Protein 7A1F (pdb70)

Sequence (662 aa):
NGVLIPHTPIAVDFWSLRRAGTARLFFLSHMHSDHTVGLSSTWARPLYCSPITAHLLHRHLQVSKQWIQALEVGESHVLPLDEIGQETMTVTLLDANHCPGSVMFLFEGYFGTILYTGDFRYTPSMLKEPALTLGKQIHTLYLDNTNCNPALVLPSRQEAAHQIVQLIRKHPQHNIKIGLYSLGKESLLEQLALEFQTWVVLSPRRLELVQLLGLADVFTVEEKAGRIHAVDHMEICHSNMLRWNQTHPTIAILPTSRKIHSSHPDIHVIPYSDHSSYSELRAFVAALKPCQVVPIVSRRPCGGFQDSLSPRISVPLIPDSVQQYMSSNGVLIPHTPIAVDFWSLRRAGTARLFFLSHMHSDHTVGLSSTWARPLYCSPITAHLLHRHLQVSKQWIQALEVGESHVLPLDEIGQETMTVTLLDANHCPGSVMFLFEGYFGTILYTGDFRYTPSMLKEPALTLGKQIHTLYLDNTNCNPALVLPSRQEAAHQIVQLIRKHPQHNIKIGLYSLGKESLLEQLALEFQTWVVLSPRRLELVQLLGLADVFTVEEKAGRIHAVDHMEICHSNMLRWNQTHPTIAILPTSRKIHSSHPDIHVIPYSDHSSYSELRAFVAALKPCQVVPIVSRRPCGGFQDSLSPRISVPLIPDSVQQYMSSSSRKPS

Solvent-accessible surface area: 30560 Å² total

Radius of gyration: 30.4 Å; Cα contacts (8 Å, |Δi|>4): 1395; chains: 2; bounding box: 50×89×79 Å

Secondary structure (DSSP, 8-state):
--EE-TTSSEEES---GGG-TT--EEE-----GGG-TT-STT--S-EEE-HHHHHHHHHHH---GGGEEE--TTSEEEEESSSSS--EEEEEEEE-SSSTT-EEEEEEETTEEEEE--S----HHHHT-GGGSS-PPPSEEEE--TT--TT-----HHHHHHHHHHHHHT-TTSEEEEEE-SS--HHHHHHHHHHTT-PEE--HHHHHHHTTTT--S-EE-STTSSSEEEEEGGG-SHHHHHHHTTTS-EEEEEE-SS----SSTTEEEE---SS--HHHHHHHHHHH--SEEEES-TTS-----GGGPPPP-PPPPPPHHHHHHH--/--EE-TTSSEEES---GGG-TT--EEE-----GGG-TT-STT--S-EEE-HHHHHHHHHHH---GGGEEE--TTSEEEEESSTTSSSEEEEEEEE-SSSTT-EEEEEEETTEEEEE--S----HHHHT-GGGSS-PPPSEEEE--TT--TT-----HHHHHHHHHHHHHT-TT-EEEEEE-SSS-HHHHHHHHHHTT-PEE--HHHHHHHTTTT--S-EE-STTSSSEEEEEGGG-SHHHHHHHTTTS-EEEEEE-SS-----STTEEEE---SS--HHHHHHHHHHH--SEEEES-TTS---S-GGGPPPP-PPPPPPHHHHHHH--GGGS--

Nearest PDB structures (foldseek):
  7a1f-assembly1_A  TM=1.003E+00  e=4.502E-68  Homo sapiens
  5aho-assembly1_A  TM=9.886E-01  e=2.187E-58  Homo sapiens
  7b9b-assembly1_A  TM=9.540E-01  e=8.054E-55  Homo sapiens
  7b2x-assembly1_A  TM=9.532E-01  e=1.957E-54  Homo sapiens
  8cg9-assembly1_A  TM=8.744E-01  e=3.218E-28  Homo sapiens

Foldseek 3Di:
DWDDDPPALETELDAPVVVNLQHQAYEYQAPDPSSNVNPACPDDHAYEFAPLRLVVCCVPRVHDNVRYDHDHALDWDWADLFDPPDFIKIWHWHDQQQFPRGTWIWIDGLQATEIENDFHADDPVSCVRPVNPPPGAHAEYAAACVQQDPVQDFDALVVLLVVVVVVVVVPLQAAEEEADAPTGPVVSLLVNCVVSVWAEAEDPSVVVSVVVVPGDPRYDNDPPRTRYYYHHNVCQAPVVCVVVVVPGHYAYEYADSDDDDHPDPRYYYTPNYSGYHNVSVQVVLQVNQYQYYHYPPVVDDDDDCPVRHDHHDDRGHRDPSSCVRSDD/DWDDDPPALETELDADVVPSLQHQEYEYQADDPSSQVNPACPDDHAYEFAPLRLVCCCVPRVPDNVRYHHDHALDWDWDALFDVSPFIKIWHWHDQQQFPRGTWIWIDGLQFTEIENGFHADDVVRCVRVVNPPPGAHAEYAAACVQQDVVQDFDALVVLLVVVLVVVVVPLFAAEEEADAPTGDVVSVLVNCVSNVWAEADDPSVVVSVVVPPGDPRYDPDPPRTRYYYHHNVCPDPVVCVVVVVVGHYAYEYADSDDDDDPDPRYYYTPNYSGYHNVSVQVVLLVNQHQYYDYPDVVDDDDDCPVSHDHHDDGRHRDPRSVVRSDDCVPPDD

Organism: Homo sapiens (NCBI:txid9606)

B-factor: mean 31.97, std 10.39, range [13.27, 93.6]

InterPro domains:
  IPR011084 DNA repair metallo-beta-lactamase [PF07522] (219-299)
  IPR036866 Ribonuclease Z/Hydroxyacylglutathione hydrolase-like [G3DSA:3.60.15.10] (6-298)
  IPR036866 Ribonuclease Z/Hydroxyacylglutathione hydrolase-like [SSF56281] (24-298)
  IPR059994 5' exonuclease Apollo, TRF2-binding domain [cd11662] (496-529)

Structure (mmCIF, N/CA/C/O backbone):
data_7A1F
#
_entry.id   7A1F
#
_cell.length_a   50.121
_cell.length_b   54.183
_cell.length_c   72.109
_cell.angle_alpha   75.480
_cell.angle_beta   74.330
_cell.angle_gamma   63.090
#
_symmetry.space_group_name_H-M   'P 1'
#
loop_
_entity.id
_entity.type
_entity.pdbx_description
1 polymer "5' exonuclease Apollo"
2 non-polymer 'FE (III) ION'
3 non-polymer 'NICKEL (II) ION'
4 non-polymer "2'-DEOXYADENOSINE-5'-MONOPHOSPHATE"
5 water water
#
loop_
_atom_site.group_PDB
_atom_site.id
_atom_site.type_symbol
_atom_site.label_atom_id
_atom_site.label_alt_id
_atom_site.label_comp_id
_atom_site.label_asym_id
_atom_site.label_entity_id
_atom_site.label_seq_id
_atom_site.pdbx_PDB_ins_code
_atom_site.Cartn_x
_atom_site.Cartn_y
_atom_site.Cartn_z
_atom_site.occupancy
_atom_site.B_iso_or_equiv
_atom_site.auth_seq_id
_atom_site.auth_comp_id
_atom_site.auth_asym_id
_atom_site.auth_atom_id
_atom_site.pdbx_PDB_model_num
ATOM 24 N N . ASN A 1 2 ? 3.155 -10.195 -5.948 1.00 40.95 2 ASN A N 1
ATOM 25 C CA . ASN A 1 2 ? 4.229 -9.829 -5.041 1.00 41.11 2 ASN A CA 1
ATOM 26 C C . ASN A 1 2 ? 3.993 -10.344 -3.624 1.00 35.35 2 ASN A C 1
ATOM 27 O O . ASN A 1 2 ? 4.000 -9.562 -2.671 1.00 32.05 2 ASN A O 1
ATOM 32 N N . GLY A 1 3 ? 3.761 -11.655 -3.506 1.00 39.43 3 GLY A N 1
ATOM 33 C CA . GLY A 1 3 ? 3.613 -12.319 -2.220 1.00 34.95 3 GLY A CA 1
ATOM 34 C C . GLY A 1 3 ? 4.749 -13.284 -1.951 1.00 35.02 3 GLY A C 1
ATOM 35 O O . GLY A 1 3 ? 5.479 -13.643 -2.881 1.00 36.01 3 GLY A O 1
ATOM 36 N N . VAL A 1 4 ? 4.913 -13.722 -0.700 1.00 25.05 4 VAL A N 1
ATOM 37 C CA . VAL A 1 4 ? 6.083 -14.496 -0.297 1.00 29.85 4 VAL A CA 1
ATOM 38 C C . VAL A 1 4 ? 5.652 -15.681 0.558 1.00 38.29 4 VAL A C 1
ATOM 39 O O . VAL A 1 4 ? 4.734 -15.570 1.377 1.00 35.43 4 VAL A O 1
ATOM 43 N N . LEU A 1 5 ? 6.314 -16.823 0.374 1.00 31.25 5 LEU A N 1
ATOM 44 C CA . LEU A 1 5 ? 6.219 -17.931 1.321 1.00 30.94 5 LEU A CA 1
ATOM 45 C C . LEU A 1 5 ? 7.481 -17.900 2.167 1.00 32.78 5 LEU A C 1
ATOM 46 O O . LEU A 1 5 ? 8.583 -18.120 1.659 1.00 35.64 5 LEU A O 1
ATOM 51 N N . ILE A 1 6 ? 7.331 -17.594 3.449 1.00 32.54 6 ILE A N 1
ATOM 52 C CA . ILE A 1 6 ? 8.513 -17.419 4.289 1.00 36.01 6 ILE A CA 1
ATOM 53 C C . ILE A 1 6 ? 9.076 -18.801 4.589 1.00 34.32 6 ILE A C 1
ATOM 54 O O . ILE A 1 6 ? 8.361 -19.658 5.132 1.00 29.07 6 ILE A O 1
ATOM 59 N N . PRO A 1 7 ? 10.330 -19.061 4.227 1.00 29.05 7 PRO A N 1
ATOM 60 C CA . PRO A 1 7 ? 10.857 -20.426 4.330 1.00 36.88 7 PRO A CA 1
ATOM 61 C C . PRO A 1 7 ? 11.136 -20.823 5.771 1.00 38.35 7 PRO A C 1
ATOM 62 O O . PRO A 1 7 ? 11.453 -19.992 6.629 1.00 34.58 7 PRO A O 1
ATOM 66 N N . HIS A 1 8 ? 11.016 -22.124 6.025 1.00 35.03 8 HIS A N 1
ATOM 67 C CA . HIS A 1 8 ? 11.220 -22.704 7.348 1.00 37.68 8 HIS A CA 1
ATOM 68 C C . HIS A 1 8 ? 10.129 -22.300 8.325 1.00 37.35 8 HIS A C 1
ATOM 69 O O . HIS A 1 8 ? 10.320 -22.400 9.536 1.00 30.51 8 HIS A O 1
ATOM 76 N N . THR A 1 9 ? 8.978 -21.840 7.814 1.00 33.51 9 THR A N 1
ATOM 77 C CA . THR A 1 9 ? 7.859 -21.436 8.658 1.00 33.36 9 THR A CA 1
ATOM 78 C C . THR A 1 9 ? 6.550 -21.797 7.972 1.00 37.90 9 THR A C 1
ATOM 79 O O . THR A 1 9 ? 6.536 -22.095 6.769 1.00 33.79 9 THR A O 1
ATOM 83 N N . PRO A 1 10 ? 5.432 -21.778 8.685 1.00 30.82 10 PRO A N 1
ATOM 84 C CA . PRO A 1 10 ? 4.150 -21.980 8.009 1.00 31.83 10 PRO A CA 1
ATOM 85 C C . PRO A 1 10 ? 3.517 -20.663 7.571 1.00 25.12 10 PRO A C 1
ATOM 86 O O . PRO A 1 10 ? 2.299 -20.604 7.415 1.00 29.20 10 PRO A O 1
ATOM 90 N N . ILE A 1 11 ? 4.318 -19.619 7.367 1.00 28.07 11 ILE A N 1
ATOM 91 C CA . ILE A 1 11 ? 3.807 -18.269 7.134 1.00 27.59 11 ILE A CA 1
ATOM 92 C C . ILE A 1 11 ? 3.778 -17.957 5.641 1.00 25.67 11 ILE A C 1
ATOM 93 O O . ILE A 1 11 ? 4.777 -18.132 4.926 1.00 29.78 11 ILE A O 1
ATOM 98 N N . ALA A 1 12 ? 2.660 -17.420 5.193 1.00 24.66 12 ALA A N 1
ATOM 99 C CA . ALA A 1 12 ? 2.531 -16.841 3.870 1.00 22.49 12 ALA A CA 1
ATOM 100 C C . ALA A 1 12 ? 2.008 -15.415 4.012 1.00 27.19 12 ALA A C 1
ATOM 101 O O . ALA A 1 12 ? 1.176 -15.132 4.881 1.00 27.57 12 ALA A O 1
ATOM 103 N N . VAL A 1 13 ? 2.489 -14.520 3.154 1.00 26.12 13 VAL A N 1
ATOM 104 C CA . VAL A 1 13 ? 1.994 -13.147 3.090 1.00 25.48 13 VAL A CA 1
ATOM 105 C C . VAL A 1 13 ? 1.650 -12.837 1.639 1.00 24.19 13 VAL A C 1
ATOM 106 O O . VAL A 1 13 ? 2.502 -12.978 0.750 1.00 27.28 13 VAL A O 1
ATOM 110 N N . ASP A 1 14 ? 0.420 -12.376 1.410 1.00 23.54 14 ASP A N 1
ATOM 111 C CA . ASP A 1 14 ? -0.017 -11.916 0.088 1.00 24.81 14 ASP A CA 1
ATOM 112 C C . ASP A 1 14 ? 0.164 -13.020 -0.948 1.00 27.63 14 ASP A C 1
ATOM 113 O O . ASP A 1 14 ? 0.515 -12.763 -2.101 1.00 24.90 14 ASP A O 1
ATOM 118 N N . PHE A 1 15 ? -0.067 -14.264 -0.523 1.00 23.98 15 PHE A N 1
ATOM 119 C CA . PHE A 1 15 ? 0.198 -15.445 -1.343 1.00 29.98 15 PHE A CA 1
ATOM 120 C C . PHE A 1 15 ? -0.974 -16.399 -1.166 1.00 29.49 15 PHE A C 1
ATOM 121 O O . PHE A 1 15 ? -1.191 -16.909 -0.063 1.00 30.12 15 PHE A O 1
ATOM 129 N N . TRP A 1 16 ? -1.729 -16.653 -2.244 1.00 21.36 16 TRP A N 1
ATOM 130 C CA . TRP A 1 16 ? -3.033 -17.276 -2.095 1.00 26.06 16 TRP A CA 1
ATOM 131 C C . TRP A 1 16 ? -3.247 -18.502 -2.971 1.00 32.16 16 TRP A C 1
ATOM 132 O O . TRP A 1 16 ? -4.340 -19.075 -2.934 1.00 37.09 16 TRP A O 1
ATOM 143 N N . SER A 1 17 ? -2.258 -18.921 -3.750 1.00 30.92 17 SER A N 1
ATOM 144 C CA . SER A 1 17 ? -2.423 -20.147 -4.529 1.00 34.21 17 SER A CA 1
ATOM 145 C C . SER A 1 17 ? -2.113 -21.322 -3.617 1.00 28.28 17 SER A C 1
ATOM 146 O O . SER A 1 17 ? -0.956 -21.625 -3.346 1.00 33.56 17 SER A O 1
ATOM 149 N N . LEU A 1 18 ? -3.159 -21.981 -3.126 1.00 37.75 18 LEU A N 1
ATOM 150 C CA . LEU A 1 18 ? -2.960 -23.062 -2.172 1.00 40.23 18 LEU A CA 1
ATOM 151 C C . LEU A 1 18 ? -2.080 -24.162 -2.750 1.00 47.06 18 LEU A C 1
ATOM 152 O O . LEU A 1 18 ? -1.200 -24.688 -2.057 1.00 45.04 18 LEU A O 1
ATOM 157 N N . ARG A 1 19 ? -2.293 -24.518 -4.020 1.00 36.35 19 ARG A N 1
ATOM 158 C CA . ARG A 1 19 ? -1.528 -25.615 -4.600 1.00 42.82 19 ARG A CA 1
ATOM 159 C C . ARG A 1 19 ? -0.025 -25.384 -4.507 1.00 50.28 19 ARG A C 1
ATOM 160 O O . ARG A 1 19 ? 0.736 -26.358 -4.502 1.00 44.00 19 ARG A O 1
ATOM 168 N N . ARG A 1 20 ? 0.417 -24.126 -4.411 1.00 40.73 20 ARG A N 1
ATOM 169 C CA . ARG A 1 20 ? 1.819 -23.818 -4.140 1.00 43.82 20 ARG A CA 1
ATOM 170 C C . ARG A 1 20 ? 2.136 -23.736 -2.651 1.00 47.25 20 ARG A C 1
ATOM 171 O O . ARG A 1 20 ? 3.315 -23.731 -2.277 1.00 50.50 20 ARG A O 1
ATOM 179 N N . ALA A 1 21 ? 1.119 -23.651 -1.799 1.00 47.14 21 ALA A N 1
ATOM 180 C CA . ALA A 1 21 ? 1.336 -23.370 -0.386 1.00 52.54 21 ALA A CA 1
ATOM 181 C C . ALA A 1 21 ? 1.079 -24.613 0.456 1.00 56.88 21 ALA A C 1
ATOM 182 O O . ALA A 1 21 ? 0.275 -24.582 1.396 1.00 55.17 21 ALA A O 1
ATOM 184 N N . GLY A 1 22 ? 1.773 -25.708 0.128 1.00 57.87 22 GLY A N 1
ATOM 185 C CA . GLY A 1 22 ? 1.491 -26.985 0.760 1.00 57.40 22 GLY A CA 1
ATOM 186 C C . GLY A 1 22 ? 1.799 -27.022 2.244 1.00 57.15 22 GLY A C 1
ATOM 187 O O . GLY A 1 22 ? 1.101 -27.702 3.005 1.00 57.96 22 GLY A O 1
ATOM 188 N N . THR A 1 23 ? 2.842 -26.312 2.678 1.00 46.27 23 THR A N 1
ATOM 189 C CA . THR A 1 23 ? 3.204 -26.274 4.090 1.00 48.58 23 THR A CA 1
ATOM 190 C C . THR A 1 23 ? 2.859 -24.951 4.777 1.00 41.69 23 THR A C 1
ATOM 191 O O . THR A 1 23 ? 3.169 -24.789 5.960 1.00 38.08 23 THR A O 1
ATOM 195 N N . ALA A 1 24 ? 2.201 -24.013 4.095 1.00 46.93 24 ALA A N 1
ATOM 196 C CA . ALA A 1 24 ? 1.799 -22.762 4.738 1.00 42.89 24 ALA A CA 1
ATOM 197 C C . ALA A 1 24 ? 0.449 -22.937 5.430 1.00 40.29 24 ALA A C 1
ATOM 198 O O . ALA A 1 24 ? -0.452 -23.591 4.907 1.00 41.56 24 ALA A O 1
ATOM 200 N N . ARG A 1 25 ? 0.322 -22.372 6.627 1.00 33.04 25 ARG A N 1
ATOM 201 C CA . ARG A 1 25 ? -0.925 -22.470 7.376 1.00 33.50 25 ARG A CA 1
ATOM 202 C C . ARG A 1 25 ? -1.425 -21.136 7.903 1.00 30.70 25 ARG A C 1
ATOM 203 O O . ARG A 1 25 ? -2.617 -21.027 8.204 1.00 29.70 25 ARG A O 1
ATOM 211 N N . LEU A 1 26 ? -0.558 -20.142 8.052 1.00 25.30 26 LEU A N 1
ATOM 212 C CA . LEU A 1 26 ? -0.918 -18.821 8.549 1.00 31.49 26 LEU A CA 1
ATOM 213 C C . LEU A 1 26 ? -0.814 -17.838 7.388 1.00 28.81 26 LEU A C 1
ATOM 214 O O . LEU A 1 26 ? 0.280 -17.615 6.857 1.00 26.43 26 LEU A O 1
ATOM 219 N N . PHE A 1 27 ? -1.945 -17.257 7.000 1.00 27.42 27 PHE A N 1
ATOM 220 C CA . PHE A 1 27 ? -2.032 -16.394 5.828 1.00 24.85 27 PHE A CA 1
ATOM 221 C C . PHE A 1 27 ? -2.330 -14.962 6.254 1.00 26.01 27 PHE A C 1
ATOM 222 O O . PHE A 1 27 ? -3.243 -14.723 7.053 1.00 27.43 27 PHE A O 1
ATOM 230 N N . PHE A 1 28 ? -1.573 -14.027 5.689 1.00 27.00 28 PHE A N 1
ATOM 231 C CA . PHE A 1 28 ? -1.632 -12.608 6.007 1.00 23.00 28 PHE A CA 1
ATOM 232 C C . PHE A 1 28 ? -1.785 -11.798 4.730 1.00 28.56 28 PHE A C 1
ATOM 233 O O . PHE A 1 28 ? -1.212 -12.142 3.692 1.00 30.81 28 PHE A O 1
ATOM 241 N N . LEU A 1 29 ? -2.541 -10.705 4.814 1.00 27.96 29 LEU A N 1
ATOM 242 C CA . LEU A 1 29 ? -2.777 -9.825 3.679 1.00 23.48 29 LEU A CA 1
ATOM 243 C C . LEU A 1 29 ? -2.340 -8.427 4.091 1.00 23.77 29 LEU A C 1
ATOM 244 O O . LEU A 1 29 ? -2.897 -7.863 5.035 1.00 25.25 29 LEU A O 1
ATOM 249 N N . SER A 1 30 ? -1.322 -7.892 3.410 1.00 22.97 30 SER A N 1
ATOM 250 C CA . SER A 1 30 ? -0.777 -6.589 3.773 1.00 24.57 30 SER A CA 1
ATOM 251 C C . SER A 1 30 ? -1.694 -5.444 3.346 1.00 29.35 30 SER A C 1
ATOM 252 O O . SER A 1 30 ? -1.839 -4.462 4.082 1.00 26.34 30 SER A O 1
ATOM 255 N N . HIS A 1 31 ? -2.315 -5.536 2.170 1.00 23.44 31 HIS A N 1
ATOM 256 C CA . HIS A 1 31 ? -3.208 -4.471 1.702 1.00 22.39 31 HIS A CA 1
ATOM 257 C C . HIS A 1 31 ? -3.895 -4.944 0.418 1.00 23.67 31 HIS A C 1
ATOM 258 O O . HIS A 1 31 ? -3.499 -5.946 -0.183 1.00 26.62 31 HIS A O 1
ATOM 265 N N . MET A 1 32 ? -4.929 -4.201 0.005 1.00 27.98 32 MET A N 1
ATOM 266 C CA . MET A 1 32 ? -5.913 -4.654 -0.981 1.00 22.37 32 MET A CA 1
ATOM 267 C C . MET A 1 32 ? -5.592 -4.267 -2.422 1.00 25.89 32 MET A C 1
ATOM 268 O O . MET A 1 32 ? -6.507 -4.245 -3.253 1.00 35.24 32 MET A O 1
ATOM 273 N N . HIS A 1 33 ? -4.341 -3.984 -2.761 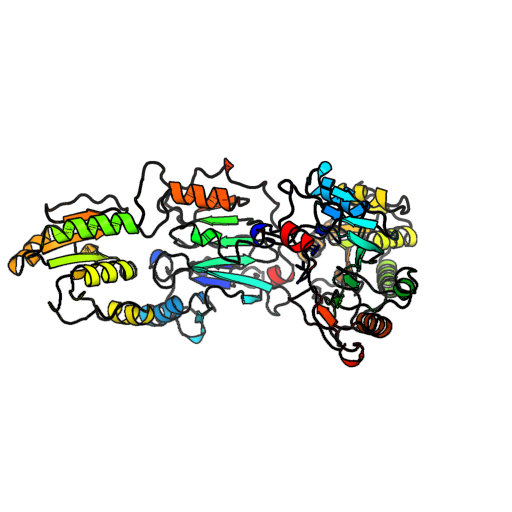1.00 27.59 33 HIS A N 1
ATOM 274 C CA . HIS A 1 33 ? -4.008 -3.833 -4.173 1.00 28.82 33 HIS A CA 1
ATOM 275 C C . HIS A 1 33 ? -3.973 -5.207 -4.866 1.00 31.91 33 HIS A C 1
ATOM 276 O O . HIS A 1 33 ? -3.636 -6.227 -4.260 1.00 25.57 33 HIS A O 1
ATOM 283 N N . SER A 1 34 ? -4.339 -5.228 -6.159 1.00 27.09 34 SER A N 1
ATOM 284 C CA . SER A 1 34 ? -4.585 -6.491 -6.853 1.00 29.90 34 SER A CA 1
ATOM 285 C C . SER A 1 34 ? -3.334 -7.364 -6.965 1.00 29.54 34 SER A C 1
ATOM 286 O O . SER A 1 34 ? -3.445 -8.596 -7.000 1.00 29.85 34 SER A O 1
ATOM 289 N N . ASP A 1 35 ? -2.143 -6.762 -7.053 1.00 27.98 35 ASP A N 1
ATOM 290 C CA . ASP A 1 35 ? -0.939 -7.576 -7.131 1.00 28.99 35 ASP A CA 1
ATOM 291 C C . ASP A 1 35 ? -0.616 -8.289 -5.820 1.00 29.20 35 ASP A C 1
ATOM 292 O O . ASP A 1 35 ? 0.337 -9.076 -5.790 1.00 31.91 35 ASP A O 1
ATOM 297 N N . HIS A 1 36 ? -1.400 -8.058 -4.764 1.00 25.88 36 HIS A N 1
ATOM 298 C CA . HIS A 1 36 ? -1.238 -8.706 -3.464 1.00 29.05 36 HIS A CA 1
ATOM 299 C C . HIS A 1 36 ? -2.395 -9.642 -3.142 1.00 31.15 36 HIS A C 1
ATOM 300 O O . HIS A 1 36 ? -2.377 -10.298 -2.096 1.00 25.85 36 HIS A O 1
ATOM 307 N N . THR A 1 37 ? -3.367 -9.773 -4.049 1.00 27.29 37 THR A N 1
ATOM 308 C CA . THR A 1 37 ? -4.493 -10.672 -3.838 1.00 24.52 37 THR A CA 1
ATOM 309 C C . THR A 1 37 ? -4.687 -11.649 -5.000 1.00 30.53 37 THR A C 1
ATOM 310 O O . THR A 1 37 ? -5.774 -12.192 -5.159 1.00 25.68 37 THR A O 1
ATOM 314 N N . VAL A 1 38 ? -3.643 -11.899 -5.792 1.00 27.93 38 VAL A N 1
ATOM 315 C CA . VAL A 1 38 ? -3.721 -12.843 -6.906 1.00 26.28 38 VAL A CA 1
ATOM 316 C C . VAL A 1 38 ? -4.150 -14.205 -6.381 1.00 31.52 38 VAL A C 1
ATOM 317 O O . VAL A 1 38 ? -3.441 -14.830 -5.581 1.00 30.19 38 VAL A O 1
ATOM 321 N N . GLY A 1 39 ? -5.324 -14.668 -6.820 1.00 30.68 39 GLY A N 1
ATOM 322 C CA . GLY A 1 39 ? -5.843 -15.963 -6.429 1.00 31.68 39 GLY A CA 1
ATOM 323 C C . GLY A 1 39 ? -6.781 -15.954 -5.244 1.00 38.66 39 GLY A C 1
ATOM 324 O O . GLY A 1 39 ? -7.243 -17.027 -4.822 1.00 31.42 39 GLY A O 1
ATOM 325 N N . LEU A 1 40 ? -7.071 -14.786 -4.686 1.00 31.30 40 LEU A N 1
ATOM 326 C CA . LEU A 1 40 ? -7.918 -14.660 -3.511 1.00 30.40 40 LEU A CA 1
ATOM 327 C C . LEU A 1 40 ? -9.301 -14.200 -3.951 1.00 32.12 40 LEU A C 1
ATOM 328 O O . LEU A 1 40 ? -9.442 -13.119 -4.527 1.00 33.33 40 LEU A O 1
ATOM 333 N N . SER A 1 41 ? -10.315 -15.010 -3.672 1.00 28.82 41 SER A N 1
ATOM 334 C CA . SER A 1 41 ? -11.673 -14.714 -4.076 1.00 28.49 41 SER A CA 1
ATOM 335 C C . SER A 1 41 ? -12.607 -15.355 -3.068 1.00 29.81 41 SER A C 1
ATOM 336 O O . SER A 1 41 ? -12.176 -15.809 -2.004 1.00 33.07 41 SER A O 1
ATOM 339 N N . SER A 1 42 ? -13.891 -15.425 -3.426 1.00 30.32 42 SER A N 1
ATOM 340 C CA . SER A 1 42 ? -14.885 -16.024 -2.542 1.00 36.73 42 SER A CA 1
ATOM 341 C C . SER A 1 42 ? -14.637 -17.508 -2.286 1.00 38.26 42 SER A C 1
ATOM 342 O O . SER A 1 42 ? -15.260 -18.070 -1.379 1.00 36.79 42 SER A O 1
ATOM 345 N N . THR A 1 43 ? -13.755 -18.155 -3.049 1.00 34.14 43 THR A N 1
ATOM 346 C CA . THR A 1 43 ? -13.400 -19.545 -2.790 1.00 38.58 43 THR A CA 1
ATOM 347 C C . THR A 1 43 ? -12.448 -19.708 -1.613 1.00 41.23 43 THR A C 1
ATOM 348 O O . THR A 1 43 ? -12.142 -20.843 -1.250 1.00 45.00 43 THR A O 1
ATOM 352 N N . TRP A 1 44 ? -11.964 -18.623 -1.009 1.00 40.87 44 TRP A N 1
ATOM 353 C CA . TRP A 1 44 ? -11.024 -18.767 0.097 1.00 33.96 44 TRP A CA 1
ATOM 354 C C . TRP A 1 44 ? -11.737 -19.334 1.317 1.00 39.54 44 TRP A C 1
ATOM 355 O O . TRP A 1 44 ? -12.847 -18.915 1.657 1.00 40.36 44 TRP A O 1
ATOM 366 N N . ALA A 1 45 ? -11.105 -20.316 1.967 1.00 39.72 45 ALA A N 1
ATOM 367 C CA . ALA A 1 45 ? -11.731 -20.977 3.108 1.00 39.00 45 ALA A CA 1
ATOM 368 C C . ALA A 1 45 ? -10.687 -21.343 4.166 1.00 47.36 45 ALA A C 1
ATOM 369 O O . ALA A 1 45 ? -10.714 -22.442 4.729 1.00 45.12 45 ALA A O 1
ATOM 371 N N . ARG A 1 46 ? -9.771 -20.428 4.455 1.00 41.17 46 ARG A N 1
ATOM 372 C CA . ARG A 1 46 ? -8.818 -20.549 5.547 1.00 42.42 46 ARG A CA 1
ATOM 373 C C . ARG A 1 46 ? -8.835 -19.265 6.362 1.00 43.20 46 ARG A C 1
ATOM 374 O O . ARG A 1 46 ? -9.278 -18.218 5.877 1.00 39.22 46 ARG A O 1
ATOM 382 N N . PRO A 1 47 ? -8.372 -19.311 7.612 1.00 41.91 47 PRO A N 1
ATOM 383 C CA . PRO A 1 47 ? -8.198 -18.062 8.360 1.00 30.35 47 PRO A CA 1
ATOM 384 C C . PRO A 1 47 ? -7.266 -17.122 7.619 1.00 33.53 47 PRO A C 1
ATOM 385 O O . PRO A 1 47 ? -6.301 -17.542 6.981 1.00 35.09 47 PRO A O 1
ATOM 389 N N . LEU A 1 48 ? -7.567 -15.833 7.712 1.00 31.68 48 LEU A N 1
ATOM 390 C CA . LEU A 1 48 ? -6.836 -14.809 6.987 1.00 26.74 48 LEU A CA 1
ATOM 391 C C . LEU A 1 48 ? -6.691 -13.612 7.917 1.00 27.18 48 LEU A C 1
ATOM 392 O O . LEU A 1 48 ? -7.690 -13.139 8.468 1.00 33.42 48 LEU A O 1
ATOM 397 N N . TYR A 1 49 ? -5.465 -13.132 8.108 1.00 28.28 49 TYR A N 1
ATOM 398 C CA . TYR A 1 49 ? -5.213 -12.036 9.040 1.00 27.40 49 TYR A CA 1
ATOM 399 C C . TYR A 1 49 ? -4.845 -10.771 8.283 1.00 25.97 49 TYR A C 1
ATOM 400 O O . TYR A 1 49 ? -3.985 -10.806 7.394 1.00 24.64 49 TYR A O 1
ATOM 409 N N . CYS A 1 50 ? -5.466 -9.651 8.666 1.00 27.82 50 CYS A N 1
ATOM 410 C CA . CYS A 1 50 ? -5.209 -8.357 8.044 1.00 26.20 50 CYS A CA 1
ATOM 411 C C . CYS A 1 50 ? -5.674 -7.252 8.990 1.00 21.38 50 CYS A C 1
ATOM 412 O O . CYS A 1 50 ? -6.271 -7.508 10.036 1.00 24.47 50 CYS A O 1
ATOM 415 N N . SER A 1 51 ? -5.450 -6.016 8.569 1.00 21.57 51 SER A N 1
ATOM 416 C CA . SER A 1 51 ? -5.919 -4.843 9.289 1.00 26.35 51 SER A CA 1
ATOM 417 C C . SER A 1 51 ? -7.438 -4.704 9.196 1.00 27.33 51 SER A C 1
ATOM 418 O O . SER A 1 51 ? -8.074 -5.226 8.275 1.00 26.54 51 SER A O 1
ATOM 421 N N . PRO A 1 52 ? -8.038 -3.967 10.130 1.00 26.31 52 PRO A N 1
ATOM 422 C CA . PRO A 1 52 ? -9.497 -3.751 10.060 1.00 22.45 52 PRO A CA 1
ATOM 423 C C . PRO A 1 52 ? -9.986 -3.149 8.744 1.00 24.83 52 PRO A C 1
ATOM 424 O O . PRO A 1 52 ? -11.028 -3.579 8.235 1.00 27.46 52 PRO A O 1
ATOM 428 N N . ILE A 1 53 ? -9.280 -2.168 8.176 1.00 25.81 53 ILE A N 1
ATOM 429 C CA . ILE A 1 53 ? -9.756 -1.552 6.939 1.00 28.93 53 ILE A CA 1
ATOM 430 C C . ILE A 1 53 ? -9.582 -2.515 5.767 1.00 30.11 53 ILE A C 1
ATOM 431 O O . ILE A 1 53 ? -10.436 -2.595 4.871 1.00 27.00 53 ILE A O 1
ATOM 436 N N . THR A 1 54 ? -8.464 -3.242 5.739 1.00 22.12 54 THR A N 1
ATOM 437 C CA . THR A 1 54 ? -8.292 -4.286 4.735 1.00 22.90 54 THR A CA 1
ATOM 438 C C . THR A 1 54 ? -9.384 -5.344 4.857 1.00 27.90 54 THR A C 1
ATOM 439 O O . THR A 1 54 ? -9.909 -5.831 3.844 1.00 26.17 54 THR A O 1
ATOM 443 N N . ALA A 1 55 ? -9.732 -5.717 6.088 1.00 21.25 55 ALA A N 1
ATOM 444 C CA . ALA A 1 55 ? -10.786 -6.704 6.293 1.00 24.90 55 ALA A CA 1
ATOM 445 C C . ALA A 1 55 ? -12.102 -6.227 5.697 1.00 32.64 55 ALA A C 1
ATOM 446 O O . ALA A 1 55 ? -12.800 -6.996 5.023 1.00 28.78 55 ALA A O 1
ATOM 448 N N . HIS A 1 56 ? -12.463 -4.965 5.953 1.00 29.36 56 HIS A N 1
ATOM 449 C CA . HIS A 1 56 ? -13.704 -4.417 5.411 1.00 27.71 56 HIS A CA 1
ATOM 450 C C . HIS A 1 56 ? -13.677 -4.410 3.889 1.00 29.61 56 HIS A C 1
ATOM 451 O O . HIS A 1 56 ? -14.662 -4.775 3.238 1.00 36.93 56 HIS A O 1
ATOM 458 N N . LEU A 1 57 ? -12.537 -4.047 3.302 1.00 24.45 57 LEU A N 1
ATOM 459 C CA . LEU A 1 57 ? -12.442 -3.958 1.850 1.00 25.90 57 LEU A CA 1
ATOM 460 C C . LEU A 1 57 ? -12.410 -5.337 1.197 1.00 32.67 57 LEU A C 1
ATOM 461 O O . LEU A 1 57 ? -12.977 -5.532 0.112 1.00 29.33 57 LEU A O 1
ATOM 466 N N . LEU A 1 58 ? -11.726 -6.291 1.833 1.00 23.49 58 LEU A N 1
ATOM 467 C CA . LEU A 1 58 ? -11.602 -7.639 1.293 1.00 27.99 58 LEU A CA 1
ATOM 468 C C . LEU A 1 58 ? -12.965 -8.308 1.159 1.00 29.45 58 LEU A C 1
ATOM 469 O O . LEU A 1 58 ? -13.286 -8.908 0.124 1.00 28.36 58 LEU A O 1
ATOM 474 N N . HIS A 1 59 ? -13.772 -8.240 2.215 1.00 30.01 59 HIS A N 1
ATOM 475 C CA . HIS A 1 59 ? -15.121 -8.790 2.143 1.00 33.08 59 HIS A CA 1
ATOM 476 C C . HIS A 1 59 ? -15.956 -8.056 1.101 1.00 36.46 59 HIS A C 1
ATOM 477 O O . HIS A 1 59 ? -16.704 -8.676 0.336 1.00 36.36 59 HIS A O 1
ATOM 484 N N . ARG A 1 60 ? -15.834 -6.733 1.049 1.00 31.32 60 ARG A N 1
ATOM 485 C CA . ARG A 1 60 ? -16.736 -5.948 0.221 1.00 32.93 60 ARG A CA 1
ATOM 486 C C . ARG A 1 60 ? -16.476 -6.174 -1.262 1.00 37.35 60 ARG A C 1
ATOM 487 O O . ARG A 1 60 ? -17.421 -6.272 -2.060 1.00 33.97 60 ARG A O 1
ATOM 495 N N . HIS A 1 61 ? -15.209 -6.251 -1.659 1.00 30.50 61 HIS A N 1
ATOM 496 C CA . HIS A 1 61 ? -14.873 -6.226 -3.068 1.00 34.59 61 HIS A CA 1
ATOM 497 C C . HIS A 1 61 ? -14.413 -7.562 -3.618 1.00 34.45 61 HIS A C 1
ATOM 498 O O . HIS A 1 61 ? -14.414 -7.730 -4.841 1.00 34.04 61 HIS A O 1
ATOM 505 N N . LEU A 1 62 ? -14.037 -8.513 -2.759 1.00 25.37 62 LEU A N 1
ATOM 506 C CA . LEU A 1 62 ? -13.626 -9.838 -3.198 1.00 31.72 62 LEU A CA 1
ATOM 507 C C . LEU A 1 62 ? -14.519 -10.942 -2.648 1.00 33.02 62 LEU A C 1
ATOM 508 O O . LEU A 1 62 ? -14.334 -12.109 -3.011 1.00 35.73 62 LEU A O 1
ATOM 513 N N . GLN A 1 63 ? -15.474 -10.612 -1.785 1.00 30.27 63 GLN A N 1
ATOM 514 C CA . GLN A 1 63 ? -16.455 -11.579 -1.304 1.00 30.63 63 GLN A CA 1
ATOM 515 C C . GLN A 1 63 ? -15.782 -12.761 -0.627 1.00 35.55 63 GLN A C 1
ATOM 516 O O . GLN A 1 63 ? -16.200 -13.914 -0.781 1.00 36.48 63 GLN A O 1
ATOM 522 N N . VAL A 1 64 ? -14.709 -12.490 0.110 1.00 31.72 64 VAL A N 1
ATOM 523 C CA . VAL A 1 64 ? -14.226 -13.492 1.043 1.00 32.24 64 VAL A CA 1
ATOM 524 C C . VAL A 1 64 ? -15.193 -13.546 2.213 1.00 35.46 64 VAL A C 1
ATOM 525 O O . VAL A 1 64 ? -15.678 -12.513 2.693 1.00 33.31 64 VAL A O 1
ATOM 529 N N . SER A 1 65 ? -15.515 -14.756 2.650 1.00 39.88 65 SER A N 1
ATOM 530 C CA . SER A 1 65 ? -16.443 -14.914 3.760 1.00 42.57 65 SER A CA 1
ATOM 531 C C . SER A 1 65 ? -15.886 -14.267 5.026 1.00 37.23 65 SER A C 1
ATOM 532 O O . SER A 1 65 ? -14.710 -14.428 5.360 1.00 39.97 65 SER A O 1
ATOM 535 N N . LYS A 1 66 ? -16.745 -13.537 5.744 1.00 38.26 66 LYS A N 1
ATOM 536 C CA . LYS A 1 66 ? -16.324 -12.949 7.014 1.00 42.15 66 LYS A CA 1
ATOM 537 C C . LYS A 1 66 ? -15.721 -13.993 7.950 1.00 46.15 66 LYS A C 1
ATOM 538 O O . LYS A 1 66 ? -14.788 -13.686 8.701 1.00 48.22 66 LYS A O 1
ATOM 544 N N . GLN A 1 67 ? -16.231 -15.227 7.916 1.00 39.33 67 GLN A N 1
ATOM 545 C CA . GLN A 1 67 ? -15.796 -16.236 8.871 1.00 42.64 67 GLN A CA 1
ATOM 546 C C . GLN A 1 67 ? -14.313 -16.544 8.748 1.00 35.14 67 GLN A C 1
ATOM 547 O O . GLN A 1 67 ? -13.715 -17.031 9.709 1.00 44.89 67 GLN A O 1
ATOM 553 N N . TRP A 1 68 ? -13.710 -16.273 7.598 1.00 31.93 68 TRP A N 1
ATOM 554 C CA . TRP A 1 68 ? -12.289 -16.502 7.400 1.00 40.20 68 TRP A CA 1
ATOM 555 C C . TRP A 1 68 ? -11.434 -15.268 7.644 1.00 40.42 68 TRP A C 1
ATOM 556 O O . TRP A 1 68 ? -10.202 -15.393 7.682 1.00 36.49 68 TRP A O 1
ATOM 567 N N . ILE A 1 69 ? -12.041 -14.094 7.807 1.00 37.05 69 ILE A N 1
ATOM 568 C CA . ILE A 1 69 ? -11.301 -12.836 7.917 1.00 33.31 69 ILE A CA 1
ATOM 569 C C . ILE A 1 69 ? -11.102 -12.518 9.386 1.00 34.43 69 ILE A C 1
ATOM 570 O O . ILE A 1 69 ? -12.078 -12.317 10.118 1.00 36.50 69 ILE A O 1
ATOM 575 N N . GLN A 1 70 ? -9.839 -12.456 9.813 1.00 27.42 70 GLN A N 1
ATOM 576 C CA . GLN A 1 70 ? -9.470 -12.137 11.191 1.00 24.05 70 GLN A CA 1
ATOM 577 C C . GLN A 1 70 ? -8.764 -10.790 11.156 1.00 27.88 70 GLN A C 1
ATOM 578 O O . GLN A 1 70 ? -7.558 -10.712 10.910 1.00 26.57 70 GLN A O 1
ATOM 584 N N . ALA A 1 71 ? -9.523 -9.725 11.392 1.00 27.32 71 ALA A N 1
ATOM 585 C CA . ALA A 1 71 ? -8.912 -8.415 11.514 1.00 29.86 71 ALA A CA 1
ATOM 586 C C . ALA A 1 71 ? -8.119 -8.358 12.810 1.00 30.20 71 ALA A C 1
ATOM 587 O O . ALA A 1 71 ? -8.608 -8.785 13.861 1.00 31.53 71 ALA A O 1
ATOM 589 N N . LEU A 1 72 ? -6.890 -7.848 12.730 1.00 25.05 72 LEU A N 1
ATOM 590 C CA . LEU A 1 72 ? -6.052 -7.592 13.892 1.00 24.86 72 LEU A CA 1
ATOM 591 C C . LEU A 1 72 ? -5.829 -6.087 14.014 1.00 27.50 72 LEU A C 1
ATOM 592 O O . LEU A 1 72 ? -5.466 -5.435 13.033 1.00 24.20 72 LEU A O 1
ATOM 597 N N . GLU A 1 73 ? -6.037 -5.535 15.209 1.00 27.04 73 GLU A N 1
ATOM 598 C CA . GLU A 1 73 ? -5.840 -4.098 15.391 1.00 28.03 73 GLU A CA 1
ATOM 599 C C . GLU A 1 73 ? -4.370 -3.723 15.187 1.00 31.31 73 GLU A C 1
ATOM 600 O O . GLU A 1 73 ? -3.466 -4.399 15.699 1.00 25.56 73 GLU A O 1
ATOM 606 N N . VAL A 1 74 ? -4.139 -2.629 14.440 1.00 22.97 74 VAL A N 1
ATOM 607 C CA . VAL A 1 74 ? -2.785 -2.176 14.132 1.00 27.57 74 VAL A CA 1
ATOM 608 C C . VAL A 1 74 ? -2.105 -1.647 15.389 1.00 25.84 74 VAL A C 1
ATOM 609 O O . VAL A 1 74 ? -2.719 -0.928 16.194 1.00 23.12 74 VAL A O 1
ATOM 613 N N . GLY A 1 75 ? -0.818 -1.977 15.546 1.00 29.17 75 GLY A N 1
ATOM 614 C CA . GLY A 1 75 ? -0.002 -1.485 16.652 1.00 29.99 75 GLY A CA 1
ATOM 615 C C . GLY A 1 75 ? -0.111 -2.265 17.943 1.00 30.35 75 GLY A C 1
ATOM 616 O O . GLY A 1 75 ? 0.395 -1.816 18.976 1.00 40.41 75 GLY A O 1
ATOM 617 N N . GLU A 1 76 ? -0.752 -3.420 17.918 1.00 33.17 76 GLU A N 1
ATOM 618 C CA . GLU A 1 76 ? -0.949 -4.261 19.087 1.00 31.99 76 GLU A CA 1
ATOM 619 C C . GLU A 1 76 ? -0.318 -5.626 18.809 1.00 28.34 76 GLU A C 1
ATOM 620 O O . GLU A 1 76 ? -0.483 -6.166 17.715 1.00 30.06 76 GLU A O 1
ATOM 626 N N . SER A 1 77 ? 0.411 -6.178 19.776 1.00 28.88 77 SER A N 1
ATOM 627 C CA . SER A 1 77 ? 0.947 -7.521 19.579 1.00 32.14 77 SER A CA 1
ATOM 628 C C . SER A 1 77 ? -0.163 -8.555 19.726 1.00 30.11 77 SER A C 1
ATOM 629 O O . SER A 1 77 ? -1.054 -8.413 20.562 1.00 31.55 77 SER A O 1
ATOM 632 N N . HIS A 1 78 ? -0.127 -9.586 18.878 1.00 25.23 78 HIS A N 1
ATOM 633 C CA . HIS A 1 78 ? -1.139 -10.638 18.864 1.00 21.01 78 HIS A CA 1
ATOM 634 C C . HIS A 1 78 ? -0.427 -11.983 18.889 1.00 23.57 78 HIS A C 1
ATOM 635 O O . HIS A 1 78 ? 0.524 -12.202 18.130 1.00 30.73 78 HIS A O 1
ATOM 642 N N . VAL A 1 79 ? -0.879 -12.871 19.759 1.00 29.13 79 VAL A N 1
ATOM 643 C CA . VAL A 1 79 ? -0.290 -14.198 19.873 1.00 25.57 79 VAL A CA 1
ATOM 644 C C . VAL A 1 79 ? -1.093 -15.145 18.989 1.00 27.26 79 VAL A C 1
ATOM 645 O O . VAL A 1 79 ? -2.320 -15.243 19.114 1.00 29.04 79 VAL A O 1
ATOM 649 N N . LEU A 1 80 ? -0.404 -15.839 18.083 1.00 28.47 80 LEU A N 1
ATOM 650 C CA . LEU A 1 80 ? -1.070 -16.720 17.151 1.00 26.81 80 LEU A CA 1
ATOM 651 C C . LEU A 1 80 ? -0.500 -18.134 17.241 1.00 29.41 80 LEU A C 1
ATOM 652 O O . LEU A 1 80 ? 0.716 -18.304 17.390 1.00 27.88 80 LEU A O 1
ATOM 657 N N . PRO A 1 81 ? -1.342 -19.162 17.167 1.00 28.72 81 PRO A N 1
ATOM 658 C CA . PRO A 1 81 ? -0.833 -20.533 17.327 1.00 33.45 81 PRO A CA 1
ATOM 659 C C . PRO A 1 81 ? -0.092 -21.000 16.083 1.00 37.59 81 PRO A C 1
ATOM 660 O O . PRO A 1 81 ? -0.500 -20.721 14.953 1.00 32.66 81 PRO A O 1
ATOM 664 N N . LEU A 1 82 ? 1.014 -21.714 16.303 1.00 36.44 82 LEU A N 1
ATOM 665 C CA . LEU A 1 82 ? 1.775 -22.326 15.223 1.00 31.92 82 LEU A CA 1
ATOM 666 C C . LEU A 1 82 ? 1.589 -23.835 15.156 1.00 36.23 82 LEU A C 1
ATOM 667 O O . LEU A 1 82 ? 2.305 -24.504 14.401 1.00 36.69 82 LEU A O 1
ATOM 672 N N . ASP A 1 83 ? 0.648 -24.389 15.916 1.00 33.64 83 ASP A N 1
ATOM 673 C CA . ASP A 1 83 ? 0.262 -25.791 15.767 1.00 35.26 83 ASP A CA 1
ATOM 674 C C . ASP A 1 83 ? -1.180 -25.930 16.245 1.00 36.87 83 ASP A C 1
ATOM 675 O O . ASP A 1 83 ? -1.859 -24.933 16.508 1.00 35.98 83 ASP A O 1
ATOM 680 N N . GLU A 1 84 ? -1.655 -27.174 16.358 1.00 38.30 84 GLU A N 1
ATOM 681 C CA . GLU A 1 84 ? -3.018 -27.449 16.801 1.00 33.21 84 GLU A CA 1
ATOM 682 C C . GLU A 1 84 ? -3.067 -28.191 18.125 1.00 32.20 84 GLU A C 1
ATOM 683 O O . GLU A 1 84 ? -4.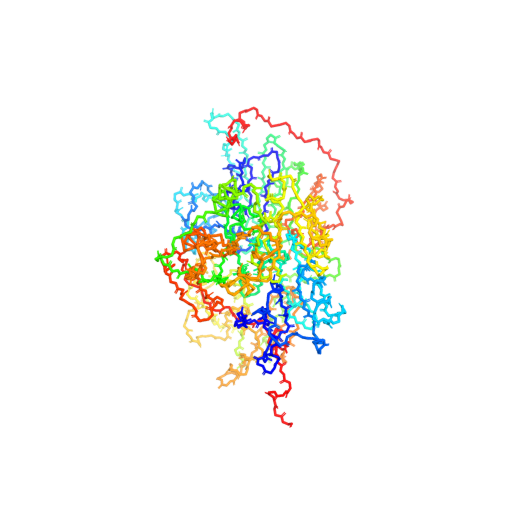100 -28.780 18.453 1.00 45.36 84 GLU A O 1
ATOM 689 N N . ILE A 1 85 ? -1.979 -28.188 18.893 1.00 32.28 85 ILE A N 1
ATOM 690 C CA . ILE A 1 85 ? -1.960 -28.878 20.176 1.00 35.10 85 ILE A CA 1
ATOM 691 C C . ILE A 1 85 ? -1.661 -27.915 21.320 1.00 34.80 85 ILE A C 1
ATOM 692 O O . ILE A 1 85 ? -1.232 -28.333 22.388 1.00 36.35 85 ILE A O 1
ATOM 697 N N . GLY A 1 86 ? -1.880 -26.624 21.094 1.00 34.91 86 GLY A N 1
ATOM 698 C CA . GLY A 1 86 ? -1.710 -25.640 22.146 1.00 31.75 86 GLY A CA 1
ATOM 699 C C . GLY A 1 86 ? -0.294 -25.446 22.634 1.00 28.34 86 GLY A C 1
ATOM 700 O O . GLY A 1 86 ? -0.102 -25.025 23.776 1.00 40.22 86 GLY A O 1
ATOM 701 N N . GLN A 1 87 ? 0.707 -25.680 21.784 1.00 29.91 87 GLN A N 1
ATOM 702 C CA . GLN A 1 87 ? 2.096 -25.595 22.227 1.00 38.18 87 GLN A CA 1
ATOM 703 C C . GLN A 1 87 ? 2.834 -24.378 21.691 1.00 28.81 87 GLN A C 1
ATOM 704 O O . GLN A 1 87 ? 3.105 -23.419 22.421 1.00 29.60 87 GLN A O 1
ATOM 710 N N . GLU A 1 88 ? 3.191 -24.421 20.419 1.00 32.49 88 GLU A N 1
ATOM 711 C CA . GLU A 1 88 ? 4.039 -23.389 19.848 1.00 28.55 88 GLU A CA 1
ATOM 712 C C . GLU A 1 88 ? 3.187 -22.207 19.383 1.00 27.87 88 GLU A C 1
ATOM 713 O O . GLU A 1 88 ? 2.128 -22.385 18.778 1.00 34.44 88 GLU A O 1
ATOM 719 N N . THR A 1 89 ? 3.650 -21.001 19.681 1.00 28.81 89 THR A N 1
ATOM 720 C CA . THR A 1 89 ? 2.972 -19.787 19.251 1.00 31.39 89 THR A CA 1
ATOM 721 C C . THR A 1 89 ? 3.988 -18.828 18.667 1.00 27.28 89 THR A C 1
ATOM 722 O O . THR A 1 89 ? 5.194 -18.959 18.872 1.00 25.88 89 THR A O 1
ATOM 726 N N . MET A 1 90 ? 3.473 -17.836 17.949 1.00 31.20 90 MET A N 1
ATOM 727 C CA . MET A 1 90 ? 4.270 -16.692 17.559 1.00 27.94 90 MET A CA 1
ATOM 728 C C . MET A 1 90 ? 3.501 -15.432 17.909 1.00 24.59 90 MET A C 1
ATOM 729 O O . MET A 1 90 ? 2.304 -15.465 18.219 1.00 25.17 90 MET A O 1
ATOM 734 N N . THR A 1 91 ? 4.219 -14.322 17.860 1.00 24.38 91 THR A N 1
ATOM 735 C CA . THR A 1 91 ? 3.655 -12.997 18.062 1.00 23.47 91 THR A CA 1
ATOM 736 C C . THR A 1 91 ? 3.736 -12.241 16.744 1.00 24.72 91 THR A C 1
ATOM 737 O O . THR A 1 91 ? 4.784 -12.232 16.088 1.00 25.68 91 THR A O 1
ATOM 741 N N . VAL A 1 92 ? 2.635 -11.614 16.355 1.00 26.42 92 VAL A N 1
ATOM 742 C CA . VAL A 1 92 ? 2.627 -10.759 15.182 1.00 24.06 92 VAL A CA 1
ATOM 743 C C . VAL A 1 92 ? 2.154 -9.385 15.612 1.00 20.38 92 VAL A C 1
ATOM 744 O O . VAL A 1 92 ? 1.140 -9.257 16.306 1.00 24.26 92 VAL A O 1
ATOM 748 N N . THR A 1 93 ? 2.888 -8.373 15.201 1.00 17.52 93 THR A N 1
ATOM 749 C CA . THR A 1 93 ? 2.477 -6.993 15.375 1.00 22.18 93 THR A CA 1
ATOM 750 C C . THR A 1 93 ? 2.300 -6.397 13.989 1.00 24.69 93 THR A C 1
ATOM 751 O O . THR A 1 93 ? 3.216 -6.475 13.163 1.00 24.34 93 THR A O 1
ATOM 755 N N . LEU A 1 94 ? 1.119 -5.828 13.732 1.00 29.40 94 LEU A N 1
ATOM 756 C CA . LEU A 1 94 ? 0.878 -5.036 12.528 1.00 24.21 94 LEU A CA 1
ATOM 757 C C . LEU A 1 94 ? 1.321 -3.601 12.800 1.00 23.34 94 LEU A C 1
ATOM 758 O O . LEU A 1 94 ? 0.975 -3.027 13.838 1.00 25.91 94 LEU A O 1
ATOM 763 N N . LEU A 1 95 ? 2.111 -3.042 11.891 1.00 21.32 95 LEU A N 1
ATOM 764 C CA . LEU A 1 95 ? 2.522 -1.644 11.946 1.00 24.74 95 LEU A CA 1
ATOM 765 C C . LEU A 1 95 ? 2.048 -0.911 10.695 1.00 24.70 95 LEU A C 1
ATOM 766 O O . LEU A 1 95 ? 2.044 -1.478 9.599 1.00 21.82 95 LEU A O 1
ATOM 771 N N . ASP A 1 96 ? 1.711 0.374 10.853 1.00 22.91 96 ASP A N 1
ATOM 772 C CA . ASP A 1 96 ? 1.264 1.171 9.709 1.00 21.40 96 ASP A CA 1
ATOM 773 C C . ASP A 1 96 ? 2.332 1.203 8.622 1.00 20.96 96 ASP A C 1
ATOM 774 O O . ASP A 1 96 ? 3.483 1.555 8.881 1.00 22.93 96 ASP A O 1
ATOM 779 N N . ALA A 1 97 ? 1.958 0.805 7.399 1.00 22.86 97 ALA A N 1
ATOM 780 C CA . ALA A 1 97 ? 2.887 0.846 6.275 1.00 24.56 97 ALA A CA 1
ATOM 781 C C . ALA A 1 97 ? 2.884 2.186 5.560 1.00 23.54 97 ALA A C 1
ATOM 782 O O . ALA A 1 97 ? 3.813 2.475 4.795 1.00 22.76 97 ALA A O 1
ATOM 784 N N . ASN A 1 98 ? 1.860 3.006 5.775 1.00 23.06 98 ASN A N 1
ATOM 785 C CA . ASN A 1 98 ? 1.847 4.358 5.222 1.00 25.15 98 ASN A CA 1
ATOM 786 C C . ASN A 1 98 ? 1.854 4.333 3.697 1.00 24.35 98 ASN A C 1
ATOM 787 O O . ASN A 1 98 ? 2.469 5.190 3.044 1.00 24.46 98 ASN A O 1
ATOM 792 N N . HIS A 1 99 ? 1.244 3.293 3.142 1.00 25.46 99 HIS A N 1
ATOM 793 C CA . HIS A 1 99 ? 1.165 3.058 1.705 1.00 21.56 99 HIS A CA 1
ATOM 794 C C . HIS A 1 99 ? -0.187 3.458 1.143 1.00 24.67 99 HIS A C 1
ATOM 795 O O . HIS A 1 99 ? -0.250 4.225 0.177 1.00 27.39 99 HIS A O 1
ATOM 802 N N . CYS A 1 100 ? -1.273 2.923 1.737 1.00 20.88 100 CYS A N 1
ATOM 803 C CA . CYS A 1 100 ? -2.645 3.173 1.319 1.00 22.06 100 CYS A CA 1
ATOM 804 C C . CYS A 1 100 ? -3.577 2.707 2.427 1.00 30.23 100 CYS A C 1
ATOM 805 O O . CYS A 1 100 ? -3.141 2.005 3.352 1.00 26.68 100 CYS A O 1
ATOM 808 N N . PRO A 1 101 ? -4.854 3.068 2.367 1.00 20.90 101 PRO A N 1
ATOM 809 C CA . PRO A 1 101 ? -5.786 2.653 3.420 1.00 19.55 101 PRO A CA 1
ATOM 810 C C . PRO A 1 101 ? -5.706 1.157 3.684 1.00 23.78 101 PRO A C 1
ATOM 811 O O . PRO A 1 101 ? -5.820 0.336 2.767 1.00 23.88 101 PRO A O 1
ATOM 815 N N . GLY A 1 102 ? -5.490 0.815 4.948 1.00 25.21 102 GLY A N 1
ATOM 816 C CA . GLY A 1 102 ? -5.424 -0.560 5.387 1.00 20.48 102 GLY A CA 1
ATOM 817 C C . GLY A 1 102 ? -4.054 -1.178 5.343 1.00 18.91 102 GLY A C 1
ATOM 818 O O . GLY A 1 102 ? -3.895 -2.310 5.817 1.00 23.05 102 GLY A O 1
ATOM 819 N N . SER A 1 103 ? -3.055 -0.484 4.802 1.00 19.25 103 SER A N 1
ATOM 820 C CA . SER A 1 103 ? -1.761 -1.103 4.564 1.00 24.32 103 SER A CA 1
ATOM 821 C C . SER A 1 103 ? -0.978 -1.240 5.865 1.00 21.12 103 SER A C 1
ATOM 822 O O . SER A 1 103 ? -0.906 -0.306 6.671 1.00 21.38 103 SER A O 1
ATOM 825 N N . VAL A 1 104 ? -0.384 -2.416 6.057 1.00 18.49 104 VAL A N 1
ATOM 826 C CA . VAL A 1 104 ? 0.408 -2.701 7.252 1.00 20.11 104 VAL A CA 1
ATOM 827 C C . VAL A 1 104 ? 1.681 -3.429 6.858 1.00 23.14 104 VAL A C 1
ATOM 828 O O . VAL A 1 104 ? 1.760 -4.078 5.807 1.00 23.99 104 VAL A O 1
ATOM 832 N N . MET A 1 105 ? 2.679 -3.300 7.735 1.00 24.36 105 MET A N 1
ATOM 833 C CA . MET A 1 105 ? 3.829 -4.186 7.837 1.00 22.64 105 MET A CA 1
ATOM 834 C C . MET A 1 105 ? 3.552 -5.222 8.916 1.00 23.97 105 MET A C 1
ATOM 835 O O . MET A 1 105 ? 2.762 -4.983 9.828 1.00 25.10 105 MET A O 1
ATOM 840 N N . PHE A 1 106 ? 4.204 -6.380 8.809 1.00 28.17 106 PHE A N 1
ATOM 841 C CA . PHE A 1 106 ? 4.080 -7.438 9.807 1.00 23.03 106 PHE A CA 1
ATOM 842 C C . PHE A 1 106 ? 5.434 -7.669 10.466 1.00 24.87 106 PHE A C 1
ATOM 843 O O . PHE A 1 106 ? 6.417 -7.954 9.773 1.00 22.80 106 PHE A O 1
ATOM 851 N N . LEU A 1 107 ? 5.482 -7.539 11.799 1.00 17.33 107 LEU A N 1
ATOM 852 C CA . LEU A 1 107 ? 6.616 -8.007 12.597 1.00 20.28 107 LEU A CA 1
ATOM 853 C C . LEU A 1 107 ? 6.259 -9.377 13.172 1.00 25.53 107 LEU A C 1
ATOM 854 O O . LEU A 1 107 ? 5.336 -9.488 13.988 1.00 26.65 107 LEU A O 1
ATOM 859 N N . PHE A 1 108 ? 6.960 -10.423 12.715 1.00 20.73 108 PHE A N 1
ATOM 860 C CA . PHE A 1 108 ? 6.748 -11.784 13.187 1.00 25.60 108 PHE A CA 1
ATOM 861 C C . PHE A 1 108 ? 7.856 -12.165 14.174 1.00 25.01 108 PHE A C 1
ATOM 862 O O . PHE A 1 108 ? 9.041 -11.901 13.934 1.00 26.36 108 PHE A O 1
ATOM 870 N N . GLU A 1 109 ? 7.467 -12.774 15.287 1.00 22.90 109 GLU A N 1
ATOM 871 C CA . GLU A 1 109 ? 8.437 -13.210 16.290 1.00 20.80 109 GLU A CA 1
ATOM 872 C C . GLU A 1 109 ? 8.116 -14.626 16.745 1.00 26.91 109 GLU A C 1
ATOM 873 O O . GLU A 1 109 ? 6.963 -14.936 17.065 1.00 29.14 109 GLU A O 1
ATOM 879 N N . GLY A 1 110 ? 9.137 -15.474 16.819 1.00 31.78 110 GLY A N 1
ATOM 880 C CA . GLY A 1 110 ? 8.912 -16.836 17.265 1.00 31.39 110 GLY A CA 1
ATOM 881 C C . GLY A 1 110 ? 10.170 -17.668 17.123 1.00 24.87 110 GLY A C 1
ATOM 882 O O . GLY A 1 110 ? 11.279 -17.134 17.020 1.00 30.04 110 GLY A O 1
ATOM 883 N N . TYR A 1 111 ? 9.970 -18.985 17.090 1.00 31.05 111 TYR A N 1
ATOM 884 C CA . TYR A 1 111 ? 11.109 -19.891 16.977 1.00 35.83 111 TYR A CA 1
ATOM 885 C C . TYR A 1 111 ? 12.015 -19.502 15.816 1.00 34.54 111 TYR A C 1
ATOM 886 O O . TYR A 1 111 ? 13.229 -19.698 15.893 1.00 29.71 111 TYR A O 1
ATOM 895 N N . PHE A 1 112 ? 11.447 -18.945 14.734 1.00 30.47 112 PHE A N 1
ATOM 896 C CA . PHE A 1 112 ? 12.192 -18.622 13.519 1.00 26.61 112 PHE A CA 1
ATOM 897 C C . PHE A 1 112 ? 12.999 -17.338 13.634 1.00 33.36 112 PHE A C 1
ATOM 898 O O . PHE A 1 112 ? 13.770 -17.023 12.720 1.00 35.46 112 PHE A O 1
ATOM 906 N N . GLY A 1 113 ? 12.828 -16.594 14.721 1.00 27.21 113 GLY A N 1
ATOM 907 C CA . GLY A 1 113 ? 13.536 -15.357 14.946 1.00 33.14 113 GLY A CA 1
ATOM 908 C C . GLY A 1 113 ? 12.582 -14.185 14.835 1.00 28.95 113 GLY A C 1
ATOM 909 O O . GLY A 1 113 ? 11.396 -14.297 15.144 1.00 30.83 113 GLY A O 1
ATOM 910 N N . THR A 1 114 ? 13.096 -13.051 14.404 1.00 28.27 114 THR A N 1
ATOM 911 C CA . THR A 1 114 ? 12.310 -11.838 14.281 1.00 27.74 114 THR A CA 1
ATOM 912 C C . THR A 1 114 ? 12.333 -11.472 12.810 1.00 23.81 114 THR A C 1
ATOM 913 O O . THR A 1 114 ? 13.408 -11.256 12.238 1.00 25.81 114 THR A O 1
ATOM 917 N N . ILE A 1 115 ? 11.156 -11.414 12.194 1.00 27.98 115 ILE A N 1
ATOM 918 C CA . ILE A 1 115 ? 11.043 -11.074 10.783 1.00 22.94 115 ILE A CA 1
ATOM 919 C C . ILE A 1 115 ? 10.166 -9.835 10.670 1.00 26.09 115 ILE A C 1
ATOM 920 O O . ILE A 1 115 ? 9.050 -9.815 11.208 1.00 24.36 115 ILE A O 1
ATOM 925 N N . LEU A 1 116 ? 10.685 -8.803 9.998 1.00 21.37 116 LEU A N 1
ATOM 926 C CA . LEU A 1 116 ? 9.895 -7.638 9.593 1.00 22.43 116 LEU A CA 1
ATOM 927 C C . LEU A 1 116 ? 9.543 -7.730 8.101 1.00 28.22 116 LEU A C 1
ATOM 928 O O . LEU A 1 116 ? 10.429 -7.779 7.243 1.00 27.22 116 LEU A O 1
ATOM 933 N N . TYR A 1 117 ? 8.250 -7.728 7.797 1.00 22.20 117 TYR A N 1
ATOM 934 C CA . TYR A 1 117 ? 7.743 -7.804 6.427 1.00 26.20 117 TYR A CA 1
ATOM 935 C C . TYR A 1 117 ? 7.005 -6.504 6.128 1.00 24.73 117 TYR A C 1
ATOM 936 O O . TYR A 1 117 ? 5.918 -6.271 6.667 1.00 24.07 117 TYR A O 1
ATOM 945 N N . THR A 1 118 ? 7.592 -5.653 5.283 1.00 22.98 118 THR A N 1
ATOM 946 C CA . THR A 1 118 ? 7.022 -4.326 5.079 1.00 23.77 118 THR A CA 1
ATOM 947 C C . THR A 1 118 ? 5.774 -4.324 4.205 1.00 21.75 118 THR A C 1
ATOM 948 O O . THR A 1 118 ? 5.008 -3.356 4.270 1.00 27.41 118 THR A O 1
ATOM 952 N N . GLY A 1 119 ? 5.551 -5.351 3.383 1.00 24.15 119 GLY A N 1
ATOM 953 C CA . GLY A 1 119 ? 4.565 -5.149 2.310 1.00 20.13 119 GLY A CA 1
ATOM 954 C C . GLY A 1 119 ? 5.006 -3.983 1.443 1.00 22.39 119 GLY A C 1
ATOM 955 O O . GLY A 1 119 ? 6.197 -3.681 1.330 1.00 31.42 119 GLY A O 1
ATOM 956 N N . ASP A 1 120 ? 4.045 -3.321 0.798 1.00 23.01 120 ASP A N 1
ATOM 957 C CA . ASP A 1 120 ? 4.306 -2.000 0.228 1.00 17.69 120 ASP A CA 1
ATOM 958 C C . ASP A 1 120 ? 4.279 -0.952 1.328 1.00 16.86 120 ASP A C 1
ATOM 959 O O . ASP A 1 120 ? 3.364 -0.935 2.149 1.00 23.51 120 ASP A O 1
ATOM 964 N N . PHE A 1 121 ? 5.246 -0.038 1.310 1.00 20.12 121 PHE A N 1
ATOM 965 C CA . PHE A 1 121 ? 5.250 0.995 2.334 1.00 18.78 121 PHE A CA 1
ATOM 966 C C . PHE A 1 121 ? 5.971 2.229 1.816 1.00 21.29 121 PHE A C 1
ATOM 967 O O . PHE A 1 121 ? 6.759 2.162 0.871 1.00 27.02 121 PHE A O 1
ATOM 975 N N . ARG A 1 122 ? 5.683 3.366 2.440 1.00 23.13 122 ARG A N 1
ATOM 976 C CA . ARG A 1 122 ? 6.479 4.571 2.233 1.00 26.40 122 ARG A CA 1
ATOM 977 C C . ARG A 1 122 ? 7.110 4.954 3.563 1.00 28.44 122 ARG A C 1
ATOM 978 O O . ARG A 1 122 ? 6.407 5.352 4.502 1.00 28.03 122 ARG A O 1
ATOM 986 N N . TYR A 1 123 ? 8.432 4.853 3.620 1.00 28.20 123 TYR A N 1
ATOM 987 C CA . TYR A 1 123 ? 9.169 5.156 4.834 1.00 25.84 123 TYR A CA 1
ATOM 988 C C . TYR A 1 123 ? 8.951 6.599 5.264 1.00 28.85 123 TYR A C 1
ATOM 989 O O . TYR A 1 123 ? 8.851 7.507 4.438 1.00 32.45 123 TYR A O 1
ATOM 998 N N . THR A 1 124 ? 8.861 6.803 6.570 1.00 31.20 124 THR A N 1
ATOM 999 C CA . THR A 1 124 ? 8.921 8.108 7.206 1.00 33.41 124 THR A CA 1
ATOM 1000 C C . THR A 1 124 ? 9.703 7.914 8.497 1.00 33.39 124 THR A C 1
ATOM 1001 O O . THR A 1 124 ? 9.697 6.810 9.056 1.00 34.74 124 THR A O 1
ATOM 1005 N N . PRO A 1 125 ? 10.426 8.938 8.965 1.00 38.08 125 PRO A N 1
ATOM 1006 C CA . PRO A 1 125 ? 11.182 8.772 10.224 1.00 32.71 125 PRO A CA 1
ATOM 1007 C C . PRO A 1 125 ? 10.327 8.356 11.411 1.00 30.00 125 PRO A C 1
ATOM 1008 O O . PRO A 1 125 ? 10.836 7.689 12.322 1.00 30.67 125 PRO A O 1
ATOM 1012 N N . SER A 1 126 ? 9.051 8.736 11.430 1.00 31.31 126 SER A N 1
ATOM 1013 C CA . SER A 1 126 ? 8.135 8.279 12.469 1.00 33.27 126 SER A CA 1
ATOM 1014 C C . SER A 1 126 ? 8.062 6.767 12.534 1.00 32.48 126 SER A C 1
ATOM 1015 O O . SER A 1 126 ? 7.837 6.197 13.607 1.00 37.08 126 SER A O 1
ATOM 1018 N N . MET A 1 127 ? 8.225 6.102 11.392 1.00 30.48 127 MET A N 1
ATOM 1019 C CA . MET A 1 127 ? 8.162 4.648 11.352 1.00 28.72 127 MET A CA 1
ATOM 1020 C C . MET A 1 127 ? 9.120 4.023 12.359 1.00 29.24 127 MET A C 1
ATOM 1021 O O . MET A 1 127 ? 8.764 3.069 13.058 1.00 31.06 127 MET A O 1
ATOM 1026 N N . LEU A 1 128 ? 10.332 4.576 12.474 1.00 33.77 128 LEU A N 1
ATOM 1027 C CA . LEU A 1 128 ? 11.336 4.060 13.402 1.00 37.61 128 LEU A CA 1
ATOM 1028 C C . LEU A 1 128 ? 11.015 4.359 14.867 1.00 33.95 128 LEU A C 1
ATOM 1029 O O . LEU A 1 128 ? 11.553 3.682 15.747 1.00 35.03 128 LEU A O 1
ATOM 1034 N N . LYS A 1 129 ? 10.170 5.354 15.156 1.00 30.62 129 LYS A N 1
ATOM 1035 C CA . LYS A 1 129 ? 9.734 5.612 16.529 1.00 26.77 129 LYS A CA 1
ATOM 1036 C C . LYS A 1 129 ? 8.663 4.635 17.010 1.00 32.24 129 LYS A C 1
ATOM 1037 O O . LYS A 1 129 ? 8.232 4.727 18.164 1.00 30.50 129 LYS A O 1
ATOM 1043 N N . GLU A 1 130 ? 8.220 3.711 16.167 1.00 30.63 130 GLU A N 1
ATOM 1044 C CA . GLU A 1 130 ? 7.252 2.714 16.593 1.00 30.08 130 GLU A CA 1
ATOM 1045 C C . GLU A 1 130 ? 7.773 1.977 17.824 1.00 30.75 130 GLU A C 1
ATOM 1046 O O . GLU A 1 130 ? 8.904 1.477 17.805 1.00 31.98 130 GLU A O 1
ATOM 1052 N N . PRO A 1 131 ? 6.998 1.890 18.902 1.00 35.25 131 PRO A N 1
ATOM 1053 C CA . PRO A 1 131 ? 7.491 1.157 20.078 1.00 36.18 131 PRO A CA 1
ATOM 1054 C C . PRO A 1 131 ? 7.990 -0.242 19.744 1.00 39.57 131 PRO A C 1
ATOM 1055 O O . PRO A 1 131 ? 9.021 -0.663 20.279 1.00 36.51 131 PRO A O 1
ATOM 1059 N N . ALA A 1 132 ? 7.310 -0.964 18.844 1.00 34.23 132 ALA A N 1
ATOM 1060 C CA . ALA A 1 132 ? 7.705 -2.342 18.556 1.00 30.04 132 ALA A CA 1
ATOM 1061 C C . ALA A 1 132 ? 9.102 -2.432 17.952 1.00 25.30 132 ALA A C 1
ATOM 1062 O O . ALA A 1 132 ? 9.722 -3.502 17.998 1.00 30.91 132 ALA A O 1
ATOM 1064 N N . LEU A 1 133 ? 9.611 -1.338 17.392 1.00 25.71 133 LEU A N 1
ATOM 1065 C CA . LEU A 1 133 ? 10.915 -1.314 16.749 1.00 29.09 133 LEU A CA 1
ATOM 1066 C C . LEU A 1 133 ? 11.954 -0.544 17.552 1.00 28.46 133 LEU A C 1
ATOM 1067 O O . LEU A 1 133 ? 13.036 -0.261 17.029 1.00 34.60 133 LEU A O 1
ATOM 1072 N N . THR A 1 134 ? 11.629 -0.147 18.775 1.00 30.91 134 THR A N 1
ATOM 1073 C CA . THR A 1 134 ? 12.533 0.645 19.600 1.00 37.42 134 THR A CA 1
ATOM 1074 C C . THR A 1 134 ? 12.949 -0.132 20.844 1.00 33.40 134 THR A C 1
ATOM 1075 O O . THR A 1 134 ? 13.291 0.458 21.867 1.00 39.74 134 THR A O 1
ATOM 1079 N N . LEU A 1 135 ? 12.913 -1.460 20.765 1.00 39.40 135 LEU A N 1
ATOM 1080 C CA . LEU A 1 135 ? 13.312 -2.316 21.871 1.00 36.26 135 LEU A CA 1
ATOM 1081 C C . LEU A 1 135 ? 14.670 -2.965 21.656 1.00 33.50 135 LEU A C 1
ATOM 1082 O O . LEU A 1 135 ? 15.114 -3.741 22.506 1.00 37.22 135 LEU A O 1
ATOM 1087 N N . GLY A 1 136 ? 15.349 -2.660 20.556 1.00 39.75 136 GLY A N 1
ATOM 1088 C CA . GLY A 1 136 ? 16.650 -3.236 20.297 1.00 37.77 136 GLY A CA 1
ATOM 1089 C C . GLY A 1 136 ? 16.643 -4.655 19.782 1.00 37.74 136 GLY A C 1
ATOM 1090 O O . GLY A 1 136 ? 17.711 -5.271 19.686 1.00 35.61 136 GLY A O 1
ATOM 1091 N N . LYS A 1 137 ? 15.482 -5.195 19.438 1.00 31.04 137 LYS A N 1
ATOM 1092 C CA . LYS A 1 137 ? 15.440 -6.546 18.901 1.00 40.39 137 LYS A CA 1
ATOM 1093 C C . LYS A 1 137 ? 16.149 -6.601 17.555 1.00 37.92 137 LYS A C 1
ATOM 1094 O O . LYS A 1 137 ? 16.084 -5.661 16.755 1.00 34.87 137 LYS A O 1
ATOM 1100 N N . GLN A 1 138 ? 16.843 -7.705 17.315 1.00 35.20 138 GLN A N 1
ATOM 1101 C CA . GLN A 1 138 ? 17.586 -7.885 16.080 1.00 33.06 138 GLN A CA 1
ATOM 1102 C C . GLN A 1 138 ? 16.662 -8.516 15.049 1.00 32.25 138 GLN A C 1
ATOM 1103 O O . GLN A 1 138 ? 16.142 -9.619 15.254 1.00 33.96 138 GLN A O 1
ATOM 1109 N N . ILE A 1 139 ? 16.433 -7.806 13.958 1.00 36.25 139 ILE A N 1
ATOM 1110 C CA . ILE A 1 139 ? 15.637 -8.353 12.873 1.00 27.61 139 ILE A CA 1
ATOM 1111 C C . ILE A 1 139 ? 16.519 -9.282 12.054 1.00 26.25 139 ILE A C 1
ATOM 1112 O O . ILE A 1 139 ? 17.612 -8.894 11.619 1.00 34.13 139 ILE A O 1
ATOM 1117 N N . HIS A 1 140 ? 16.054 -10.521 11.860 1.00 27.43 140 HIS A N 1
ATOM 1118 C CA . HIS A 1 140 ? 16.842 -11.499 11.119 1.00 32.40 140 HIS A CA 1
ATOM 1119 C C . HIS A 1 140 ? 16.649 -11.347 9.610 1.00 37.45 140 HIS A C 1
ATOM 1120 O O . HIS A 1 140 ? 17.626 -11.225 8.863 1.00 43.69 140 HIS A O 1
ATOM 1127 N N . THR A 1 141 ? 15.403 -11.318 9.142 1.00 32.68 141 THR A N 1
ATOM 1128 C CA . THR A 1 141 ? 15.098 -11.093 7.733 1.00 23.14 141 THR A CA 1
ATOM 1129 C C . THR A 1 141 ? 14.167 -9.891 7.610 1.00 27.74 141 THR A C 1
ATOM 1130 O O . THR A 1 141 ? 13.143 -9.824 8.294 1.00 27.67 141 THR A O 1
ATOM 1134 N N . LEU A 1 142 ? 14.546 -8.933 6.772 1.00 31.90 142 LEU A N 1
ATOM 1135 C CA . LEU A 1 142 ? 13.705 -7.791 6.401 1.00 25.92 142 LEU A CA 1
ATOM 1136 C C . LEU A 1 142 ? 13.241 -8.013 4.967 1.00 26.54 142 LEU A C 1
ATOM 1137 O O . LEU A 1 142 ? 14.026 -7.863 4.032 1.00 31.96 142 LEU A O 1
ATOM 1142 N N . TYR A 1 143 ? 11.973 -8.403 4.803 1.00 22.60 143 TYR A N 1
ATOM 1143 C CA . TYR A 1 143 ? 11.329 -8.453 3.493 1.00 23.65 143 TYR A CA 1
ATOM 1144 C C . TYR A 1 143 ? 10.902 -7.038 3.119 1.00 27.00 143 TYR A C 1
ATOM 1145 O O . TYR A 1 143 ? 10.125 -6.418 3.849 1.00 24.00 143 TYR A O 1
ATOM 1154 N N . LEU A 1 144 ? 11.412 -6.523 2.001 1.00 25.76 144 LEU A N 1
ATOM 1155 C CA . LEU A 1 144 ? 11.430 -5.089 1.737 1.00 25.28 144 LEU A CA 1
ATOM 1156 C C . LEU A 1 144 ? 10.698 -4.737 0.443 1.00 26.09 144 LEU A C 1
ATOM 1157 O O . LEU A 1 144 ? 10.861 -5.425 -0.571 1.00 25.49 144 LEU A O 1
ATOM 1162 N N . ASP A 1 145 ? 9.927 -3.646 0.469 1.00 28.28 145 ASP A N 1
ATOM 1163 C CA . ASP A 1 145 ? 9.289 -3.121 -0.746 1.00 27.39 145 ASP A CA 1
ATOM 1164 C C . ASP A 1 145 ? 10.348 -2.423 -1.589 1.00 24.53 145 ASP A C 1
ATOM 1165 O O . ASP A 1 145 ? 10.682 -1.264 -1.350 1.00 25.45 145 ASP A O 1
ATOM 1170 N N . ASN A 1 146 ? 10.842 -3.104 -2.622 1.00 26.65 146 ASN A N 1
ATOM 1171 C CA . ASN A 1 146 ? 11.942 -2.586 -3.425 1.00 28.85 146 ASN A CA 1
ATOM 1172 C C . ASN A 1 146 ? 11.469 -1.948 -4.730 1.00 28.89 146 ASN A C 1
ATOM 1173 O O . ASN A 1 146 ? 12.276 -1.754 -5.645 1.00 28.07 146 ASN A O 1
ATOM 1178 N N . THR A 1 147 ? 10.185 -1.600 -4.823 1.00 34.67 147 THR A N 1
ATOM 1179 C CA . THR A 1 147 ? 9.638 -1.026 -6.054 1.00 31.07 147 THR A CA 1
ATOM 1180 C C . THR A 1 147 ? 10.538 0.061 -6.643 1.00 29.32 147 THR A C 1
ATOM 1181 O O . THR A 1 147 ? 10.896 0.011 -7.826 1.00 42.00 147 THR A O 1
ATOM 1185 N N . ASN A 1 148 ? 10.887 1.070 -5.843 1.00 27.59 148 ASN A N 1
ATOM 1186 C CA . ASN A 1 148 ? 11.668 2.216 -6.302 1.00 30.58 148 ASN A CA 1
ATOM 1187 C C . ASN A 1 148 ? 13.146 2.117 -5.911 1.00 29.18 148 ASN A C 1
ATOM 1188 O O . ASN A 1 148 ? 13.806 3.141 -5.705 1.00 34.78 148 ASN A O 1
ATOM 1193 N N . CYS A 1 149 ? 13.684 0.899 -5.809 1.00 38.11 149 CYS A N 1
ATOM 1194 C CA . CYS A 1 149 ? 15.069 0.688 -5.370 1.00 37.24 149 CYS A CA 1
ATOM 1195 C C . CYS A 1 149 ? 16.011 0.881 -6.559 1.00 41.83 149 CYS A C 1
ATOM 1196 O O . CYS A 1 149 ? 16.602 -0.057 -7.098 1.00 47.71 149 CYS A O 1
ATOM 1199 N N . ASN A 1 150 ? 16.131 2.141 -6.969 1.00 48.54 150 ASN A N 1
ATOM 1200 C CA . ASN A 1 150 ? 16.962 2.559 -8.089 1.00 40.33 150 ASN A CA 1
ATOM 1201 C C . ASN A 1 150 ? 17.697 3.830 -7.692 1.00 43.39 150 ASN A C 1
ATOM 1202 O O . ASN A 1 150 ? 17.070 4.882 -7.529 1.00 44.78 150 ASN A O 1
ATOM 1207 N N . PRO A 1 151 ? 19.019 3.780 -7.537 1.00 49.27 151 PRO A N 1
ATOM 1208 C CA . PRO A 1 151 ? 19.737 4.956 -7.029 1.00 47.88 151 PRO A CA 1
ATOM 1209 C C . PRO A 1 151 ? 19.589 6.178 -7.907 1.00 43.34 151 PRO A C 1
ATOM 1210 O O . PRO A 1 151 ? 19.910 7.283 -7.454 1.00 45.65 151 PRO A O 1
ATOM 1214 N N . ALA A 1 152 ? 19.110 6.019 -9.141 1.00 41.99 152 ALA A N 1
ATOM 1215 C CA . ALA A 1 152 ? 18.956 7.133 -10.065 1.00 47.99 152 ALA A CA 1
ATOM 1216 C C . ALA A 1 152 ? 17.597 7.813 -9.964 1.00 56.58 152 ALA A C 1
ATOM 1217 O O . ALA A 1 152 ? 17.479 8.994 -10.320 1.00 53.25 152 ALA A O 1
ATOM 1219 N N . LEU A 1 153 ? 16.577 7.096 -9.501 1.00 48.00 153 LEU A N 1
ATOM 1220 C CA . LEU A 1 153 ? 15.246 7.659 -9.302 1.00 36.17 153 LEU A CA 1
ATOM 1221 C C . LEU A 1 153 ? 15.234 8.434 -7.991 1.00 42.95 153 LEU A C 1
ATOM 1222 O O . LEU A 1 153 ? 15.295 7.843 -6.907 1.00 39.02 153 LEU A O 1
ATOM 1227 N N . VAL A 1 154 ? 15.180 9.758 -8.089 1.00 41.57 154 VAL A N 1
ATOM 1228 C CA . VAL A 1 154 ? 15.045 10.634 -6.933 1.00 39.74 154 VAL A CA 1
ATOM 1229 C C . VAL A 1 154 ? 13.596 11.082 -6.854 1.00 39.64 154 VAL A C 1
ATOM 1230 O O . VAL A 1 154 ? 13.003 11.466 -7.869 1.00 45.06 154 VAL A O 1
ATOM 1234 N N . LEU A 1 155 ? 13.029 11.044 -5.652 1.00 33.69 155 LEU A N 1
ATOM 1235 C CA . LEU A 1 155 ? 11.641 11.396 -5.437 1.00 33.88 155 LEU A CA 1
ATOM 1236 C C . LEU A 1 155 ? 11.508 12.468 -4.365 1.00 36.47 155 LEU A C 1
ATOM 1237 O O . LEU A 1 155 ? 12.247 12.463 -3.371 1.00 36.82 155 LEU A O 1
ATOM 1242 N N . PRO A 1 156 ? 10.569 13.388 -4.528 1.00 31.33 156 PRO A N 1
ATOM 1243 C CA . PRO A 1 156 ? 10.228 14.284 -3.430 1.00 26.30 156 PRO A CA 1
ATOM 1244 C C . PRO A 1 156 ? 9.440 13.539 -2.370 1.00 28.10 156 PRO A C 1
ATOM 1245 O O . PRO A 1 156 ? 9.001 12.401 -2.558 1.00 28.38 156 PRO A O 1
ATOM 1249 N N . SER A 1 157 ? 9.293 14.194 -1.226 1.00 31.32 157 SER A N 1
ATOM 1250 C CA . SER A 1 157 ? 8.337 13.739 -0.237 1.00 33.41 157 SER A CA 1
ATOM 1251 C C . SER A 1 157 ? 6.930 13.899 -0.791 1.00 26.77 157 SER A C 1
ATOM 1252 O O . SER A 1 157 ? 6.672 14.745 -1.643 1.00 24.86 157 SER A O 1
ATOM 1255 N N . ARG A 1 158 ? 5.999 13.105 -0.269 1.00 32.61 158 ARG A N 1
ATOM 1256 C CA . ARG A 1 158 ? 4.613 13.313 -0.662 1.00 34.84 158 ARG A CA 1
ATOM 1257 C C . ARG A 1 158 ? 4.193 14.766 -0.449 1.00 35.26 158 ARG A C 1
ATOM 1258 O O . ARG A 1 158 ? 3.491 15.343 -1.285 1.00 28.08 158 ARG A O 1
ATOM 1266 N N . GLN A 1 159 ? 4.645 15.393 0.643 1.00 26.15 159 GLN A N 1
ATOM 1267 C CA . GLN A 1 159 ? 4.241 16.771 0.894 1.00 28.20 159 GLN A CA 1
ATOM 1268 C C . GLN A 1 159 ? 4.780 17.700 -0.183 1.00 21.77 159 GLN A C 1
ATOM 1269 O O . GLN A 1 159 ? 4.084 18.620 -0.629 1.00 24.04 159 GLN A O 1
ATOM 1275 N N . GLU A 1 160 ? 6.025 17.480 -0.614 1.00 32.31 160 GLU A N 1
ATOM 1276 C CA . GLU A 1 160 ? 6.606 18.325 -1.653 1.00 30.43 160 GLU A CA 1
ATOM 1277 C C . GLU A 1 160 ? 5.911 18.111 -2.996 1.00 31.32 160 GLU A C 1
ATOM 1278 O O . GLU A 1 160 ? 5.604 19.082 -3.699 1.00 29.19 160 GLU A O 1
ATOM 1284 N N . ALA A 1 161 ? 5.651 16.850 -3.362 1.00 25.57 161 ALA A N 1
ATOM 1285 C CA . ALA A 1 161 ? 4.950 16.565 -4.611 1.00 28.01 161 ALA A CA 1
ATOM 1286 C C . ALA A 1 161 ? 3.531 17.123 -4.589 1.00 23.60 161 ALA A C 1
ATOM 1287 O O . ALA A 1 161 ? 3.050 17.657 -5.594 1.00 27.18 161 ALA A O 1
ATOM 1289 N N . ALA A 1 162 ? 2.832 16.993 -3.456 1.00 22.86 162 ALA A N 1
ATOM 1290 C CA . ALA A 1 162 ? 1.507 17.593 -3.339 1.00 23.99 162 ALA A CA 1
ATOM 1291 C C . ALA A 1 162 ? 1.563 19.095 -3.557 1.00 28.17 162 ALA A C 1
ATOM 1292 O O . ALA A 1 162 ? 0.660 19.679 -4.175 1.00 26.74 162 ALA A O 1
ATOM 1294 N N . HIS A 1 163 ? 2.622 19.738 -3.062 1.00 27.34 163 HIS A N 1
ATOM 1295 C CA . HIS A 1 163 ? 2.772 21.172 -3.241 1.00 25.58 163 HIS A CA 1
ATOM 1296 C C . HIS A 1 163 ? 2.943 21.525 -4.713 1.00 25.28 163 HIS A C 1
ATOM 1297 O O . HIS A 1 163 ? 2.372 22.515 -5.186 1.00 28.32 163 HIS A O 1
ATOM 1304 N N . GLN A 1 164 ? 3.703 20.714 -5.459 1.00 28.49 164 GLN A N 1
ATOM 1305 C CA . GLN A 1 164 ? 3.799 20.898 -6.904 1.00 27.62 164 GLN A CA 1
ATOM 1306 C C . GLN A 1 164 ? 2.426 20.854 -7.560 1.00 24.71 164 GLN A C 1
ATOM 1307 O O . GLN A 1 164 ? 2.144 21.632 -8.475 1.00 27.57 164 GLN A O 1
ATOM 1313 N N . ILE A 1 165 ? 1.581 19.915 -7.130 1.00 22.96 165 ILE A N 1
ATOM 1314 C CA . ILE A 1 165 ? 0.248 19.772 -7.711 1.00 22.87 165 ILE A CA 1
ATOM 1315 C C . ILE A 1 165 ? -0.592 20.996 -7.402 1.00 26.38 165 ILE A C 1
ATOM 1316 O O . ILE A 1 165 ? -1.293 21.524 -8.271 1.00 22.83 165 ILE A O 1
ATOM 1321 N N . VAL A 1 166 ? -0.543 21.459 -6.154 1.00 21.90 166 VAL A N 1
ATOM 1322 C CA . VAL A 1 166 ? -1.211 22.700 -5.785 1.00 20.69 166 VAL A CA 1
ATOM 1323 C C . VAL A 1 166 ? -0.745 23.844 -6.675 1.00 24.53 166 VAL A C 1
ATOM 1324 O O . VAL A 1 166 ? -1.552 24.647 -7.157 1.00 23.08 166 VAL A O 1
ATOM 1328 N N . GLN A 1 167 ? 0.561 23.944 -6.908 1.00 22.94 167 GLN A N 1
ATOM 1329 C CA . GLN A 1 167 ? 1.060 25.046 -7.722 1.00 24.24 167 GLN A CA 1
ATOM 1330 C C . GLN A 1 167 ? 0.528 24.966 -9.148 1.00 27.40 167 GLN A C 1
ATOM 1331 O O . GLN A 1 167 ? 0.225 25.995 -9.773 1.00 26.76 167 GLN A O 1
ATOM 1337 N N . LEU A 1 168 ? 0.405 23.749 -9.676 1.00 22.18 168 LEU A N 1
ATOM 1338 C CA . LEU A 1 168 ? -0.118 23.583 -11.024 1.00 25.63 168 LEU A CA 1
ATOM 1339 C C . LEU A 1 168 ? -1.589 23.974 -11.084 1.00 18.60 168 LEU A C 1
ATOM 1340 O O . LEU A 1 168 ? -2.021 24.700 -11.991 1.00 23.40 168 LEU A O 1
ATOM 1345 N N . ILE A 1 169 ? -2.377 23.519 -10.111 1.00 20.95 169 ILE A N 1
ATOM 1346 C CA . ILE A 1 169 ? -3.805 23.790 -10.162 1.00 22.76 169 ILE A CA 1
ATOM 1347 C C . ILE A 1 169 ? -4.089 25.284 -9.981 1.00 24.01 169 ILE A C 1
ATOM 1348 O O . ILE A 1 169 ? -5.052 25.812 -10.551 1.00 25.74 169 ILE A O 1
ATOM 1353 N N . ARG A 1 170 ? -3.253 25.991 -9.220 1.00 29.52 170 ARG A N 1
ATOM 1354 C CA . ARG A 1 170 ? -3.444 27.434 -9.039 1.00 27.39 170 ARG A CA 1
ATOM 1355 C C . ARG A 1 170 ? -3.344 28.191 -10.357 1.00 28.58 170 ARG A C 1
ATOM 1356 O O . ARG A 1 170 ? -3.896 29.295 -10.493 1.00 28.54 170 ARG A O 1
ATOM 1364 N N . LYS A 1 171 ? -2.628 27.642 -11.329 1.00 24.37 171 LYS A N 1
ATOM 1365 C CA . LYS A 1 171 ? -2.524 28.310 -12.620 1.00 25.37 171 LYS A CA 1
ATOM 1366 C C . LYS A 1 171 ? -3.770 28.172 -13.481 1.00 23.38 171 LYS A C 1
ATOM 1367 O O . LYS A 1 171 ? -3.847 28.832 -14.525 1.00 26.93 171 LYS A O 1
ATOM 1373 N N . HIS A 1 172 ? -4.766 27.393 -13.063 1.00 22.30 172 HIS A N 1
ATOM 1374 C CA . HIS A 1 172 ? -5.933 27.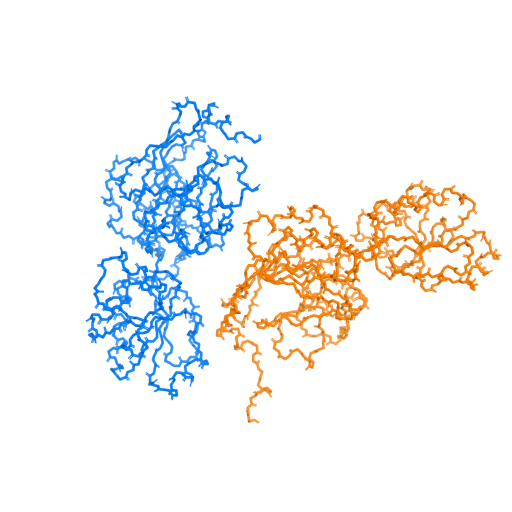101 -13.902 1.00 26.86 172 HIS A CA 1
ATOM 1375 C C . HIS A 1 172 ? -7.201 27.152 -13.077 1.00 25.29 172 HIS A C 1
ATOM 1376 O O . HIS A 1 172 ? -7.903 26.152 -12.931 1.00 22.21 172 HIS A O 1
ATOM 1383 N N . PRO A 1 173 ? -7.549 28.326 -12.549 1.00 27.29 173 PRO A N 1
ATOM 1384 C CA . PRO A 1 173 ? -8.747 28.417 -11.700 1.00 27.75 173 PRO A CA 1
ATOM 1385 C C . PRO A 1 173 ? -10.042 28.061 -12.415 1.00 33.17 173 PRO A C 1
ATOM 1386 O O . PRO A 1 173 ? -11.005 27.683 -11.739 1.00 37.58 173 PRO A O 1
ATOM 1390 N N . GLN A 1 174 ? -10.106 28.153 -13.746 1.00 33.52 174 GLN A N 1
ATOM 1391 C CA . GLN A 1 174 ? -11.335 27.868 -14.477 1.00 37.33 174 GLN A CA 1
ATOM 1392 C C . GLN A 1 174 ? -11.417 26.419 -14.965 1.00 35.81 174 GLN A C 1
ATOM 1393 O O . GLN A 1 174 ? -12.332 26.093 -15.732 1.00 33.33 174 GLN A O 1
ATOM 1399 N N . HIS A 1 175 ? -10.491 25.552 -14.551 1.00 25.31 175 HIS A N 1
ATOM 1400 C CA . HIS A 1 175 ? -10.341 24.224 -15.138 1.00 19.84 175 HIS A CA 1
ATOM 1401 C C . HIS A 1 175 ? -10.818 23.142 -14.178 1.00 25.30 175 HIS A C 1
ATOM 1402 O O . HIS A 1 175 ? -10.669 23.261 -12.962 1.00 25.41 175 HIS A O 1
ATOM 1409 N N . ASN A 1 176 ? -11.392 22.074 -14.734 1.00 17.95 176 ASN A N 1
ATOM 1410 C CA . ASN A 1 176 ? -11.545 20.843 -13.985 1.00 22.41 176 ASN A CA 1
ATOM 1411 C C . ASN A 1 176 ? -10.209 20.120 -13.972 1.00 18.53 176 ASN A C 1
ATOM 1412 O O . ASN A 1 176 ? -9.419 20.229 -14.918 1.00 21.31 176 ASN A O 1
ATOM 1417 N N . ILE A 1 177 ? -9.964 19.380 -12.891 1.00 23.50 177 ILE A N 1
ATOM 1418 C CA . ILE A 1 177 ? -8.699 18.689 -12.651 1.00 20.01 177 ILE A CA 1
ATOM 1419 C C . ILE A 1 177 ? -9.008 17.202 -12.522 1.00 19.31 177 ILE A C 1
ATOM 1420 O O . ILE A 1 177 ? -9.563 16.760 -11.505 1.00 24.10 177 ILE A O 1
ATOM 1425 N N . LYS A 1 178 ? -8.632 16.423 -13.528 1.00 18.53 178 LYS A N 1
ATOM 1426 C CA . LYS A 1 178 ? -8.715 14.971 -13.419 1.00 14.13 178 LYS A CA 1
ATOM 1427 C C . LYS A 1 178 ? -7.471 14.435 -12.706 1.00 20.48 178 LYS A C 1
ATOM 1428 O O . LYS A 1 178 ? -6.337 14.714 -13.119 1.00 22.45 178 LYS A O 1
ATOM 1434 N N . ILE A 1 179 ? -7.682 13.652 -11.657 1.00 22.44 179 ILE A N 1
ATOM 1435 C CA . ILE A 1 179 ? -6.600 13.021 -10.896 1.00 17.80 179 ILE A CA 1
ATOM 1436 C C . ILE A 1 179 ? -6.695 11.518 -11.155 1.00 18.72 179 ILE A C 1
ATOM 1437 O O . ILE A 1 179 ? -7.652 10.861 -10.725 1.00 20.67 179 ILE A O 1
ATOM 1442 N N . GLY A 1 180 ? -5.747 10.979 -11.907 1.00 23.51 180 GLY A N 1
ATOM 1443 C CA . GLY A 1 180 ? -5.814 9.571 -12.256 1.00 24.37 180 GLY A CA 1
ATOM 1444 C C . GLY A 1 180 ? -5.209 8.720 -11.170 1.00 20.31 180 GLY A C 1
ATOM 1445 O O . GLY A 1 180 ? -4.034 8.907 -10.833 1.00 25.69 180 GLY A O 1
ATOM 1446 N N . LEU A 1 181 ? -5.994 7.788 -10.619 1.00 19.35 181 LEU A N 1
ATOM 1447 C CA . LEU A 1 181 ? -5.625 7.032 -9.425 1.00 24.41 181 LEU A CA 1
ATOM 1448 C C . LEU A 1 181 ? -5.777 5.543 -9.677 1.00 32.10 181 LEU A C 1
ATOM 1449 O O . LEU A 1 181 ? -6.484 5.127 -10.594 1.00 26.85 181 LEU A O 1
ATOM 1454 N N . TYR A 1 182 ? -5.135 4.732 -8.837 1.00 22.35 182 TYR A N 1
ATOM 1455 C CA . TYR A 1 182 ? -5.547 3.340 -8.784 1.00 24.78 182 TYR A CA 1
ATOM 1456 C C . TYR A 1 182 ? -6.870 3.246 -8.034 1.00 24.51 182 TYR A C 1
ATOM 1457 O O . TYR A 1 182 ? -7.425 4.244 -7.568 1.00 25.71 182 TYR A O 1
ATOM 1466 N N . SER A 1 183 ? -7.381 2.016 -7.919 1.00 32.80 183 SER A N 1
ATOM 1467 C CA . SER A 1 183 ? -8.662 1.788 -7.259 1.00 31.06 183 SER A CA 1
ATOM 1468 C C . SER A 1 183 ? -8.625 2.164 -5.791 1.00 30.04 183 SER A C 1
ATOM 1469 O O . SER A 1 183 ? -9.667 2.486 -5.208 1.00 33.02 183 SER A O 1
ATOM 1472 N N . LEU A 1 184 ? -7.448 2.143 -5.185 1.00 24.26 184 LEU A N 1
ATOM 1473 C CA . LEU A 1 184 ? -7.312 2.361 -3.757 1.00 27.09 184 LEU A CA 1
ATOM 1474 C C . LEU A 1 184 ? -6.040 3.147 -3.502 1.00 26.55 184 LEU A C 1
ATOM 1475 O O . LEU A 1 184 ? -4.980 2.802 -4.032 1.00 25.83 184 LEU A O 1
ATOM 1480 N N . GLY A 1 185 ? -6.142 4.199 -2.701 1.00 29.16 185 GLY A N 1
ATOM 1481 C CA . GLY A 1 185 ? -4.971 4.973 -2.364 1.00 28.23 185 GLY A CA 1
ATOM 1482 C C . GLY A 1 185 ? -5.052 6.424 -2.782 1.00 29.83 185 GLY A C 1
ATOM 1483 O O . GLY A 1 185 ? -5.826 6.781 -3.677 1.00 26.72 185 GLY A O 1
ATOM 1484 N N . LYS A 1 186 ? -4.259 7.270 -2.122 1.00 22.17 186 LYS A N 1
ATOM 1485 C CA . LYS A 1 186 ? 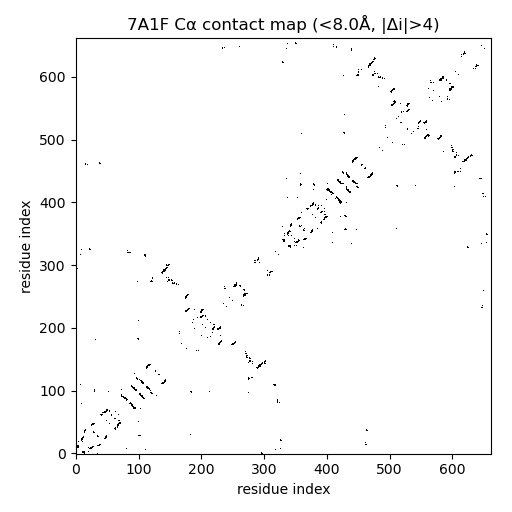-4.126 8.699 -2.422 1.00 32.14 186 LYS A CA 1
ATOM 1486 C C . LYS A 1 186 ? -5.386 9.501 -2.093 1.00 29.05 186 LYS A C 1
ATOM 1487 O O . LYS A 1 186 ? -5.522 10.658 -2.510 1.00 25.47 186 LYS A O 1
ATOM 1493 N N . GLU A 1 187 ? -6.293 8.930 -1.299 1.00 26.54 187 GLU A N 1
ATOM 1494 C CA . GLU A 1 187 ? -7.458 9.680 -0.851 1.00 25.58 187 GLU A CA 1
ATOM 1495 C C . GLU A 1 187 ? -7.066 10.900 -0.021 1.00 31.50 187 GLU A C 1
ATOM 1496 O O . GLU A 1 187 ? -7.782 11.910 -0.037 1.00 28.19 187 GLU A O 1
ATOM 1502 N N . SER A 1 188 ? -5.938 10.832 0.705 1.00 25.47 188 SER A N 1
ATOM 1503 C CA . SER A 1 188 ? -5.477 11.990 1.471 1.00 26.64 188 SER A CA 1
ATOM 1504 C C . SER A 1 188 ? -5.051 13.132 0.567 1.00 24.68 188 SER A C 1
ATOM 1505 O O . SER A 1 188 ? -5.202 14.299 0.940 1.00 28.01 188 SER A O 1
ATOM 1508 N N . LEU A 1 189 ? -4.493 12.823 -0.607 1.00 25.94 189 LEU A N 1
ATOM 1509 C CA . LEU A 1 189 ? -4.141 13.875 -1.556 1.00 26.26 189 LEU A CA 1
ATOM 1510 C C . LEU A 1 189 ? -5.392 14.563 -2.085 1.00 28.12 189 LEU A C 1
ATOM 1511 O O . LEU A 1 189 ? -5.459 15.799 -2.144 1.00 28.01 189 LEU A O 1
ATOM 1516 N N . LEU A 1 190 ? -6.400 13.772 -2.466 1.00 24.21 190 LEU A N 1
ATOM 1517 C CA . LEU A 1 190 ? -7.682 14.339 -2.866 1.00 24.86 190 LEU A CA 1
ATOM 1518 C C . LEU A 1 190 ? -8.241 15.240 -1.772 1.00 32.01 190 LEU A C 1
ATOM 1519 O O . LEU A 1 190 ? -8.740 16.327 -2.061 1.00 24.85 190 LEU A O 1
ATOM 1524 N N . GLU A 1 191 ? -8.145 14.823 -0.504 1.00 23.73 191 GLU A N 1
ATOM 1525 C CA . GLU A 1 191 ? -8.671 15.667 0.568 1.00 25.58 191 GLU A CA 1
ATOM 1526 C C . GLU A 1 191 ? -7.940 17.005 0.617 1.00 24.65 191 GLU A C 1
ATOM 1527 O O . GLU A 1 191 ? -8.570 18.069 0.660 1.00 27.56 191 GLU A O 1
ATOM 1533 N N . GLN A 1 192 ? -6.601 16.964 0.628 1.00 25.57 192 GLN A N 1
ATOM 1534 C CA . GLN A 1 192 ? -5.819 18.193 0.687 1.00 22.71 192 GLN A CA 1
ATOM 1535 C C . GLN A 1 192 ? -6.199 19.132 -0.449 1.00 30.89 192 GLN A C 1
ATOM 1536 O O . GLN A 1 192 ? -6.345 20.340 -0.243 1.00 26.32 192 GLN A O 1
ATOM 1542 N N . LEU A 1 193 ? -6.370 18.587 -1.655 1.00 28.53 193 LEU A N 1
ATOM 1543 C CA . LEU A 1 193 ? -6.686 19.412 -2.815 1.00 23.94 193 LEU A CA 1
ATOM 1544 C C . LEU A 1 193 ? -8.057 20.060 -2.678 1.00 24.92 193 LEU A C 1
ATOM 1545 O O . LEU A 1 193 ? -8.217 21.247 -2.972 1.00 26.53 193 LEU A O 1
ATOM 1550 N N . ALA A 1 194 ? -9.060 19.303 -2.238 1.00 21.97 194 ALA A N 1
ATOM 1551 C CA . ALA A 1 194 ? -10.392 19.884 -2.109 1.00 24.43 194 ALA A CA 1
ATOM 1552 C C . ALA A 1 194 ? -10.394 21.021 -1.089 1.00 31.54 194 ALA A C 1
ATOM 1553 O O . ALA A 1 194 ? -11.044 22.054 -1.297 1.00 27.65 194 ALA A O 1
ATOM 1555 N N . LEU A 1 195 ? -9.653 20.854 0.009 1.00 30.38 195 LEU A N 1
ATOM 1556 C CA . LEU A 1 195 ? -9.593 21.885 1.038 1.00 23.63 195 LEU A CA 1
ATOM 1557 C C . LEU A 1 195 ? -8.818 23.097 0.555 1.00 28.99 195 LEU A C 1
ATOM 1558 O O . LEU A 1 195 ? -9.186 24.235 0.859 1.00 31.63 195 LEU A O 1
ATOM 1563 N N . GLU A 1 196 ? -7.737 22.878 -0.195 1.00 23.36 196 GLU A N 1
ATOM 1564 C CA . GLU A 1 196 ? -6.955 24.005 -0.687 1.00 21.17 196 GLU A CA 1
ATOM 1565 C C . GLU A 1 196 ? -7.776 24.895 -1.611 1.00 29.35 196 GLU A C 1
ATOM 1566 O O . GLU A 1 196 ? -7.736 26.128 -1.503 1.00 26.15 196 GLU A O 1
ATOM 1572 N N . PHE A 1 197 ? -8.512 24.290 -2.542 1.00 26.66 197 PHE A N 1
ATOM 1573 C CA . PHE A 1 197 ? -9.249 25.028 -3.556 1.00 27.23 197 PHE A CA 1
ATOM 1574 C C . PHE A 1 197 ? -10.729 25.191 -3.217 1.00 30.62 197 PHE A C 1
ATOM 1575 O O . PHE A 1 197 ? -11.502 25.654 -4.064 1.00 29.03 197 PHE A O 1
ATOM 1583 N N . GLN A 1 198 ? -11.125 24.874 -1.983 1.00 27.40 198 GLN A N 1
ATOM 1584 C CA . GLN A 1 198 ? -12.495 25.069 -1.530 1.00 25.36 198 GLN A CA 1
ATOM 1585 C C . GLN A 1 198 ? -13.482 24.534 -2.553 1.00 34.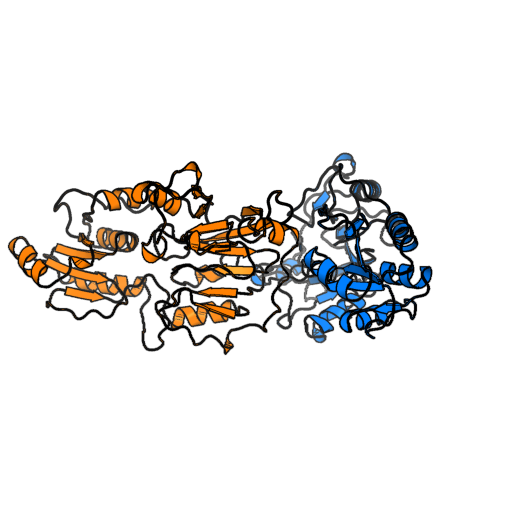78 198 GLN A C 1
ATOM 1586 O O . GLN A 1 198 ? -14.385 25.238 -3.013 1.00 28.46 198 GLN A O 1
ATOM 1592 N N . THR A 1 199 ? -13.311 23.267 -2.908 1.00 29.04 199 THR A N 1
ATOM 1593 C CA . THR A 1 199 ? -14.210 22.637 -3.856 1.00 26.62 199 THR A CA 1
ATOM 1594 C C . THR A 1 199 ? -14.423 21.199 -3.411 1.00 34.89 199 THR A C 1
ATOM 1595 O O . THR A 1 199 ? -13.861 20.754 -2.409 1.00 34.70 199 THR A O 1
ATOM 1599 N N . TRP A 1 200 ? -15.292 20.494 -4.122 1.00 26.35 200 TRP A N 1
ATOM 1600 C CA . TRP A 1 200 ? -15.598 19.101 -3.850 1.00 25.46 200 TRP A CA 1
ATOM 1601 C C . TRP A 1 200 ? -14.788 18.196 -4.758 1.00 25.43 200 TRP A C 1
ATOM 1602 O O . TRP A 1 200 ? -14.376 18.585 -5.855 1.00 26.82 200 TRP A O 1
ATOM 1613 N N . VAL A 1 201 ? -14.538 16.990 -4.274 1.00 27.55 201 VAL A N 1
ATOM 1614 C CA . VAL A 1 201 ? -13.939 15.931 -5.067 1.00 22.85 201 VAL A CA 1
ATOM 1615 C C . VAL A 1 201 ? -15.057 15.017 -5.535 1.00 26.24 201 VAL A C 1
ATOM 1616 O O . VAL A 1 201 ? -15.828 14.502 -4.715 1.00 27.28 201 VAL A O 1
ATOM 1620 N N . VAL A 1 202 ? -15.159 14.819 -6.849 1.00 22.22 202 VAL A N 1
ATOM 1621 C CA . VAL A 1 202 ? -16.128 13.883 -7.410 1.00 24.64 202 VAL A CA 1
ATOM 1622 C C . VAL A 1 202 ? -15.483 12.503 -7.496 1.00 25.36 202 VAL A C 1
ATOM 1623 O O . VAL A 1 202 ? -14.428 12.338 -8.120 1.00 24.85 202 VAL A O 1
ATOM 1627 N N . LEU A 1 203 ? -16.114 11.519 -6.848 1.00 25.75 203 LEU A N 1
ATOM 1628 C CA . LEU A 1 203 ? -15.632 10.150 -6.749 1.00 29.45 203 LEU A CA 1
ATOM 1629 C C . LEU A 1 203 ? -16.680 9.164 -7.239 1.00 24.84 203 LEU A C 1
ATOM 1630 O O . LEU A 1 203 ? -17.871 9.468 -7.293 1.00 30.54 203 LEU A O 1
ATOM 1635 N N . SER A 1 204 ? -16.225 7.940 -7.497 1.00 28.51 204 SER A N 1
ATOM 1636 C CA . SER A 1 204 ? -17.127 6.816 -7.697 1.00 37.08 204 SER A CA 1
ATOM 1637 C C . SER A 1 204 ? -17.783 6.421 -6.377 1.00 32.77 204 SER A C 1
ATOM 1638 O O . SER A 1 204 ? -17.260 6.709 -5.303 1.00 29.56 204 SER A O 1
ATOM 1641 N N . PRO A 1 205 ? -18.919 5.731 -6.428 1.00 34.75 205 PRO A N 1
ATOM 1642 C CA . PRO A 1 205 ? -19.527 5.279 -5.166 1.00 29.33 205 PRO A CA 1
ATOM 1643 C C . PRO A 1 205 ? -18.624 4.345 -4.370 1.00 37.42 205 PRO A C 1
ATOM 1644 O O . PRO A 1 205 ? -18.585 4.441 -3.136 1.00 31.47 205 PRO A O 1
ATOM 1648 N N . ARG A 1 206 ? -17.878 3.462 -5.041 1.00 30.39 206 ARG A N 1
ATOM 1649 C CA . ARG A 1 206 ? -16.936 2.598 -4.334 1.00 33.62 206 ARG A CA 1
ATOM 1650 C C . ARG A 1 206 ? -15.925 3.412 -3.535 1.00 34.51 206 ARG A C 1
ATOM 1651 O O . ARG A 1 206 ? -15.674 3.134 -2.356 1.00 30.93 206 ARG A O 1
ATOM 1659 N N . ARG A 1 207 ? -15.304 4.410 -4.166 1.00 28.19 207 ARG A N 1
ATOM 1660 C CA . ARG A 1 207 ? -14.315 5.156 -3.407 1.00 36.43 207 ARG A CA 1
ATOM 1661 C C . ARG A 1 207 ? -14.963 5.990 -2.307 1.00 32.93 207 ARG A C 1
ATOM 1662 O O . ARG A 1 207 ? -14.354 6.180 -1.245 1.00 29.33 207 ARG A O 1
ATOM 1670 N N . LEU A 1 208 ? -16.191 6.486 -2.519 1.00 28.00 208 LEU A N 1
ATOM 1671 C CA . LEU A 1 208 ? -16.841 7.239 -1.449 1.00 28.70 208 LEU A CA 1
ATOM 1672 C C . LEU A 1 208 ? -17.054 6.351 -0.234 1.00 31.97 208 LEU A C 1
ATOM 1673 O O . LEU A 1 208 ? -16.878 6.789 0.912 1.00 27.71 208 LEU A O 1
ATOM 1678 N N . GLU A 1 209 ? -17.403 5.087 -0.468 1.00 26.38 209 GLU A N 1
ATOM 1679 C CA . GLU A 1 209 ? -17.546 4.143 0.635 1.00 29.36 209 GLU A CA 1
ATOM 1680 C C . GLU A 1 209 ? -16.258 4.053 1.447 1.00 32.36 209 GLU A C 1
ATOM 1681 O O . GLU A 1 209 ? -16.273 4.194 2.676 1.00 31.19 209 GLU A O 1
ATOM 1687 N N . LEU A 1 210 ? -15.126 3.842 0.774 1.00 29.52 210 LEU A N 1
ATOM 1688 C CA . LEU A 1 210 ? -13.854 3.749 1.492 1.00 34.91 210 LEU A CA 1
ATOM 1689 C C . LEU A 1 210 ? -13.531 5.041 2.240 1.00 34.30 210 LEU A C 1
ATOM 1690 O O . LEU A 1 210 ? -13.053 5.009 3.386 1.00 32.38 210 LEU A O 1
ATOM 1695 N N . VAL A 1 211 ? -13.788 6.193 1.618 1.00 30.61 211 VAL A N 1
ATOM 1696 C CA . VAL A 1 211 ? -13.451 7.455 2.274 1.00 29.56 211 VAL A CA 1
ATOM 1697 C C . VAL A 1 211 ? -14.154 7.559 3.615 1.00 26.90 211 VAL A C 1
ATOM 1698 O O . VAL A 1 211 ? -13.636 8.180 4.552 1.00 37.08 211 VAL A O 1
ATOM 1702 N N . GLN A 1 212 ? -15.317 6.927 3.750 1.00 31.39 212 GLN A N 1
ATOM 1703 C CA . GLN A 1 212 ? -16.029 6.969 5.017 1.00 35.03 212 GLN A CA 1
ATOM 1704 C C . GLN A 1 212 ? -15.229 6.345 6.154 1.00 41.72 212 GLN A C 1
ATOM 1705 O O . GLN A 1 212 ? -15.450 6.700 7.314 1.00 35.52 212 GLN A O 1
ATOM 1711 N N . LEU A 1 213 ? -14.292 5.442 5.856 1.00 37.95 213 LEU A N 1
ATOM 1712 C CA . LEU A 1 213 ? -13.522 4.800 6.912 1.00 30.01 213 LEU A CA 1
ATOM 1713 C C . LEU A 1 213 ? -12.311 5.611 7.364 1.00 28.99 213 LEU A C 1
ATOM 1714 O O . LEU A 1 213 ? -11.711 5.275 8.392 1.00 34.29 213 LEU A O 1
ATOM 1719 N N . LEU A 1 214 ? -11.956 6.678 6.651 1.00 33.06 214 LEU A N 1
ATOM 1720 C CA . LEU A 1 214 ? -10.667 7.331 6.820 1.00 35.76 214 LEU A CA 1
ATOM 1721 C C . LEU A 1 214 ? -10.690 8.548 7.734 1.00 33.01 214 LEU A C 1
ATOM 1722 O O . LEU A 1 214 ? -9.615 9.074 8.047 1.00 39.24 214 LEU A O 1
ATOM 1727 N N . GLY A 1 215 ? -11.859 9.003 8.173 1.00 32.98 215 GLY A N 1
ATOM 1728 C CA . GLY A 1 215 ? -11.909 10.214 8.990 1.00 37.88 215 GLY A CA 1
ATOM 1729 C C . GLY A 1 215 ? -11.440 11.465 8.272 1.00 44.27 215 GLY A C 1
ATOM 1730 O O . GLY A 1 215 ? -10.817 12.342 8.888 1.00 39.19 215 GLY A O 1
ATOM 1731 N N . LEU A 1 216 ? -11.720 11.566 6.979 1.00 43.42 216 LEU A N 1
ATOM 1732 C CA . LEU A 1 216 ? -11.342 12.734 6.200 1.00 42.10 216 LEU A CA 1
ATOM 1733 C C . LEU A 1 216 ? -12.498 13.734 6.154 1.00 34.27 216 LEU A C 1
ATOM 1734 O O . LEU A 1 216 ? -13.647 13.409 6.450 1.00 34.19 216 LEU A O 1
ATOM 1739 N N . ALA A 1 217 ? -12.183 14.961 5.749 1.00 34.90 217 ALA A N 1
ATOM 1740 C CA . ALA A 1 217 ? -13.182 16.022 5.716 1.00 36.32 217 ALA A CA 1
ATOM 1741 C C . ALA A 1 217 ? -14.354 15.663 4.795 1.00 40.99 217 ALA A C 1
ATOM 1742 O O . ALA A 1 217 ? -14.254 14.818 3.893 1.00 31.66 217 ALA A O 1
ATOM 1744 N N . ASP A 1 218 ? -15.485 16.329 5.040 1.00 33.34 218 ASP A N 1
ATOM 1745 C CA . ASP A 1 218 ? -16.703 16.156 4.248 1.00 39.14 218 ASP A CA 1
ATOM 1746 C C . ASP A 1 218 ? -16.550 16.962 2.959 1.00 39.23 218 ASP A C 1
ATOM 1747 O O . ASP A 1 218 ? -17.146 18.026 2.766 1.00 32.20 218 ASP A O 1
ATOM 1752 N N . VAL A 1 219 ? -15.736 16.430 2.048 1.00 32.78 219 VAL A N 1
ATOM 1753 C CA . VAL A 1 219 ? -15.405 17.151 0.825 1.00 32.44 219 VAL A CA 1
ATOM 1754 C C . VAL A 1 219 ? -15.554 16.244 -0.388 1.00 28.88 219 VAL A C 1
ATOM 1755 O O . VAL A 1 219 ? -15.118 16.592 -1.490 1.00 27.40 219 VAL A O 1
ATOM 1759 N N . PHE A 1 220 ? -16.152 15.076 -0.198 1.00 28.23 220 PHE A N 1
ATOM 1760 C CA . PHE A 1 220 ? -16.319 14.110 -1.274 1.00 27.07 220 PHE A CA 1
ATOM 1761 C C . PHE A 1 220 ? -17.789 13.925 -1.608 1.00 32.32 220 PHE A C 1
ATOM 1762 O O . PHE A 1 220 ? -18.659 13.964 -0.730 1.00 29.65 220 PHE A O 1
ATOM 1770 N N . THR A 1 221 ? -18.046 13.689 -2.891 1.00 29.49 221 THR A N 1
ATOM 1771 C CA . THR A 1 221 ? -19.392 13.478 -3.384 1.00 34.08 221 THR A CA 1
ATOM 1772 C C . THR A 1 221 ? -19.331 12.619 -4.638 1.00 29.65 221 THR A C 1
ATOM 1773 O O . THR A 1 221 ? -18.320 12.598 -5.345 1.00 29.40 221 THR A O 1
ATOM 1777 N N . VAL A 1 222 ? -20.417 11.889 -4.903 1.00 30.68 222 VAL A N 1
ATOM 1778 C CA . VAL A 1 222 ? -20.571 11.208 -6.184 1.00 25.90 222 VAL A CA 1
ATOM 1779 C C . VAL A 1 222 ? -21.369 12.029 -7.181 1.00 33.75 222 VAL A C 1
ATOM 1780 O O . VAL A 1 222 ? -21.608 11.556 -8.298 1.00 32.07 222 VAL A O 1
ATOM 1784 N N . GLU A 1 223 ? -21.785 13.245 -6.818 1.00 29.17 223 GLU A N 1
ATOM 1785 C CA . GLU A 1 223 ? -22.644 14.054 -7.690 1.00 34.50 223 GLU A CA 1
ATOM 1786 C C . GLU A 1 223 ? -21.856 14.590 -8.882 1.00 29.25 223 GLU A C 1
ATOM 1787 O O . GLU A 1 223 ? -20.874 15.318 -8.711 1.00 33.32 223 GLU A O 1
ATOM 1793 N N . GLU A 1 224 ? -22.290 14.245 -10.093 1.00 35.12 224 GLU A N 1
ATOM 1794 C CA . GLU A 1 224 ? -21.592 14.693 -11.290 1.00 35.39 224 GLU A CA 1
ATOM 1795 C C . GLU A 1 224 ? -21.396 16.209 -11.281 1.00 32.16 224 GLU A C 1
ATOM 1796 O O . GLU A 1 224 ? -22.292 16.963 -10.900 1.00 34.61 224 GLU A O 1
ATOM 1802 N N . LYS A 1 225 ? -20.210 16.657 -11.697 1.00 30.39 225 LYS A N 1
ATOM 1803 C CA . LYS A 1 225 ? -19.896 18.073 -11.876 1.00 29.79 225 LYS A CA 1
ATOM 1804 C C . LYS A 1 225 ? -20.030 18.881 -10.594 1.00 29.54 225 LYS A C 1
ATOM 1805 O O . LYS A 1 225 ? -20.036 20.120 -10.647 1.00 30.53 225 LYS A O 1
ATOM 1811 N N . ALA A 1 226 ? -20.140 18.228 -9.439 1.00 28.41 226 ALA A N 1
ATOM 1812 C CA . ALA A 1 226 ? -20.347 18.970 -8.200 1.00 31.15 226 ALA A CA 1
ATOM 1813 C C . ALA A 1 226 ? -19.091 19.661 -7.680 1.00 31.16 226 ALA A C 1
ATOM 1814 O O . ALA A 1 226 ? -19.189 20.418 -6.714 1.00 32.63 226 ALA A O 1
ATOM 1816 N N . GLY A 1 227 ? -17.925 19.422 -8.279 1.00 29.32 227 GLY A N 1
ATOM 1817 C CA . GLY A 1 227 ? -16.689 20.079 -7.887 1.00 24.14 227 GLY A CA 1
ATOM 1818 C C . GLY A 1 227 ? -15.687 20.016 -9.016 1.00 27.03 227 GLY A C 1
ATOM 1819 O O . GLY A 1 227 ? -15.892 19.326 -10.019 1.00 28.54 227 GLY A O 1
ATOM 1820 N N . ARG A 1 228 ? -14.587 20.745 -8.832 1.00 26.56 228 ARG A N 1
ATOM 1821 C CA . ARG A 1 228 ? -13.567 20.905 -9.864 1.00 27.30 228 ARG A CA 1
ATOM 1822 C C . ARG A 1 228 ? -12.544 19.776 -9.895 1.00 28.20 228 ARG A C 1
ATOM 1823 O O . ARG A 1 228 ? -11.809 19.667 -10.878 1.00 31.03 228 ARG A O 1
ATOM 1831 N N . ILE A 1 229 ? -12.444 18.962 -8.847 1.00 25.65 229 ILE A N 1
ATOM 1832 C CA . ILE A 1 229 ? -11.455 17.893 -8.777 1.00 25.21 229 ILE A CA 1
ATOM 1833 C C . ILE A 1 229 ? -12.154 16.547 -8.932 1.00 24.49 229 ILE A C 1
ATOM 1834 O O . ILE A 1 229 ? -13.063 16.208 -8.164 1.00 25.61 229 ILE A O 1
ATOM 1839 N N . HIS A 1 230 ? -11.745 15.791 -9.940 1.00 25.19 230 HIS A N 1
ATOM 1840 C CA . HIS A 1 230 ? -12.397 14.541 -10.292 1.00 19.66 230 HIS A CA 1
ATOM 1841 C C . HIS A 1 230 ? -11.390 13.410 -10.163 1.00 23.21 230 HIS A C 1
ATOM 1842 O O . HIS A 1 230 ? -10.367 13.395 -10.860 1.00 23.67 230 HIS A O 1
ATOM 1849 N N . ALA A 1 231 ? -11.680 12.456 -9.291 1.00 29.76 231 ALA A N 1
ATOM 1850 C CA . ALA A 1 231 ? -10.849 11.262 -9.200 1.00 22.45 231 ALA A CA 1
ATOM 1851 C C . ALA A 1 231 ? -11.286 10.283 -10.276 1.00 20.89 231 ALA A C 1
ATOM 1852 O O . ALA A 1 231 ? -12.450 9.878 -10.315 1.00 28.96 231 ALA A O 1
ATOM 1854 N N . VAL A 1 232 ? -10.376 9.927 -11.171 1.00 20.32 232 VAL A N 1
ATOM 1855 C CA . VAL A 1 232 ? -10.688 8.971 -12.224 1.00 22.26 232 VAL A CA 1
ATOM 1856 C C . VAL A 1 232 ? -9.671 7.838 -12.193 1.00 21.87 232 VAL A C 1
ATOM 1857 O O . VAL A 1 232 ? -8.600 7.944 -11.593 1.00 21.52 232 VAL A O 1
ATOM 1861 N N . ASP A 1 233 ? -10.028 6.725 -12.833 1.00 25.23 233 ASP A N 1
ATOM 1862 C CA . ASP A 1 233 ? -9.052 5.659 -12.980 1.00 22.58 233 ASP A CA 1
ATOM 1863 C C . ASP A 1 233 ? -7.859 6.173 -13.775 1.00 21.31 233 ASP A C 1
ATOM 1864 O O . ASP A 1 233 ? -8.019 6.902 -14.753 1.00 22.31 233 ASP A O 1
ATOM 1869 N N . HIS A 1 234 ? -6.651 5.802 -13.340 1.00 20.81 234 HIS A N 1
ATOM 1870 C CA . HIS A 1 234 ? -5.452 6.366 -13.962 1.00 23.96 234 HIS A CA 1
ATOM 1871 C C . HIS A 1 234 ? -5.380 6.053 -15.457 1.00 24.71 234 HIS A C 1
ATOM 1872 O O . HIS A 1 234 ? -4.847 6.856 -16.235 1.00 24.73 234 HIS A O 1
ATOM 1879 N N . MET A 1 235 ? -5.931 4.917 -15.885 1.00 18.91 235 MET A N 1
ATOM 1880 C CA . MET A 1 235 ? -5.879 4.575 -17.301 1.00 21.38 235 MET A CA 1
ATOM 1881 C C . MET A 1 235 ? -6.699 5.539 -18.149 1.00 23.52 235 MET A C 1
ATOM 1882 O O . MET A 1 235 ? -6.483 5.621 -19.363 1.00 25.32 235 MET A O 1
ATOM 1887 N N . GLU A 1 236 ? -7.632 6.270 -17.540 1.00 23.88 236 GLU A N 1
ATOM 1888 C CA . GLU A 1 236 ? -8.447 7.201 -18.322 1.00 24.52 236 GLU A CA 1
ATOM 1889 C C . GLU A 1 236 ? -7.667 8.433 -18.763 1.00 32.02 236 GLU A C 1
ATOM 1890 O O . GLU A 1 236 ? -8.099 9.120 -19.696 1.00 28.46 236 GLU A O 1
ATOM 1896 N N . ILE A 1 237 ? -6.542 8.744 -18.126 1.00 23.65 237 ILE A N 1
ATOM 1897 C CA . ILE A 1 237 ? -5.790 9.940 -18.496 1.00 23.15 237 ILE A CA 1
ATOM 1898 C C . ILE A 1 237 ? -5.004 9.633 -19.766 1.00 24.79 237 ILE A C 1
ATOM 1899 O O . ILE A 1 237 ? -4.059 8.843 -19.755 1.00 22.77 237 ILE A O 1
ATOM 1904 N N . CYS A 1 238 ? -5.473 10.178 -20.894 1.00 19.32 238 CYS A N 1
ATOM 1905 C CA . CYS A 1 238 ? -4.873 9.912 -22.189 1.00 23.01 238 CYS A CA 1
ATOM 1906 C C . CYS A 1 238 ? -5.275 11.019 -23.152 1.00 22.58 238 CYS A C 1
ATOM 1907 O O . CYS A 1 238 ? -6.243 11.754 -22.924 1.00 20.57 238 CYS A O 1
ATOM 1910 N N . HIS A 1 239 ? -4.517 11.120 -24.244 1.00 22.94 239 HIS A N 1
ATOM 1911 C CA . HIS A 1 239 ? -4.785 12.162 -25.232 1.00 28.23 239 HIS A CA 1
ATOM 1912 C C . HIS A 1 239 ? -6.242 12.166 -25.687 1.00 23.61 239 HIS A C 1
ATOM 1913 O O . HIS A 1 239 ? -6.860 13.233 -25.806 1.00 21.10 239 HIS A O 1
ATOM 1920 N N . SER A 1 240 ? -6.817 10.986 -25.957 1.00 24.51 240 SER A N 1
ATOM 1921 C CA . SER A 1 240 ? -8.169 10.949 -26.510 1.00 26.63 240 SER A CA 1
ATOM 1922 C C . SER A 1 240 ? -9.181 11.525 -25.540 1.00 24.24 240 SER A C 1
ATOM 1923 O O . SER A 1 240 ? -10.108 12.236 -25.945 1.00 18.97 240 SER A O 1
ATOM 1926 N N . ASN A 1 241 ? -9.031 11.238 -24.253 1.00 21.56 241 ASN A N 1
ATOM 1927 C CA . ASN A 1 241 ? -10.013 11.787 -23.339 1.00 18.04 241 ASN A CA 1
ATOM 1928 C C . ASN A 1 241 ? -9.797 13.272 -23.079 1.00 17.48 241 ASN A C 1
ATOM 1929 O O . ASN A 1 241 ? -10.745 13.940 -22.679 1.00 19.45 241 ASN A O 1
ATOM 1934 N N . MET A 1 242 ? -8.584 13.797 -23.282 1.00 18.10 242 MET A N 1
ATOM 1935 C CA . MET A 1 242 ? -8.412 15.246 -23.196 1.00 19.16 242 MET A CA 1
ATOM 1936 C C . MET A 1 242 ? -9.257 15.924 -24.267 1.00 20.79 242 MET A C 1
ATOM 1937 O O . MET A 1 242 ? -9.892 16.955 -24.012 1.00 20.88 242 MET A O 1
ATOM 1942 N N . LEU A 1 243 ? -9.305 15.330 -25.466 1.00 20.78 243 LEU A N 1
ATOM 1943 C CA . LEU A 1 243 ? -10.123 15.902 -26.540 1.00 17.47 243 LEU A CA 1
ATOM 1944 C C . LEU A 1 243 ? -11.612 15.772 -26.252 1.00 20.89 243 LEU A C 1
ATOM 1945 O O . LEU A 1 243 ? -12.405 16.627 -26.681 1.00 25.26 243 LEU A O 1
ATOM 1950 N N . ARG A 1 244 ? -12.015 14.705 -25.566 1.00 19.04 244 ARG A N 1
ATOM 1951 C CA . ARG A 1 244 ? -13.414 14.544 -25.195 1.00 19.85 244 ARG A CA 1
ATOM 1952 C C . ARG A 1 244 ? -13.790 15.507 -24.081 1.00 21.14 244 ARG A C 1
ATOM 1953 O O . ARG A 1 244 ? -14.817 16.191 -24.150 1.00 21.46 244 ARG A O 1
ATOM 1961 N N . TRP A 1 245 ? -12.980 15.538 -23.018 1.00 16.21 245 TRP A N 1
ATOM 1962 C CA . TRP A 1 245 ? -13.273 16.381 -21.867 1.00 15.34 245 TRP A CA 1
ATOM 1963 C C . TRP A 1 245 ? -13.352 17.850 -22.259 1.00 18.09 245 TRP A C 1
ATOM 1964 O O . TRP A 1 245 ? -14.243 18.574 -21.810 1.00 23.46 245 TRP A O 1
ATOM 1975 N N . ASN A 1 246 ? -12.414 18.320 -23.074 1.00 21.67 246 ASN A N 1
ATOM 1976 C CA . ASN A 1 246 ? -12.412 19.739 -23.413 1.00 17.70 246 ASN A CA 1
ATOM 1977 C C . ASN A 1 246 ? -13.593 20.145 -24.277 1.00 22.29 246 ASN A C 1
ATOM 1978 O O . ASN A 1 246 ? -13.798 21.348 -24.474 1.00 21.54 246 ASN A O 1
ATOM 1983 N N . GLN A 1 247 ? -14.368 19.193 -24.799 1.00 21.54 247 GLN A N 1
ATOM 1984 C CA . GLN A 1 247 ? -15.590 19.591 -25.488 1.00 20.44 247 GLN A CA 1
ATOM 1985 C C . GLN A 1 247 ? -16.691 19.989 -24.517 1.00 26.66 247 GLN A C 1
ATOM 1986 O O . GLN A 1 247 ? -17.736 20.492 -24.945 1.00 24.83 247 GLN A O 1
ATOM 1992 N N . THR A 1 248 ? -16.470 19.794 -23.227 1.00 21.17 248 THR A N 1
ATOM 1993 C CA . THR A 1 248 ? -17.450 20.112 -22.200 1.00 20.71 248 THR A CA 1
ATOM 1994 C C . THR A 1 248 ? -16.969 21.185 -21.237 1.00 23.01 248 THR A C 1
ATOM 1995 O O . THR A 1 248 ? -17.767 22.028 -20.814 1.00 21.14 248 THR A O 1
ATOM 1999 N N . HIS A 1 249 ? -15.677 21.183 -20.884 1.00 24.29 249 HIS A N 1
ATOM 2000 C CA . HIS A 1 249 ? -15.169 22.073 -19.837 1.00 22.59 249 HIS A CA 1
ATOM 2001 C C . HIS A 1 249 ? -13.651 22.076 -19.900 1.00 20.22 249 HIS A C 1
ATOM 2002 O O . HIS A 1 249 ? -13.064 21.022 -20.114 1.00 17.31 249 HIS A O 1
ATOM 2009 N N . PRO A 1 250 ? -12.965 23.205 -19.749 1.00 21.29 250 PRO A N 1
ATOM 2010 C CA . PRO A 1 250 ? -11.501 23.152 -19.833 1.00 20.89 250 PRO A CA 1
ATOM 2011 C C . PRO A 1 250 ? -10.939 22.250 -18.731 1.00 21.57 250 PRO A C 1
ATOM 2012 O O . PRO A 1 250 ? -11.386 22.296 -17.580 1.00 19.83 250 PRO A O 1
ATOM 2016 N N . THR A 1 251 ? -9.941 21.434 -19.099 1.00 17.02 251 THR A N 1
ATOM 2017 C CA . THR A 1 251 ? -9.529 20.288 -18.292 1.00 19.26 251 THR A CA 1
ATOM 2018 C C . THR A 1 251 ? -8.009 20.135 -18.273 1.00 15.70 251 THR A C 1
ATOM 2019 O O . THR A 1 251 ? -7.358 20.143 -19.318 1.00 21.42 251 THR A O 1
ATOM 2023 N N . ILE A 1 252 ? -7.455 19.970 -17.072 1.00 21.30 252 ILE A N 1
ATOM 2024 C CA . ILE A 1 252 ? -6.071 19.567 -16.832 1.00 22.68 252 ILE A CA 1
ATOM 2025 C C . ILE A 1 252 ? -6.117 18.150 -16.282 1.00 19.30 252 ILE A C 1
ATOM 2026 O O . ILE A 1 252 ? -7.084 17.778 -15.613 1.00 22.91 252 ILE A O 1
ATOM 2031 N N . ALA A 1 253 ? -5.088 17.345 -16.568 1.00 14.39 253 ALA A N 1
ATOM 2032 C CA . ALA A 1 253 ? -5.045 15.984 -16.038 1.00 18.14 253 ALA A CA 1
ATOM 2033 C C . ALA A 1 253 ? -3.716 15.723 -15.328 1.00 18.95 253 ALA A C 1
ATOM 2034 O O . ALA A 1 253 ? -2.649 16.120 -15.813 1.00 20.90 253 ALA A O 1
ATOM 2036 N N . ILE A 1 254 ? -3.766 15.069 -14.168 1.00 19.58 254 ILE A N 1
ATOM 2037 C CA . ILE A 1 254 ? -2.558 14.849 -13.375 1.00 16.82 254 ILE A CA 1
ATOM 2038 C C . ILE A 1 254 ? -2.425 13.372 -13.004 1.00 21.21 254 ILE A C 1
ATOM 2039 O O . ILE A 1 254 ? -3.358 12.757 -12.471 1.00 22.41 254 ILE A O 1
ATOM 2044 N N . LEU A 1 255 ? -1.264 12.811 -13.291 1.00 21.55 255 LEU A N 1
ATOM 2045 C CA . LEU A 1 255 ? -0.909 11.468 -12.857 1.00 17.87 255 LEU A CA 1
ATOM 2046 C C . LEU A 1 255 ? 0.084 11.566 -11.701 1.00 21.18 255 LEU A C 1
ATOM 2047 O O . LEU A 1 255 ? 1.276 11.821 -11.933 1.00 21.72 255 LEU A O 1
ATOM 2052 N N . PRO A 1 256 ? -0.364 11.430 -10.428 1.00 19.81 256 PRO A N 1
ATOM 2053 C CA . PRO A 1 256 ? 0.583 11.457 -9.304 1.00 24.88 256 PRO A CA 1
ATOM 2054 C C . PRO A 1 256 ? 1.250 10.107 -9.130 1.00 22.88 256 PRO A C 1
ATOM 2055 O O . PRO A 1 256 ? 0.653 9.211 -8.535 1.00 27.81 256 PRO A O 1
ATOM 2059 N N . THR A 1 257 ? 2.469 9.942 -9.634 1.00 24.43 257 THR A N 1
ATOM 2060 C CA . THR A 1 257 ? 3.101 8.629 -9.636 1.00 25.08 257 THR A CA 1
ATOM 2061 C C . THR A 1 257 ? 4.588 8.798 -9.890 1.00 26.20 257 THR A C 1
ATOM 2062 O O . THR A 1 257 ? 5.015 9.764 -10.530 1.00 27.07 257 THR A O 1
ATOM 2066 N N . SER A 1 258 ? 5.375 7.857 -9.367 1.00 25.55 258 SER A N 1
ATOM 2067 C CA . SER A 1 258 ? 6.800 7.843 -9.656 1.00 26.19 258 SER A CA 1
ATOM 2068 C C . SER A 1 258 ? 7.124 7.158 -10.977 1.00 25.45 258 SER A C 1
ATOM 2069 O O . SER A 1 258 ? 8.260 7.257 -11.446 1.00 29.15 258 SER A O 1
ATOM 2072 N N . ARG A 1 259 ? 6.171 6.461 -11.584 1.00 23.21 259 ARG A N 1
ATOM 2073 C CA . ARG A 1 259 ? 6.441 5.815 -12.863 1.00 26.46 259 ARG A CA 1
ATOM 2074 C C . ARG A 1 259 ? 6.797 6.846 -13.930 1.00 36.07 259 ARG A C 1
ATOM 2075 O O . ARG A 1 259 ? 6.239 7.945 -13.970 1.00 28.05 259 ARG A O 1
ATOM 2083 N N . LYS A 1 260 ? 7.734 6.486 -14.800 1.00 33.12 260 LYS A N 1
ATOM 2084 C CA . LYS A 1 260 ? 8.135 7.358 -15.901 1.00 32.14 260 LYS A CA 1
ATOM 2085 C C . LYS A 1 260 ? 7.103 7.206 -17.010 1.00 32.33 260 LYS A C 1
ATOM 2086 O O . LYS A 1 260 ? 7.108 6.210 -17.746 1.00 36.22 260 LYS A O 1
ATOM 2092 N N . ILE A 1 261 ? 6.185 8.158 -17.111 1.00 29.67 261 ILE A N 1
ATOM 2093 C CA . ILE A 1 261 ? 5.133 8.117 -18.124 1.00 26.81 261 ILE A CA 1
ATOM 2094 C C . ILE A 1 261 ? 5.302 9.329 -19.027 1.00 30.58 261 ILE A C 1
ATOM 2095 O O . ILE A 1 261 ? 5.440 10.461 -18.543 1.00 26.20 261 ILE A O 1
ATOM 2100 N N . HIS A 1 262 ? 5.311 9.095 -20.333 1.00 24.97 262 HIS A N 1
ATOM 2101 C CA . HIS A 1 262 ? 5.425 10.193 -21.276 1.00 30.86 262 HIS A CA 1
ATOM 2102 C C . HIS A 1 262 ? 4.064 10.846 -21.409 1.00 23.08 262 HIS A C 1
ATOM 2103 O O . HIS A 1 262 ? 3.031 10.171 -21.431 1.00 23.90 262 HIS A O 1
ATOM 2110 N N . SER A 1 263 ? 4.056 12.160 -21.386 1.00 23.55 263 SER A N 1
ATOM 2111 C CA . SER A 1 263 ? 2.815 12.896 -21.488 1.00 23.73 263 SER A CA 1
ATOM 2112 C C . SER A 1 263 ? 2.495 13.039 -22.961 1.00 20.47 263 SER A C 1
ATOM 2113 O O . SER A 1 263 ? 3.371 13.406 -23.749 1.00 22.15 263 SER A O 1
ATOM 2116 N N . SER A 1 264 ? 1.263 12.727 -23.338 1.00 20.18 264 SER A N 1
ATOM 2117 C CA . SER A 1 264 ? 0.878 12.802 -24.747 1.00 19.70 264 SER A CA 1
ATOM 2118 C C . SER A 1 264 ? 0.043 14.025 -25.079 1.00 27.96 264 SER A C 1
ATOM 2119 O O . SER A 1 264 ? -0.434 14.136 -26.214 1.00 24.67 264 SER A O 1
ATOM 2122 N N . HIS A 1 265 ? -0.144 14.949 -24.124 1.00 24.77 265 HIS A N 1
ATOM 2123 C CA . HIS A 1 265 ? -0.961 16.146 -24.298 1.00 21.26 265 HIS A CA 1
ATOM 2124 C C . HIS A 1 265 ? -0.344 17.224 -23.426 1.00 22.07 265 HIS A C 1
ATOM 2125 O O . HIS A 1 265 ? 0.059 16.929 -22.286 1.00 25.15 265 HIS A O 1
ATOM 2132 N N . PRO A 1 266 ? -0.263 18.464 -23.911 1.00 23.25 266 PRO A N 1
ATOM 2133 C CA . PRO A 1 266 ? 0.340 19.537 -23.095 1.00 22.17 266 PRO A CA 1
ATO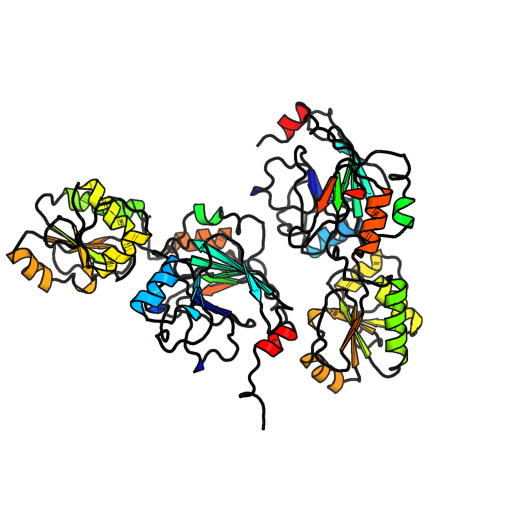M 2134 C C . PRO A 1 266 ? -0.230 19.632 -21.690 1.00 24.64 266 PRO A C 1
ATOM 2135 O O . PRO A 1 266 ? 0.482 20.048 -20.761 1.00 26.63 266 PRO A O 1
ATOM 2139 N N . ASP A 1 267 ? -1.498 19.274 -21.503 1.00 21.47 267 ASP A N 1
ATOM 2140 C CA . ASP A 1 267 ? -2.185 19.488 -20.239 1.00 21.24 267 ASP A CA 1
ATOM 2141 C C . ASP A 1 267 ? -2.333 18.208 -19.430 1.00 22.25 267 ASP A C 1
ATOM 2142 O O . ASP A 1 267 ? -3.100 18.178 -18.461 1.00 21.16 267 ASP A O 1
ATOM 2147 N N . ILE A 1 268 ? -1.610 17.159 -19.802 1.00 20.52 268 ILE A N 1
ATOM 2148 C CA . ILE A 1 268 ? -1.431 15.983 -18.971 1.00 19.91 268 ILE A CA 1
ATOM 2149 C C . ILE A 1 268 ? -0.092 16.143 -18.283 1.00 18.87 268 ILE A C 1
ATOM 2150 O O . ILE A 1 268 ? 0.937 16.297 -18.956 1.00 20.65 268 ILE A O 1
ATOM 2155 N N . HIS A 1 269 ? -0.106 16.102 -16.954 1.00 20.41 269 HIS A N 1
ATOM 2156 C CA . HIS A 1 269 ? 1.092 16.275 -16.146 1.00 20.02 269 HIS A CA 1
ATOM 2157 C C . HIS A 1 269 ? 1.334 15.052 -15.274 1.00 21.11 269 HIS A C 1
ATOM 2158 O O . HIS A 1 269 ? 0.416 14.552 -14.614 1.00 23.86 269 HIS A O 1
ATOM 2165 N N . VAL A 1 270 ? 2.578 14.594 -15.267 1.00 21.51 270 VAL A N 1
ATOM 2166 C CA . VAL A 1 270 ? 3.025 13.473 -14.448 1.00 22.03 270 VAL A CA 1
ATOM 2167 C C . VAL A 1 270 ? 3.909 14.046 -13.355 1.00 22.63 270 VAL A C 1
ATOM 2168 O O . VAL A 1 270 ? 4.947 14.653 -13.646 1.00 25.23 270 VAL A O 1
ATOM 2172 N N . ILE A 1 271 ? 3.496 13.878 -12.106 1.00 22.36 271 ILE A N 1
ATOM 2173 C CA . ILE A 1 271 ? 4.186 14.519 -10.985 1.00 25.40 271 ILE A CA 1
ATOM 2174 C C . ILE A 1 271 ? 4.587 13.434 -9.990 1.00 25.24 271 ILE A C 1
ATOM 2175 O O . ILE A 1 271 ? 3.737 12.628 -9.590 1.00 25.61 271 ILE A O 1
ATOM 2180 N N . PRO A 1 272 ? 5.863 13.378 -9.560 1.00 26.06 272 PRO A N 1
ATOM 2181 C CA . PRO A 1 272 ? 6.366 12.194 -8.836 1.00 29.28 272 PRO A CA 1
ATOM 2182 C C . PRO A 1 272 ? 5.925 12.077 -7.378 1.00 34.14 272 PRO A C 1
ATOM 2183 O O . PRO A 1 272 ? 6.747 11.895 -6.475 1.00 31.38 272 PRO A O 1
ATOM 2187 N N . TYR A 1 273 ? 4.626 12.201 -7.144 1.00 29.99 273 TYR A N 1
ATOM 2188 C CA . TYR A 1 273 ? 4.010 11.754 -5.902 1.00 24.72 273 TYR A CA 1
ATOM 2189 C C . TYR A 1 273 ? 3.975 10.225 -5.894 1.00 25.51 273 TYR A C 1
ATOM 2190 O O . TYR A 1 273 ? 3.534 9.616 -6.871 1.00 27.15 273 TYR A O 1
ATOM 2199 N N . SER A 1 274 ? 4.471 9.592 -4.826 1.00 22.32 274 SER A N 1
ATOM 2200 C CA . SER A 1 274 ? 4.596 8.141 -4.810 1.00 28.08 274 SER A CA 1
ATOM 2201 C C . SER A 1 274 ? 4.182 7.578 -3.460 1.00 29.53 274 SER A C 1
ATOM 2202 O O . SER A 1 274 ? 4.372 8.210 -2.419 1.00 25.91 274 SER A O 1
ATOM 2205 N N . ASP A 1 275 ? 3.612 6.372 -3.489 1.00 28.18 275 ASP A N 1
ATOM 2206 C CA . ASP A 1 275 ? 3.279 5.634 -2.279 1.00 27.35 275 ASP A CA 1
ATOM 2207 C C . ASP A 1 275 ? 4.307 4.557 -1.953 1.00 26.80 275 ASP A C 1
ATOM 2208 O O . ASP A 1 275 ? 4.004 3.652 -1.168 1.00 26.79 275 ASP A O 1
ATOM 2213 N N . HIS A 1 276 ? 5.501 4.624 -2.555 1.00 28.05 276 HIS A N 1
ATOM 2214 C CA . HIS A 1 276 ? 6.597 3.699 -2.282 1.00 26.70 276 HIS A CA 1
ATOM 2215 C C . HIS A 1 276 ? 7.837 4.465 -1.839 1.00 30.28 276 HIS A C 1
ATOM 2216 O O . HIS A 1 276 ? 8.193 5.484 -2.433 1.00 29.14 276 HIS A O 1
ATOM 2223 N N . SER A 1 277 ? 8.505 3.956 -0.804 1.00 32.58 277 SER A N 1
ATOM 2224 C CA . SER A 1 277 ? 9.784 4.520 -0.376 1.00 30.57 277 SER A CA 1
ATOM 2225 C C . SER A 1 277 ? 10.736 4.685 -1.558 1.00 28.51 277 SER A C 1
ATOM 2226 O O . SER A 1 277 ? 10.891 3.778 -2.385 1.00 32.84 277 SER A O 1
ATOM 2229 N N . SER A 1 278 ? 11.397 5.838 -1.625 1.00 27.12 278 SER A N 1
ATOM 2230 C CA . SER A 1 278 ? 12.443 6.014 -2.623 1.00 33.00 278 SER A CA 1
ATOM 2231 C C . SER A 1 278 ? 13.684 5.215 -2.231 1.00 39.88 278 SER A C 1
ATOM 2232 O O . SER A 1 278 ? 13.772 4.641 -1.143 1.00 34.12 278 SER A O 1
ATOM 2235 N N . TYR A 1 279 ? 14.673 5.206 -3.129 1.00 41.16 279 TYR A N 1
ATOM 2236 C CA . TYR A 1 279 ? 15.938 4.537 -2.833 1.00 38.88 279 TYR A CA 1
ATOM 2237 C C . TYR A 1 279 ? 16.624 5.149 -1.614 1.00 36.45 279 TYR A C 1
ATOM 2238 O O . TYR A 1 279 ? 17.083 4.428 -0.722 1.00 39.18 279 TYR A O 1
ATOM 2247 N N . SER A 1 280 ? 16.727 6.478 -1.564 1.00 37.71 280 SER A N 1
ATOM 2248 C CA . SER A 1 280 ? 17.381 7.093 -0.411 1.00 40.89 280 SER A CA 1
ATOM 2249 C C . SER A 1 280 ? 16.632 6.786 0.877 1.00 39.81 280 SER A C 1
ATOM 2250 O O . SER A 1 280 ? 17.250 6.686 1.949 1.00 34.81 280 SER A O 1
ATOM 2253 N N . GLU A 1 281 ? 15.308 6.622 0.791 1.00 32.27 281 GLU A N 1
ATOM 2254 C CA . GLU A 1 281 ? 14.516 6.280 1.969 1.00 33.52 281 GLU A CA 1
ATOM 2255 C C . GLU A 1 281 ? 14.727 4.826 2.366 1.00 32.63 281 GLU A C 1
ATOM 2256 O O . GLU A 1 281 ? 14.876 4.519 3.552 1.00 34.38 281 GLU A O 1
ATOM 2262 N N . LEU A 1 282 ? 14.741 3.918 1.392 1.00 27.88 282 LEU A N 1
ATOM 2263 C CA . LEU A 1 282 ? 15.050 2.523 1.678 1.00 32.42 282 LEU A CA 1
ATOM 2264 C C . LEU A 1 282 ? 16.385 2.395 2.397 1.00 35.59 282 LEU A C 1
ATOM 2265 O O . LEU A 1 282 ? 16.537 1.556 3.295 1.00 30.65 282 LEU A O 1
ATOM 2270 N N . ARG A 1 283 ? 17.367 3.214 2.001 1.00 30.85 283 ARG A N 1
ATOM 2271 C CA . ARG A 1 283 ? 18.703 3.125 2.586 1.00 39.22 283 ARG A CA 1
ATOM 2272 C C . ARG A 1 283 ? 18.701 3.553 4.045 1.00 34.71 283 ARG A C 1
ATOM 2273 O O . ARG A 1 283 ? 19.336 2.909 4.888 1.00 36.20 283 ARG A O 1
ATOM 2281 N N . ALA A 1 284 ? 18.005 4.643 4.360 1.00 28.66 284 ALA A N 1
ATOM 2282 C CA . ALA A 1 284 ? 17.930 5.096 5.741 1.00 35.82 284 ALA A CA 1
ATOM 2283 C C . ALA A 1 284 ? 17.157 4.107 6.597 1.00 38.25 284 ALA A C 1
ATOM 2284 O O . ALA A 1 284 ? 17.505 3.873 7.759 1.00 39.12 284 ALA A O 1
ATOM 2286 N N . PHE A 1 285 ? 16.105 3.514 6.033 1.00 30.80 285 PHE A N 1
ATOM 2287 C CA . PHE A 1 285 ? 15.349 2.478 6.724 1.00 36.06 285 PHE A CA 1
ATOM 2288 C C . PHE A 1 285 ? 16.241 1.284 7.073 1.00 32.69 285 PHE A C 1
ATOM 2289 O O . PHE A 1 285 ? 16.371 0.902 8.244 1.00 38.55 285 PHE A O 1
ATOM 2297 N N . VAL A 1 286 ? 16.875 0.683 6.067 1.00 27.36 286 VAL A N 1
ATOM 2298 C CA . VAL A 1 286 ? 17.679 -0.506 6.333 1.00 34.06 286 VAL A CA 1
ATOM 2299 C C . VAL A 1 286 ? 18.853 -0.158 7.244 1.00 37.56 286 VAL A C 1
ATOM 2300 O O . VAL A 1 286 ? 19.207 -0.923 8.148 1.00 37.96 286 VAL A O 1
ATOM 2304 N N . ALA A 1 287 ? 19.460 1.013 7.031 1.00 34.26 287 ALA A N 1
ATOM 2305 C CA . ALA A 1 287 ? 20.612 1.426 7.820 1.00 37.16 287 ALA A CA 1
ATOM 2306 C C . ALA A 1 287 ? 20.250 1.588 9.287 1.00 41.65 287 ALA A C 1
ATOM 2307 O O . ALA A 1 287 ? 21.071 1.310 10.166 1.00 39.60 287 ALA A O 1
ATOM 2309 N N . ALA A 1 288 ? 19.028 2.026 9.572 1.00 31.95 288 ALA A N 1
ATOM 2310 C CA . ALA A 1 288 ? 18.582 2.120 10.950 1.00 36.22 288 ALA A CA 1
ATOM 2311 C C . ALA A 1 288 ? 18.249 0.758 11.537 1.00 35.24 288 ALA A C 1
ATOM 2312 O O . ALA A 1 288 ? 18.413 0.555 12.742 1.00 38.99 288 ALA A O 1
ATOM 2314 N N . LEU A 1 289 ? 17.794 -0.193 10.723 1.00 34.82 289 LEU A N 1
ATOM 2315 C CA . LEU A 1 289 ? 17.350 -1.469 11.270 1.00 35.03 289 LEU A CA 1
ATOM 2316 C C . LEU A 1 289 ? 18.456 -2.511 11.322 1.00 39.45 289 LEU A C 1
ATOM 2317 O O . LEU A 1 289 ? 18.400 -3.423 12.159 1.00 40.10 289 LEU A O 1
ATOM 2322 N N . LYS A 1 290 ? 19.444 -2.405 10.441 1.00 35.22 290 LYS A N 1
ATOM 2323 C CA . LYS A 1 290 ? 20.584 -3.310 10.412 1.00 39.20 290 LYS A CA 1
ATOM 2324 C C . LYS A 1 290 ? 20.155 -4.781 10.491 1.00 41.47 290 LYS A C 1
ATOM 2325 O O . LYS A 1 290 ? 20.566 -5.506 11.391 1.00 38.13 290 LYS A O 1
ATOM 2331 N N . PRO A 1 291 ? 19.326 -5.235 9.549 1.00 35.48 291 PRO A N 1
ATOM 2332 C CA . PRO A 1 291 ? 18.908 -6.634 9.561 1.00 32.53 291 PRO A CA 1
ATOM 2333 C C . PRO A 1 291 ? 20.038 -7.543 9.111 1.00 35.66 291 PRO A C 1
ATOM 2334 O O . PRO A 1 291 ? 21.038 -7.105 8.539 1.00 29.95 291 PRO A O 1
ATOM 2338 N N . CYS A 1 292 ? 19.858 -8.837 9.373 1.00 33.49 292 CYS A N 1
ATOM 2339 C CA . CYS A 1 292 ? 20.848 -9.811 8.926 1.00 37.33 292 CYS A CA 1
ATOM 2340 C C . CYS A 1 292 ? 20.786 -10.003 7.422 1.00 38.09 292 CYS A C 1
ATOM 2341 O O . CYS A 1 292 ? 21.784 -10.368 6.796 1.00 38.14 292 CYS A O 1
ATOM 2344 N N . GLN A 1 293 ? 19.624 -9.758 6.832 1.00 38.41 293 GLN A N 1
ATOM 2345 C CA . GLN A 1 293 ? 19.359 -10.139 5.455 1.00 34.69 293 GLN A CA 1
ATOM 2346 C C . GLN A 1 293 ? 18.200 -9.292 4.969 1.00 33.86 293 GLN A C 1
ATOM 2347 O O . GLN A 1 293 ? 17.253 -9.051 5.721 1.00 35.14 293 GLN A O 1
ATOM 2353 N N . VAL A 1 294 ? 18.295 -8.822 3.730 1.00 34.43 294 VAL A N 1
ATOM 2354 C CA . VAL A 1 294 ? 17.222 -8.080 3.075 1.00 32.77 294 VAL A CA 1
ATOM 2355 C C . VAL A 1 294 ? 16.779 -8.897 1.874 1.00 38.69 294 VAL A C 1
ATOM 2356 O O . VAL A 1 294 ? 17.598 -9.219 1.006 1.00 39.55 294 VAL A O 1
ATOM 2360 N N . VAL A 1 295 ? 15.496 -9.234 1.823 1.00 30.77 295 VAL A N 1
ATOM 2361 C CA . VAL A 1 295 ? 14.935 -10.043 0.753 1.00 25.89 295 VAL A CA 1
ATOM 2362 C C . VAL A 1 295 ? 13.896 -9.196 0.027 1.00 29.23 295 VAL A C 1
ATOM 2363 O O . VAL A 1 295 ? 12.933 -8.744 0.651 1.00 28.46 295 VAL A O 1
ATOM 2367 N N . PRO A 1 296 ? 14.023 -8.967 -1.281 1.00 32.43 296 PRO A N 1
ATOM 2368 C CA . PRO A 1 296 ? 13.047 -8.104 -1.966 1.00 30.46 296 PRO A CA 1
ATOM 2369 C C . PRO A 1 296 ? 11.694 -8.777 -2.073 1.00 28.29 296 PRO A C 1
ATOM 2370 O O . PRO A 1 296 ? 11.594 -9.997 -2.239 1.00 31.38 296 PRO A O 1
ATOM 2374 N N . ILE A 1 297 ? 10.642 -7.972 -1.968 1.00 25.03 297 ILE A N 1
ATOM 2375 C CA . ILE A 1 297 ? 9.299 -8.514 -2.118 1.00 27.15 297 ILE A CA 1
ATOM 2376 C C . ILE A 1 297 ? 8.860 -8.469 -3.583 1.00 30.65 297 ILE A C 1
ATOM 2377 O O . ILE A 1 297 ? 8.074 -9.315 -4.018 1.00 26.42 297 ILE A O 1
ATOM 2382 N N . VAL A 1 298 ? 9.367 -7.503 -4.344 1.00 34.05 298 VAL A N 1
ATOM 2383 C CA . VAL A 1 298 ? 8.980 -7.298 -5.739 1.00 36.73 298 VAL A CA 1
ATOM 2384 C C . VAL A 1 298 ? 10.078 -7.946 -6.577 1.00 34.10 298 VAL A C 1
ATOM 2385 O O . VAL A 1 298 ? 11.052 -7.304 -6.979 1.00 40.11 298 VAL A O 1
ATOM 2389 N N . SER A 1 299 ? 9.929 -9.249 -6.828 1.00 40.86 299 SER A N 1
ATOM 2390 C CA . SER A 1 299 ? 10.987 -10.007 -7.491 1.00 47.00 299 SER A CA 1
ATOM 2391 C C . SER A 1 299 ? 11.225 -9.537 -8.925 1.00 51.49 299 SER A C 1
ATOM 2392 O O . SER A 1 299 ? 12.332 -9.704 -9.453 1.00 52.07 299 SER A O 1
ATOM 2395 N N . ARG A 1 300 ? 10.215 -8.948 -9.570 1.00 52.44 300 ARG A N 1
ATOM 2396 C CA . ARG A 1 300 ? 10.407 -8.413 -10.915 1.00 50.37 300 ARG A CA 1
ATOM 2397 C C . ARG A 1 300 ? 11.266 -7.151 -10.949 1.00 51.97 300 ARG A C 1
ATOM 2398 O O . ARG A 1 300 ? 11.542 -6.657 -12.048 1.00 59.34 300 ARG A O 1
ATOM 2400 N N . ARG A 1 301 ? 11.700 -6.615 -9.815 1.00 43.43 301 ARG A N 1
ATOM 2401 C CA . ARG A 1 301 ? 12.376 -5.328 -9.786 1.00 46.14 301 ARG A CA 1
ATOM 2402 C C . ARG A 1 301 ? 13.661 -5.411 -8.977 1.00 48.58 301 ARG A C 1
ATOM 2403 O O . ARG A 1 301 ? 13.791 -6.243 -8.075 1.00 46.10 301 ARG A O 1
ATOM 2411 N N . PRO A 1 302 ? 14.628 -4.553 -9.276 1.00 41.57 302 PRO A N 1
ATOM 2412 C CA . PRO A 1 302 ? 15.949 -4.684 -8.661 1.00 43.13 302 PRO A CA 1
ATOM 2413 C C . PRO A 1 302 ? 15.911 -4.368 -7.174 1.00 46.03 302 PRO A C 1
ATOM 2414 O O . PRO A 1 302 ? 15.049 -3.642 -6.675 1.00 41.60 302 PRO A O 1
ATOM 2418 N N . CYS A 1 303 ? 16.884 -4.927 -6.465 1.00 44.92 303 CYS A N 1
ATOM 2419 C CA . CYS A 1 303 ? 17.010 -4.708 -5.031 1.00 47.83 303 CYS A CA 1
ATOM 2420 C C . CYS A 1 303 ? 18.472 -4.859 -4.643 1.00 56.59 303 CYS A C 1
ATOM 2421 O O . CYS A 1 303 ? 19.094 -5.876 -4.965 1.00 56.06 303 CYS A O 1
ATOM 2424 N N . GLY A 1 304 ? 19.019 -3.860 -3.961 1.00 53.08 304 GLY A N 1
ATOM 2425 C CA . GLY A 1 304 ? 20.404 -3.944 -3.548 1.00 54.88 304 GLY A CA 1
ATOM 2426 C C . GLY A 1 304 ? 20.894 -2.629 -2.983 1.00 58.61 304 GLY A C 1
ATOM 2427 O O . GLY A 1 304 ? 20.156 -1.641 -2.894 1.00 56.34 304 GLY A O 1
ATOM 2428 N N . GLY A 1 305 ? 22.166 -2.641 -2.596 1.00 54.26 305 GLY A N 1
ATOM 2429 C CA . GLY A 1 305 ? 22.783 -1.475 -2.004 1.00 46.68 305 GLY A CA 1
ATOM 2430 C C . GLY A 1 305 ? 22.765 -1.448 -0.495 1.00 53.97 305 GLY A C 1
ATOM 2431 O O . GLY A 1 305 ? 23.015 -0.388 0.093 1.00 47.81 305 GLY A O 1
ATOM 2432 N N . PHE A 1 306 ? 22.495 -2.585 0.152 1.00 59.45 306 PHE A N 1
ATOM 2433 C CA . PHE A 1 306 ? 22.302 -2.643 1.594 1.00 57.57 306 PHE A CA 1
ATOM 2434 C C . PHE A 1 306 ? 23.347 -3.471 2.331 1.00 55.98 306 PHE A C 1
ATOM 2435 O O . PHE A 1 306 ? 23.289 -3.543 3.564 1.00 52.51 306 PHE A O 1
ATOM 2443 N N . GLN A 1 307 ? 24.299 -4.090 1.627 1.00 56.31 307 GLN A N 1
ATOM 2444 C CA . GLN A 1 307 ? 25.237 -4.988 2.298 1.00 54.75 307 GLN A CA 1
ATOM 2445 C C . GLN A 1 307 ? 26.066 -4.264 3.350 1.00 57.29 307 GLN A C 1
ATOM 2446 O O . GLN A 1 307 ? 26.497 -4.883 4.331 1.00 65.28 307 GLN A O 1
ATOM 2452 N N . ASP A 1 308 ? 26.304 -2.963 3.168 1.00 57.87 308 ASP A N 1
ATOM 2453 C CA . ASP A 1 308 ? 26.997 -2.174 4.178 1.00 56.76 308 ASP A CA 1
ATOM 2454 C C . ASP A 1 308 ? 26.195 -2.030 5.466 1.00 65.95 308 ASP A C 1
ATOM 2455 O O . ASP A 1 308 ? 26.768 -1.647 6.492 1.00 69.41 308 ASP A O 1
ATOM 2460 N N . SER A 1 309 ? 24.899 -2.345 5.450 1.00 60.51 309 SER A N 1
ATOM 2461 C CA . SER A 1 309 ? 24.046 -2.163 6.617 1.00 61.43 309 SER A CA 1
ATOM 2462 C C . SER A 1 309 ? 23.643 -3.468 7.303 1.00 54.77 309 SER A C 1
ATOM 2463 O O . SER A 1 309 ? 22.987 -3.415 8.348 1.00 55.74 309 SER A O 1
ATOM 2466 N N . LEU A 1 310 ? 24.032 -4.627 6.770 1.00 51.02 310 LEU A N 1
ATOM 2467 C CA . LEU A 1 310 ? 23.613 -5.909 7.336 1.00 51.31 310 LEU A CA 1
ATOM 2468 C C . LEU A 1 310 ? 24.340 -6.220 8.647 1.00 55.78 310 LEU A C 1
ATOM 2469 O O . LEU A 1 310 ? 25.497 -5.842 8.847 1.00 52.26 310 LEU A O 1
ATOM 2474 N N . SER A 1 311 ? 23.631 -6.917 9.561 1.00 45.75 311 SER A N 1
ATOM 2475 C CA . SER A 1 311 ? 24.275 -7.519 10.720 1.00 45.33 311 SER A CA 1
ATOM 2476 C C . SER A 1 311 ? 24.777 -8.911 10.364 1.00 51.07 311 SER A C 1
ATOM 2477 O O . SER A 1 311 ? 24.402 -9.473 9.327 1.00 44.72 311 SER A O 1
ATOM 2480 N N . PRO A 1 312 ? 25.639 -9.497 11.198 1.00 57.05 312 PRO A N 1
ATOM 2481 C CA . PRO A 1 312 ? 26.146 -10.842 10.902 1.00 47.96 312 PRO A CA 1
ATOM 2482 C C . PRO A 1 312 ? 25.018 -11.856 10.814 1.00 50.71 312 PRO A C 1
ATOM 2483 O O . PRO A 1 312 ? 24.100 -11.870 11.640 1.00 46.46 312 PRO A O 1
ATOM 2487 N N . ARG A 1 313 ? 25.100 -12.710 9.796 1.00 50.08 313 ARG A N 1
ATOM 2488 C CA . ARG A 1 313 ? 24.052 -13.683 9.535 1.00 59.04 313 ARG A CA 1
ATOM 2489 C C . ARG A 1 313 ? 23.900 -14.649 10.709 1.00 59.88 313 ARG A C 1
ATOM 2490 O O . ARG A 1 313 ? 24.756 -14.746 11.593 1.00 59.82 313 ARG A O 1
ATOM 2492 N N . ILE A 1 314 ? 22.780 -15.367 10.706 1.00 61.02 314 ILE A N 1
ATOM 2493 C CA . ILE A 1 314 ? 22.466 -16.358 11.724 1.00 61.14 314 ILE A CA 1
ATOM 2494 C C . ILE A 1 314 ? 22.005 -17.625 11.024 1.00 61.32 314 ILE A C 1
ATOM 2495 O O . ILE A 1 314 ? 21.431 -17.585 9.930 1.00 61.43 314 ILE A O 1
ATOM 2500 N N . SER A 1 315 ? 22.268 -18.760 11.657 1.00 60.00 315 SER A N 1
ATOM 2501 C CA . SER A 1 315 ? 21.950 -20.028 11.029 1.00 57.27 315 SER A CA 1
ATOM 2502 C C . SER A 1 315 ? 20.440 -20.232 10.992 1.00 60.18 315 SER A C 1
ATOM 2503 O O . SER A 1 315 ? 19.700 -19.716 11.834 1.00 62.81 315 SER A O 1
ATOM 2506 N N . VAL A 1 316 ? 19.986 -20.971 9.982 1.00 54.94 316 VAL A N 1
ATOM 2507 C CA . VAL A 1 316 ? 18.574 -21.305 9.805 1.00 48.53 316 VAL A CA 1
ATOM 2508 C C . VAL A 1 316 ? 18.034 -21.956 11.073 1.00 53.17 316 VAL A C 1
ATOM 2509 O O . VAL A 1 316 ? 18.479 -23.052 11.444 1.00 46.24 316 VAL A O 1
ATOM 2513 N N . PRO A 1 317 ? 17.061 -21.347 11.742 1.00 49.11 317 PRO A N 1
ATOM 2514 C CA . PRO A 1 317 ? 16.566 -21.915 12.996 1.00 41.74 317 PRO A CA 1
ATOM 2515 C C . PRO A 1 317 ? 15.875 -23.245 12.764 1.00 44.44 317 PRO A C 1
ATOM 2516 O O . PRO A 1 317 ? 15.305 -23.504 11.702 1.00 39.41 317 PRO A O 1
ATOM 2520 N N . LEU A 1 318 ? 15.949 -24.097 13.780 1.00 44.88 318 LEU A N 1
ATOM 2521 C CA . LEU A 1 318 ? 15.280 -25.387 13.745 1.00 36.74 318 LEU A CA 1
ATOM 2522 C C . LEU A 1 318 ? 13.772 -25.209 13.855 1.00 34.76 318 LEU A C 1
ATOM 2523 O O . LEU A 1 318 ? 13.286 -24.397 14.643 1.00 45.06 318 LEU A O 1
ATOM 2528 N N . ILE A 1 319 ? 13.030 -25.982 13.079 1.00 33.36 319 ILE A N 1
ATOM 2529 C CA . ILE A 1 319 ? 11.571 -25.993 13.207 1.00 38.11 319 ILE A CA 1
ATOM 2530 C C . ILE A 1 319 ? 11.190 -26.874 14.393 1.00 47.64 319 ILE A C 1
ATOM 2531 O O . ILE A 1 319 ? 11.650 -28.026 14.473 1.00 46.60 319 ILE A O 1
ATOM 2536 N N . PRO A 1 320 ? 10.379 -26.385 15.326 1.00 44.61 320 PRO A N 1
ATOM 2537 C CA . PRO A 1 320 ? 9.903 -27.258 16.399 1.00 41.33 320 PRO A CA 1
ATOM 2538 C C . PRO A 1 320 ? 9.072 -28.402 15.844 1.00 39.76 320 PRO A C 1
ATOM 2539 O O . PRO A 1 320 ? 8.375 -28.270 14.838 1.00 38.81 320 PRO A O 1
ATOM 2543 N N . ASP A 1 321 ? 9.168 -29.543 16.526 1.00 46.07 321 ASP A N 1
ATOM 2544 C CA . ASP A 1 321 ? 8.513 -30.764 16.074 1.00 32.46 321 ASP A CA 1
ATOM 2545 C C . ASP A 1 321 ? 7.011 -30.568 15.894 1.00 37.15 321 ASP A C 1
ATOM 2546 O O . ASP A 1 321 ? 6.439 -31.013 14.892 1.00 36.00 321 ASP A O 1
ATOM 2551 N N . SER A 1 322 ? 6.344 -29.894 16.842 1.00 32.18 322 SER A N 1
ATOM 2552 C CA . SER A 1 322 ? 4.890 -29.756 16.718 1.00 27.24 322 SER A CA 1
ATOM 2553 C C . SER A 1 322 ? 4.501 -28.991 15.461 1.00 32.15 322 SER A C 1
ATOM 2554 O O . SER A 1 322 ? 3.429 -29.236 14.890 1.00 34.62 322 SER A O 1
ATOM 2557 N N . VAL A 1 323 ? 5.349 -28.064 15.019 1.00 39.16 323 VAL A N 1
ATOM 2558 C CA . VAL A 1 323 ? 5.000 -27.237 13.869 1.00 37.49 323 VAL A CA 1
ATOM 2559 C C . VAL A 1 323 ? 5.164 -28.024 12.574 1.00 37.56 323 VAL A C 1
ATOM 2560 O O . VAL A 1 323 ? 4.399 -27.827 11.620 1.00 42.99 323 VAL A O 1
ATOM 2564 N N . GLN A 1 324 ? 6.127 -28.944 12.526 1.00 45.56 324 GLN A N 1
ATOM 2565 C CA . GLN A 1 324 ? 6.245 -29.827 11.372 1.00 41.11 324 GLN A CA 1
ATOM 2566 C C . GLN A 1 324 ? 4.959 -30.614 11.153 1.00 44.43 324 GLN A C 1
ATOM 2567 O O . GLN A 1 324 ? 4.444 -30.679 10.032 1.00 45.19 324 GLN A O 1
ATOM 2573 N N . GLN A 1 325 ? 4.418 -31.217 12.217 1.00 38.57 325 GLN A N 1
ATOM 2574 C CA . GLN A 1 325 ? 3.157 -31.943 12.084 1.00 39.62 325 GLN A CA 1
ATOM 2575 C C . GLN A 1 325 ? 2.053 -31.025 11.575 1.00 46.15 325 GLN A C 1
ATOM 2576 O O . GLN A 1 325 ? 1.244 -31.415 10.724 1.00 38.27 325 GLN A O 1
ATOM 2582 N N . TYR A 1 326 ? 2.017 -29.790 12.065 1.00 43.67 326 TYR A N 1
ATOM 2583 C CA . TYR A 1 326 ? 1.011 -28.846 11.595 1.00 49.29 326 TYR A CA 1
ATOM 2584 C C . TYR A 1 326 ? 1.162 -28.580 10.099 1.00 40.18 326 TYR A C 1
ATOM 2585 O O . TYR A 1 326 ? 0.170 -28.505 9.367 1.00 41.15 326 TYR A O 1
ATOM 2594 N N . MET A 1 327 ? 2.402 -28.437 9.633 1.00 46.31 327 MET A N 1
ATOM 2595 C CA . MET A 1 327 ? 2.711 -28.129 8.245 1.00 43.82 327 MET A CA 1
ATOM 2596 C C . MET A 1 327 ? 2.626 -29.338 7.325 1.00 45.72 327 MET A C 1
ATOM 2597 O O . MET A 1 327 ? 2.703 -29.166 6.104 1.00 52.64 327 MET A O 1
ATOM 2602 N N . SER A 1 328 ? 2.487 -30.543 7.870 1.00 46.93 328 SER A N 1
ATOM 2603 C CA . SER A 1 328 ? 2.580 -31.745 7.051 1.00 46.34 328 SER A CA 1
ATOM 2604 C C . SER A 1 328 ? 1.541 -31.745 5.935 1.00 53.43 328 SER A C 1
ATOM 2605 O O . SER A 1 328 ? 0.384 -31.362 6.134 1.00 62.20 328 SER A O 1
ATOM 2608 N N . SER A 1 329 ? 1.963 -32.200 4.757 1.00 59.64 329 SER A N 1
ATOM 2609 C CA . SER A 1 329 ? 1.089 -32.318 3.593 1.00 61.47 329 SER A CA 1
ATOM 2610 C C . SER A 1 329 ? 0.687 -33.770 3.309 1.00 60.77 329 SER A C 1
ATOM 2611 O O . SER A 1 329 ? 0.268 -34.510 4.205 1.00 62.42 329 SER A O 1
ATOM 2637 N N . ASN B 1 2 ? -6.981 -20.135 -39.510 1.00 31.40 2 ASN L N 1
ATOM 2638 C CA . ASN B 1 2 ? -7.372 -20.215 -38.115 1.00 30.38 2 ASN L CA 1
ATOM 2639 C C . ASN B 1 2 ? -6.492 -19.382 -37.178 1.00 29.67 2 ASN L C 1
ATOM 2640 O O . ASN B 1 2 ? -5.937 -19.914 -36.213 1.00 27.78 2 ASN L O 1
ATOM 2645 N N . GLY B 1 3 ? -6.374 -18.080 -37.467 1.00 25.03 3 GLY L N 1
ATOM 2646 C CA . GLY B 1 3 ? -5.666 -17.153 -36.611 1.00 24.27 3 GLY L CA 1
ATOM 2647 C C . GLY B 1 3 ? -6.563 -15.986 -36.219 1.00 29.11 3 GLY L C 1
ATOM 2648 O O . GLY B 1 3 ? -7.678 -15.820 -36.742 1.00 27.67 3 GLY L O 1
ATOM 2649 N N . VAL B 1 4 ? -6.051 -15.153 -35.307 1.00 22.88 4 VAL L N 1
ATOM 2650 C CA . VAL B 1 4 ? -6.868 -14.197 -34.570 1.00 24.27 4 VAL L CA 1
ATOM 2651 C C . VAL B 1 4 ? -6.126 -12.871 -34.461 1.00 25.04 4 VAL L C 1
ATOM 2652 O O . VAL B 1 4 ? -4.908 -12.844 -34.260 1.00 21.51 4 VAL L O 1
ATOM 2656 N N . LEU B 1 5 ? -6.857 -11.766 -34.640 1.00 21.05 5 LEU L N 1
ATOM 2657 C CA . LEU B 1 5 ? -6.407 -10.449 -34.185 1.00 23.82 5 LEU L CA 1
ATOM 2658 C C . LEU B 1 5 ? -7.042 -10.218 -32.822 1.00 25.91 5 LEU L C 1
ATOM 2659 O O . LEU B 1 5 ? -8.265 -10.132 -32.715 1.00 27.70 5 LEU L O 1
ATOM 2664 N N . ILE B 1 6 ? -6.230 -10.154 -31.769 1.00 20.05 6 ILE L N 1
ATOM 2665 C CA . ILE B 1 6 ? -6.796 -10.020 -30.427 1.00 23.88 6 ILE L CA 1
ATOM 2666 C C . ILE B 1 6 ? -7.281 -8.587 -30.234 1.00 29.79 6 ILE L C 1
ATOM 2667 O O . ILE B 1 6 ? -6.471 -7.645 -30.290 1.00 22.95 6 ILE L O 1
ATOM 2672 N N . PRO B 1 7 ? -8.581 -8.377 -29.994 1.00 24.43 7 PRO L N 1
ATOM 2673 C CA . PRO B 1 7 ? -9.110 -7.012 -29.961 1.00 26.82 7 PRO L CA 1
ATOM 2674 C C . PRO B 1 7 ? -8.570 -6.223 -28.786 1.00 27.95 7 PRO L C 1
ATOM 2675 O O . PRO B 1 7 ? -8.287 -6.767 -27.715 1.00 31.54 7 PRO L O 1
ATOM 2679 N N . HIS B 1 8 ? -8.453 -4.914 -28.991 1.00 28.75 8 HIS L N 1
ATOM 2680 C CA . HIS B 1 8 ? -8.024 -3.987 -27.951 1.00 31.43 8 HIS L CA 1
ATOM 2681 C C . HIS B 1 8 ? -6.568 -4.183 -27.563 1.00 25.14 8 HIS L C 1
ATOM 2682 O O . HIS B 1 8 ? -6.148 -3.709 -26.501 1.00 25.71 8 HIS L O 1
ATOM 2689 N N . THR B 1 9 ? -5.795 -4.891 -28.409 1.00 27.39 9 THR L N 1
ATOM 2690 C CA . THR B 1 9 ? -4.375 -5.133 -28.186 1.00 27.13 9 THR L CA 1
ATOM 2691 C C . THR B 1 9 ? -3.647 -5.034 -29.513 1.00 24.11 9 THR L C 1
ATOM 2692 O O . THR B 1 9 ? -4.278 -5.096 -30.583 1.00 25.87 9 THR L O 1
ATOM 2696 N N . PRO B 1 10 ? -2.317 -4.932 -29.479 1.00 23.41 10 PRO L N 1
ATOM 2697 C CA . PRO B 1 10 ? -1.523 -5.032 -30.710 1.00 28.15 10 PRO L CA 1
ATOM 2698 C C . PRO B 1 10 ? -1.116 -6.461 -31.065 1.00 21.90 10 PRO L C 1
ATOM 2699 O O . PRO B 1 10 ? -0.167 -6.646 -31.834 1.00 25.02 10 PRO L O 1
ATOM 2703 N N . ILE B 1 11 ? -1.831 -7.475 -30.548 1.00 20.97 11 ILE L N 1
ATOM 2704 C CA . ILE B 1 11 ? -1.422 -8.876 -30.682 1.00 21.78 11 ILE L CA 1
ATOM 2705 C C . ILE B 1 11 ? -2.187 -9.558 -31.807 1.00 23.34 11 ILE L C 1
ATOM 2706 O O . ILE B 1 11 ? -3.413 -9.425 -31.926 1.00 24.39 11 ILE L O 1
ATOM 2711 N N . ALA B 1 12 ? -1.456 -10.313 -32.614 1.00 20.48 12 ALA L N 1
ATOM 2712 C CA . ALA B 1 12 ? -1.981 -11.194 -33.649 1.00 18.60 12 ALA L CA 1
ATOM 2713 C C . ALA B 1 12 ? -1.369 -12.567 -33.449 1.00 22.59 12 ALA L C 1
ATOM 2714 O O . ALA B 1 12 ? -0.166 -12.684 -33.180 1.00 17.77 12 ALA L O 1
ATOM 2716 N N . VAL B 1 13 ? -2.166 -13.613 -33.627 1.00 19.59 13 VAL L N 1
ATOM 2717 C CA . VAL B 1 13 ? -1.632 -14.961 -33.528 1.00 20.02 13 VAL L CA 1
ATOM 2718 C C . VAL B 1 13 ? -2.063 -15.733 -34.763 1.00 17.82 13 VAL L C 1
ATOM 2719 O O . VAL B 1 13 ? -3.252 -15.745 -35.117 1.00 20.18 13 VAL L O 1
ATOM 2723 N N . ASP B 1 14 ? -1.087 -16.311 -35.451 1.00 15.79 14 ASP L N 1
ATOM 2724 C CA . ASP B 1 14 ? -1.341 -17.167 -36.599 1.00 15.68 14 ASP L CA 1
ATOM 2725 C C . ASP B 1 14 ? -2.043 -16.388 -37.692 1.00 22.58 14 ASP L C 1
ATOM 2726 O O . ASP B 1 14 ? -2.827 -16.949 -38.445 1.00 21.41 14 ASP L O 1
ATOM 2731 N N . PHE B 1 15 ? -1.732 -15.092 -37.791 1.00 18.73 15 PHE L N 1
ATOM 2732 C CA . PHE B 1 15 ? -2.471 -14.169 -38.657 1.00 20.34 15 PHE L CA 1
ATOM 2733 C C . PHE B 1 15 ? -1.468 -13.281 -39.380 1.00 21.23 15 PHE L C 1
ATOM 2734 O O . PHE B 1 15 ? -0.762 -12.494 -38.740 1.00 23.95 15 PHE L O 1
ATOM 2742 N N . TRP B 1 16 ? -1.409 -13.394 -40.713 1.00 22.50 16 TRP L N 1
ATOM 2743 C CA . TRP B 1 16 ? -0.284 -12.870 -41.480 1.00 21.09 16 TRP L CA 1
ATOM 2744 C C . TRP B 1 16 ? -0.691 -11.989 -42.653 1.00 30.24 16 TRP L C 1
ATOM 2745 O O . TRP B 1 16 ? 0.160 -11.673 -43.490 1.00 28.73 16 TRP L O 1
ATOM 2756 N N . SER B 1 17 ? -1.941 -11.572 -42.740 1.00 26.13 17 SER L N 1
ATOM 2757 C CA . SER B 1 17 ? -2.350 -10.676 -43.822 1.00 26.21 17 SER L CA 1
ATOM 2758 C C . SER B 1 17 ? -2.224 -9.247 -43.309 1.00 25.19 17 SER L C 1
ATOM 2759 O O . SER B 1 17 ? -3.094 -8.754 -42.591 1.00 28.54 17 SER L O 1
ATOM 2762 N N . LEU B 1 18 ? -1.122 -8.583 -43.651 1.00 26.67 18 LEU L N 1
ATOM 2763 C CA . LEU B 1 18 ? -0.908 -7.236 -43.130 1.00 34.71 18 LEU L CA 1
ATOM 2764 C C . LEU B 1 18 ? -1.996 -6.280 -43.596 1.00 41.92 18 LEU L C 1
ATOM 2765 O O . LEU B 1 18 ? -2.385 -5.374 -42.851 1.00 42.92 18 LEU L O 1
ATOM 2770 N N . ARG B 1 19 ? -2.514 -6.476 -44.809 1.00 34.51 19 ARG L N 1
ATOM 2771 C CA . ARG B 1 19 ? -3.620 -5.657 -45.290 1.00 38.92 19 ARG L CA 1
ATOM 2772 C C . ARG B 1 19 ? -4.740 -5.546 -44.263 1.00 46.02 19 ARG L C 1
ATOM 2773 O O . ARG B 1 19 ? -5.415 -4.511 -44.189 1.00 50.39 19 ARG L O 1
ATOM 2781 N N . ARG B 1 20 ? -4.970 -6.598 -43.478 1.00 26.62 20 ARG L N 1
ATOM 2782 C CA . ARG B 1 20 ? -6.074 -6.614 -42.523 1.00 31.78 20 ARG L CA 1
ATOM 2783 C C . ARG B 1 20 ? -5.633 -6.464 -41.072 1.00 33.79 20 ARG L C 1
ATOM 2784 O O . ARG B 1 20 ? -6.488 -6.488 -40.178 1.00 40.50 20 ARG L O 1
ATOM 2792 N N . ALA B 1 21 ? -4.337 -6.295 -40.807 1.00 39.48 21 ALA L N 1
ATOM 2793 C CA . ALA B 1 21 ? -3.827 -6.212 -39.433 1.00 42.70 21 ALA L CA 1
ATOM 2794 C C . ALA B 1 21 ? -3.517 -4.760 -39.050 1.00 48.74 21 ALA L C 1
ATOM 2795 O O . ALA B 1 21 ? -2.399 -4.400 -38.663 1.00 43.92 21 ALA L O 1
ATOM 2797 N N . GLY B 1 22 ? -4.561 -3.928 -39.133 1.00 47.90 22 GLY L N 1
ATOM 2798 C CA . GLY B 1 22 ? -4.366 -2.487 -39.108 1.00 36.74 22 GLY L CA 1
ATOM 2799 C C . GLY B 1 22 ? -3.601 -1.995 -37.897 1.00 42.68 22 GLY L C 1
ATOM 2800 O O . GLY B 1 22 ? -2.759 -1.095 -38.000 1.00 45.76 22 GLY L O 1
ATOM 2801 N N . THR B 1 23 ? -3.889 -2.559 -36.730 1.00 36.66 23 THR L N 1
ATOM 2802 C CA . THR B 1 23 ? -3.219 -2.131 -35.510 1.00 30.83 23 THR L CA 1
ATOM 2803 C C . THR B 1 23 ? -2.309 -3.202 -34.912 1.00 33.54 23 THR L C 1
ATOM 2804 O O . THR B 1 23 ? -1.762 -2.976 -33.832 1.00 32.01 23 THR L O 1
ATOM 2808 N N . ALA B 1 24 ? -2.137 -4.350 -35.570 1.00 35.79 24 ALA L N 1
ATOM 2809 C CA . ALA B 1 24 ? -1.296 -5.420 -35.026 1.00 31.85 24 ALA L CA 1
ATOM 2810 C C . ALA B 1 24 ? 0.187 -5.074 -35.131 1.00 30.35 24 ALA L C 1
ATOM 2811 O O . ALA B 1 24 ? 0.660 -4.581 -36.158 1.00 28.92 24 ALA L O 1
ATOM 2813 N N . ARG B 1 25 ? 0.935 -5.365 -34.066 1.00 30.89 25 ARG L N 1
ATOM 2814 C CA . ARG B 1 25 ? 2.346 -5.009 -34.030 1.00 28.34 25 ARG L CA 1
ATOM 2815 C C . ARG B 1 25 ? 3.202 -6.175 -33.559 1.00 25.25 25 ARG L C 1
ATOM 2816 O O . ARG B 1 25 ? 4.378 -6.268 -33.925 1.00 31.43 25 ARG L O 1
ATOM 2824 N N . LEU B 1 26 ? 2.625 -7.044 -32.732 1.00 23.41 26 LEU L N 1
ATOM 2825 C CA . LEU B 1 26 ? 3.303 -8.218 -32.181 1.00 24.89 26 LEU L CA 1
ATOM 2826 C C . LEU B 1 26 ? 2.682 -9.479 -32.774 1.00 24.30 26 LEU L C 1
ATOM 2827 O O . LEU B 1 26 ? 1.502 -9.749 -32.537 1.00 23.82 26 LEU L O 1
ATOM 2832 N N . PHE B 1 27 ? 3.487 -10.270 -33.487 1.00 22.97 27 PHE L N 1
ATOM 2833 C CA . PHE B 1 27 ? 3.017 -11.423 -34.251 1.00 20.78 27 PHE L CA 1
ATOM 2834 C C . PHE B 1 27 ? 3.554 -12.722 -33.661 1.00 25.09 27 PHE L C 1
ATOM 2835 O O . PHE B 1 27 ? 4.761 -12.844 -33.425 1.00 19.54 27 PHE L O 1
ATOM 2843 N N . PHE B 1 28 ? 2.656 -13.701 -33.468 1.00 24.15 28 PHE L N 1
ATOM 2844 C CA . PHE B 1 28 ? 2.971 -14.991 -32.854 1.00 18.28 28 PHE L CA 1
ATOM 2845 C C . PHE B 1 28 ? 2.536 -16.138 -33.769 1.00 21.44 28 PHE L C 1
ATOM 2846 O O . PHE B 1 28 ? 1.525 -16.036 -34.474 1.00 19.47 28 PHE L O 1
ATOM 2854 N N . LEU B 1 29 ? 3.318 -17.231 -33.762 1.00 16.23 29 LEU L N 1
ATOM 2855 C CA . LEU B 1 29 ? 3.032 -18.407 -34.592 1.00 16.06 29 LEU L CA 1
ATOM 2856 C C . LEU B 1 29 ? 2.992 -19.634 -33.691 1.00 17.59 29 LEU L C 1
ATOM 2857 O O . LEU B 1 29 ? 4.012 -20.003 -33.095 1.00 19.44 29 LEU L O 1
ATOM 2862 N N . SER B 1 30 ? 1.816 -20.256 -33.561 1.00 18.53 30 SER L N 1
ATOM 2863 C CA . SER B 1 30 ? 1.691 -21.350 -32.606 1.00 19.09 30 SER L CA 1
ATOM 2864 C C . SER B 1 30 ? 2.370 -22.623 -33.107 1.00 21.15 30 SER L C 1
ATOM 2865 O O . SER B 1 30 ? 2.938 -23.376 -32.310 1.00 18.00 30 SER L O 1
ATOM 2868 N N . HIS B 1 31 ? 2.279 -22.912 -34.406 1.00 19.40 31 HIS L N 1
ATOM 2869 C CA . HIS B 1 31 ? 2.894 -24.108 -34.992 1.00 22.65 31 HIS L CA 1
ATOM 2870 C C . HIS B 1 31 ? 2.791 -24.009 -36.506 1.00 22.45 31 HIS L C 1
ATOM 2871 O O . HIS B 1 31 ? 2.068 -23.160 -37.041 1.00 21.65 31 HIS L O 1
ATOM 2878 N N . MET B 1 32 ? 3.480 -24.935 -37.189 1.00 21.68 32 MET L N 1
ATOM 2879 C CA . MET B 1 32 ? 3.755 -24.857 -38.621 1.00 26.10 32 MET L CA 1
ATOM 2880 C C . MET B 1 32 ? 2.692 -25.497 -39.532 1.00 24.32 32 MET L C 1
ATOM 2881 O O . MET B 1 32 ? 2.985 -25.718 -40.709 1.00 30.98 32 MET L O 1
ATOM 2886 N N . HIS B 1 33 ? 1.487 -25.800 -39.058 1.00 23.65 33 HIS L N 1
ATOM 2887 C CA . HIS B 1 33 ? 0.487 -26.303 -40.012 1.00 21.91 33 HIS L CA 1
ATOM 2888 C C . HIS B 1 33 ? -0.011 -25.187 -40.939 1.00 23.46 33 HIS L C 1
ATOM 2889 O O . HIS B 1 33 ? -0.132 -24.023 -40.545 1.00 19.97 33 HIS L O 1
ATOM 2896 N N . SER B 1 34 ? -0.348 -25.562 -42.179 1.00 21.64 34 SER L N 1
ATOM 2897 C CA . SER B 1 34 ? -0.586 -24.568 -43.229 1.00 23.01 34 SER L CA 1
ATOM 2898 C C . SER B 1 34 ? -1.754 -23.639 -42.915 1.00 21.76 34 SER L C 1
ATOM 2899 O O . SER B 1 34 ? -1.767 -22.480 -43.363 1.00 21.15 34 SER L O 1
ATOM 2902 N N . ASP B 1 35 ? -2.759 -24.116 -42.179 1.00 22.22 35 ASP L N 1
ATOM 2903 C CA . ASP B 1 35 ? -3.865 -23.234 -41.826 1.00 24.00 35 ASP L CA 1
ATOM 2904 C C . ASP B 1 35 ? -3.485 -22.186 -40.784 1.00 26.19 35 ASP L C 1
ATOM 2905 O O . ASP B 1 35 ? -4.303 -21.304 -40.500 1.00 23.10 35 ASP L O 1
ATOM 2910 N N . HIS B 1 36 ? -2.275 -22.247 -40.216 1.00 22.88 36 HIS L N 1
ATOM 2911 C CA . HIS B 1 36 ? -1.817 -21.233 -39.271 1.00 19.89 36 HIS L CA 1
ATOM 2912 C C . HIS B 1 36 ? -0.763 -20.312 -39.870 1.00 25.00 36 HIS L C 1
ATOM 2913 O O . HIS B 1 36 ? -0.268 -19.422 -39.164 1.00 20.66 36 HIS L O 1
ATOM 2920 N N . THR B 1 37 ? -0.429 -20.492 -41.163 1.00 18.94 37 THR L N 1
ATOM 2921 C CA . THR B 1 37 ? 0.620 -19.747 -41.858 1.00 21.18 37 THR L CA 1
ATOM 2922 C C . THR B 1 37 ? 0.127 -19.156 -43.181 1.00 22.79 37 THR L C 1
ATOM 2923 O O . THR B 1 37 ? 0.915 -18.942 -44.108 1.00 23.28 37 THR L O 1
ATOM 2927 N N . VAL B 1 38 ? -1.164 -18.891 -43.289 1.00 20.51 38 VAL L N 1
ATOM 2928 C CA . VAL B 1 38 ? -1.707 -18.332 -44.526 1.00 21.00 38 VAL L CA 1
ATOM 2929 C C . VAL B 1 38 ? -1.183 -16.913 -44.688 1.00 17.87 38 VAL L C 1
ATOM 2930 O O . VAL B 1 38 ? -1.395 -16.058 -43.822 1.00 28.77 38 VAL L O 1
ATOM 2934 N N . GLY B 1 39 ? -0.497 -16.662 -45.798 1.00 23.48 39 GLY L N 1
ATOM 2935 C CA . GLY B 1 39 ? 0.069 -15.365 -46.061 1.00 29.64 39 GLY L CA 1
ATOM 2936 C C . GLY B 1 39 ? 1.453 -15.160 -45.496 1.00 28.73 39 GLY L C 1
ATOM 2937 O O . GLY B 1 39 ? 1.957 -14.038 -45.547 1.00 32.23 39 GLY L O 1
ATOM 2938 N N . LEU B 1 40 ? 2.074 -16.203 -44.948 1.00 28.62 40 LEU L N 1
ATOM 2939 C CA . LEU B 1 40 ? 3.422 -16.135 -44.393 1.00 28.99 40 LEU L CA 1
ATOM 2940 C C . LEU B 1 40 ? 4.416 -16.735 -45.384 1.00 25.49 40 LEU L C 1
ATOM 2941 O O . LEU B 1 40 ? 4.361 -17.936 -45.678 1.00 30.50 40 LEU L O 1
ATOM 2946 N N . SER B 1 41 ? 5.342 -15.914 -45.877 1.00 25.09 41 SER L N 1
ATOM 2947 C CA . SER B 1 41 ? 6.306 -16.374 -46.867 1.00 25.24 41 SER L CA 1
ATOM 2948 C C . SER B 1 41 ? 7.586 -15.560 -46.734 1.00 25.95 41 SER L C 1
ATOM 2949 O O . SER B 1 41 ? 7.737 -14.741 -45.823 1.00 33.32 41 SER L O 1
ATOM 2952 N N . SER B 1 42 ? 8.510 -15.785 -47.671 1.00 32.60 42 SER L N 1
ATOM 2953 C CA . SER B 1 42 ? 9.789 -15.086 -47.656 1.00 33.92 42 SER L CA 1
ATOM 2954 C C . SER B 1 42 ? 9.641 -13.571 -47.699 1.00 38.98 42 SER L C 1
ATOM 2955 O O . SER B 1 42 ? 10.598 -12.865 -47.367 1.00 36.34 42 SER L O 1
ATOM 2958 N N . THR B 1 43 ? 8.480 -13.043 -48.107 1.00 30.55 43 THR L N 1
ATOM 2959 C CA . THR B 1 43 ? 8.287 -11.599 -48.076 1.00 31.61 43 THR L CA 1
ATOM 2960 C C . THR B 1 43 ? 7.995 -11.056 -46.683 1.00 30.98 43 THR L C 1
ATOM 2961 O O . THR B 1 43 ? 7.880 -9.836 -46.534 1.00 35.23 43 THR L O 1
ATOM 2965 N N . TRP B 1 44 ? 7.857 -11.909 -45.661 1.00 31.16 44 TRP L N 1
ATOM 2966 C CA . TRP B 1 44 ? 7.523 -11.412 -44.329 1.00 34.19 44 TRP L CA 1
ATOM 2967 C C . TRP B 1 44 ? 8.663 -10.557 -43.777 1.00 29.03 44 TRP L C 1
ATOM 2968 O O . TRP B 1 44 ? 9.828 -10.949 -43.843 1.00 28.95 44 TRP L O 1
ATOM 2979 N N . ALA B 1 45 ? 8.327 -9.386 -43.235 1.00 32.08 45 ALA L N 1
ATOM 2980 C CA . ALA B 1 45 ? 9.351 -8.421 -42.808 1.00 29.98 45 ALA L CA 1
ATOM 2981 C C . ALA B 1 45 ? 8.987 -7.782 -41.486 1.00 33.48 45 ALA L C 1
ATOM 2982 O O . ALA B 1 45 ? 9.151 -6.572 -41.296 1.00 37.12 45 ALA L O 1
ATOM 2984 N N . ARG B 1 46 ? 8.498 -8.578 -40.545 1.00 36.98 46 ARG L N 1
ATOM 2985 C CA . ARG B 1 46 ? 8.140 -8.124 -39.211 1.00 34.89 46 ARG L CA 1
ATOM 2986 C C . ARG B 1 46 ? 8.649 -9.138 -38.197 1.00 29.63 46 ARG L C 1
ATOM 2987 O O . ARG B 1 46 ? 8.766 -10.324 -38.524 1.00 33.67 46 ARG L O 1
ATOM 2995 N N . PRO B 1 47 ? 8.959 -8.708 -36.968 1.00 34.41 47 PRO L N 1
ATOM 2996 C CA . PRO B 1 47 ? 9.305 -9.676 -35.913 1.00 29.40 47 PRO L CA 1
ATOM 2997 C C . PRO B 1 47 ? 8.140 -10.614 -35.624 1.00 29.43 47 PRO L C 1
ATOM 2998 O O . PRO B 1 47 ? 7.001 -10.179 -35.453 1.00 30.93 47 PRO L O 1
ATOM 3002 N N . LEU B 1 48 ? 8.428 -11.907 -35.551 1.00 25.41 48 LEU L N 1
ATOM 3003 C CA . LEU B 1 48 ? 7.426 -12.871 -35.121 1.00 26.29 48 LEU L CA 1
ATOM 3004 C C . LEU B 1 48 ? 8.066 -13.776 -34.079 1.00 25.25 48 LEU L C 1
ATOM 3005 O O . LEU B 1 48 ? 9.282 -13.954 -34.064 1.00 26.95 48 LEU L O 1
ATOM 3010 N N . TYR B 1 49 ? 7.250 -14.277 -33.167 1.00 20.41 49 TYR L N 1
ATOM 3011 C CA . TYR B 1 49 ? 7.729 -15.066 -32.037 1.00 18.17 49 TYR L CA 1
ATOM 3012 C C . TYR B 1 49 ? 7.121 -16.457 -32.138 1.00 19.94 49 TYR L C 1
ATOM 3013 O O . TYR B 1 49 ? 5.952 -16.597 -32.507 1.00 21.19 49 TYR L O 1
ATOM 3022 N N . CYS B 1 50 ? 7.920 -17.476 -31.821 1.00 23.22 50 CYS L N 1
ATOM 3023 C CA . CYS B 1 50 ? 7.502 -18.873 -31.916 1.00 20.72 50 CYS L CA 1
ATOM 3024 C C . CYS B 1 50 ? 8.484 -19.718 -31.109 1.00 18.75 50 CYS L C 1
ATOM 3025 O O . CYS B 1 50 ? 9.484 -19.215 -30.593 1.00 18.95 50 CYS L O 1
ATOM 3028 N N . SER B 1 51 ? 8.184 -21.008 -31.008 1.00 16.66 51 SER L N 1
ATOM 3029 C CA . SER B 1 51 ? 9.046 -21.967 -30.331 1.00 18.66 51 SER L CA 1
ATOM 3030 C C . SER B 1 51 ? 10.296 -22.230 -31.157 1.00 16.68 51 SER L C 1
ATOM 3031 O O . SER B 1 51 ? 10.328 -21.975 -32.358 1.00 16.63 51 SER L O 1
ATOM 3034 N N . PRO B 1 52 ? 11.345 -22.760 -30.535 1.00 14.50 52 PRO L N 1
ATOM 3035 C CA . PRO B 1 52 ? 12.551 -23.074 -31.310 1.00 15.37 52 PRO L CA 1
ATOM 3036 C C . PRO B 1 52 ? 12.314 -24.050 -32.462 1.00 20.15 52 PRO L C 1
ATOM 3037 O O . PRO B 1 52 ? 12.839 -23.818 -33.562 1.00 24.60 52 PRO L O 1
ATOM 3041 N N . ILE B 1 53 ? 11.534 -25.126 -32.269 1.00 20.10 53 ILE L N 1
ATOM 3042 C CA . ILE B 1 53 ? 11.293 -26.051 -33.379 1.00 20.69 53 ILE L CA 1
ATOM 3043 C C . ILE B 1 53 ? 10.515 -25.354 -34.487 1.00 19.14 53 ILE L C 1
ATOM 3044 O O . ILE B 1 53 ? 10.823 -25.508 -35.677 1.00 20.66 53 ILE L O 1
ATOM 3049 N N . THR B 1 54 ? 9.478 -24.599 -34.120 1.00 17.28 54 THR L N 1
ATOM 3050 C CA . THR B 1 54 ? 8.746 -23.862 -35.150 1.00 18.25 54 THR L CA 1
ATOM 3051 C C . THR B 1 54 ? 9.667 -22.888 -35.875 1.00 25.11 54 THR L C 1
ATOM 3052 O O . THR B 1 54 ? 9.631 -22.800 -37.109 1.00 21.44 54 THR L O 1
ATOM 3056 N N . ALA B 1 55 ? 10.536 -22.180 -35.135 1.00 21.49 55 ALA L N 1
ATOM 3057 C CA . ALA B 1 55 ? 11.461 -21.252 -35.788 1.00 16.65 55 ALA L CA 1
ATOM 3058 C C . ALA B 1 55 ? 12.312 -21.962 -36.829 1.00 23.32 55 ALA L C 1
ATOM 3059 O O . ALA B 1 55 ? 12.537 -21.438 -37.928 1.00 23.49 55 ALA L O 1
ATOM 3061 N N . HIS B 1 56 ? 12.792 -23.158 -36.508 1.00 23.96 56 HIS L N 1
ATOM 3062 C CA . HIS B 1 56 ? 13.610 -23.896 -37.461 1.00 22.10 56 HIS L CA 1
ATOM 3063 C C . HIS B 1 56 ? 12.792 -24.278 -38.693 1.00 24.64 56 HIS L C 1
ATOM 3064 O O . HIS B 1 56 ? 13.237 -24.103 -39.833 1.00 25.30 56 HIS L O 1
ATOM 3071 N N . LEU B 1 57 ? 11.592 -24.810 -38.479 1.00 22.29 57 LEU L N 1
ATOM 3072 C CA . LEU B 1 57 ? 10.762 -25.251 -39.597 1.00 20.95 57 LEU L CA 1
ATOM 3073 C C . LEU B 1 57 ? 10.303 -24.077 -40.462 1.00 26.29 57 LEU L C 1
ATOM 3074 O O . LEU B 1 57 ? 10.239 -24.195 -41.692 1.00 25.64 57 LEU L O 1
ATOM 3079 N N . LEU B 1 58 ? 9.968 -22.945 -39.835 1.00 21.28 58 LEU L N 1
ATOM 3080 C CA . LEU B 1 58 ? 9.502 -21.776 -40.568 1.00 23.25 58 LEU L CA 1
ATOM 3081 C C . LEU B 1 58 ? 10.554 -21.287 -41.559 1.00 26.17 58 LEU L C 1
ATOM 3082 O O . LEU B 1 58 ? 10.260 -21.072 -42.740 1.00 24.85 58 LEU L O 1
ATOM 3087 N N . HIS B 1 59 ? 11.790 -21.097 -41.100 1.00 25.29 59 HIS L N 1
ATOM 3088 C CA . HIS B 1 59 ? 12.828 -20.672 -42.031 1.00 26.80 59 HIS L CA 1
ATOM 3089 C C . HIS B 1 59 ? 13.096 -21.747 -43.078 1.00 30.33 59 HIS L C 1
ATOM 3090 O O . HIS B 1 59 ? 13.230 -21.447 -44.269 1.00 30.45 59 HIS L O 1
ATOM 3097 N N . ARG B 1 60 ? 13.160 -23.010 -42.652 1.00 25.44 60 ARG L N 1
ATOM 3098 C CA . ARG B 1 60 ? 13.499 -24.096 -43.568 1.00 28.92 60 ARG L CA 1
ATOM 3099 C C . ARG B 1 60 ? 12.482 -24.233 -44.701 1.00 31.88 60 ARG L C 1
ATOM 3100 O O . ARG B 1 60 ? 12.855 -24.477 -45.855 1.00 34.32 60 ARG L O 1
ATOM 3108 N N . HIS B 1 61 ? 11.192 -24.108 -44.399 1.00 30.71 61 HIS L N 1
ATOM 3109 C CA . HIS B 1 61 ? 10.188 -24.515 -45.372 1.00 30.88 61 HIS L CA 1
ATOM 3110 C C . HIS B 1 61 ? 9.342 -23.381 -45.927 1.00 30.73 61 HIS L C 1
ATOM 3111 O O . HIS B 1 61 ? 8.748 -23.557 -46.991 1.00 34.56 61 HIS L O 1
ATOM 3118 N N . LEU B 1 62 ? 9.279 -22.230 -45.261 1.00 26.98 62 LEU L N 1
ATOM 3119 C CA . LEU B 1 62 ? 8.611 -21.056 -45.808 1.00 25.42 62 LEU L CA 1
ATOM 3120 C C . LEU B 1 62 ? 9.584 -19.932 -46.134 1.00 32.52 62 LEU L C 1
ATOM 3121 O O . LEU B 1 62 ? 9.169 -18.912 -46.701 1.00 32.66 62 LEU L O 1
ATOM 3126 N N . GLN B 1 63 ? 10.863 -20.099 -45.804 1.00 28.17 63 GLN L N 1
ATOM 3127 C CA . GLN B 1 63 ? 11.924 -19.165 -46.169 1.00 33.38 63 GLN L CA 1
ATOM 3128 C C . GLN B 1 63 ? 11.692 -17.767 -45.609 1.00 29.78 63 GLN L C 1
ATOM 3129 O O . GLN B 1 63 ? 12.212 -16.779 -46.142 1.00 33.88 63 GLN L O 1
ATOM 3135 N N . VAL B 1 64 ? 10.917 -17.643 -44.531 1.00 28.38 64 VAL L N 1
ATOM 3136 C CA . VAL B 1 64 ? 10.963 -16.407 -43.761 1.00 24.26 64 VAL L CA 1
ATOM 3137 C C . VAL B 1 64 ? 12.399 -16.181 -43.320 1.00 27.76 64 VAL L C 1
ATOM 3138 O O . VAL B 1 64 ? 13.091 -17.115 -42.905 1.00 23.32 64 VAL L O 1
ATOM 3142 N N . SER B 1 65 ? 12.865 -14.936 -43.417 1.00 31.40 65 SER L N 1
ATOM 3143 C CA . SER B 1 65 ? 14.255 -14.635 -43.085 1.00 35.25 65 SER L CA 1
ATOM 3144 C C . SER B 1 65 ? 14.514 -14.825 -41.592 1.00 23.71 65 SER L C 1
ATOM 3145 O O . SER B 1 65 ? 13.701 -14.432 -40.755 1.00 25.60 65 SER L O 1
ATOM 3148 N N . LYS B 1 66 ? 15.670 -15.403 -41.248 1.00 23.63 66 LYS L N 1
ATOM 3149 C CA . LYS B 1 66 ? 15.952 -15.641 -39.828 1.00 25.58 66 LYS L CA 1
ATOM 3150 C C . LYS B 1 66 ? 15.905 -14.357 -39.003 1.00 28.40 66 LYS L C 1
ATOM 3151 O O . LYS B 1 66 ? 15.496 -14.393 -37.838 1.00 29.94 66 LYS L O 1
ATOM 3157 N N . GLN B 1 67 ? 16.284 -13.208 -39.584 1.00 25.40 67 GLN L N 1
ATOM 3158 C CA . GLN B 1 67 ? 16.316 -11.975 -38.803 1.00 25.21 67 GLN L CA 1
ATOM 3159 C C . GLN B 1 67 ? 14.963 -11.634 -38.200 1.00 24.59 67 GLN L C 1
ATOM 3160 O O . GLN B 1 67 ? 14.902 -10.883 -37.220 1.00 33.31 67 GLN L O 1
ATOM 3166 N N . TRP B 1 68 ? 13.866 -12.125 -38.783 1.00 24.86 68 TRP L N 1
ATOM 3167 C CA . TRP B 1 68 ? 12.533 -11.800 -38.278 1.00 27.76 68 TRP L CA 1
ATOM 3168 C C . TRP B 1 68 ? 11.988 -12.836 -37.309 1.00 27.84 68 TRP L C 1
ATOM 3169 O O . TRP B 1 68 ? 10.983 -12.568 -36.628 1.00 28.36 68 TRP L O 1
ATOM 3180 N N . ILE B 1 69 ? 12.631 -13.990 -37.234 1.00 23.57 69 ILE L N 1
ATOM 3181 C CA . ILE B 1 69 ? 12.155 -15.114 -36.440 1.00 25.60 69 ILE L CA 1
ATOM 3182 C C . ILE B 1 69 ? 12.835 -15.051 -35.085 1.00 24.07 69 ILE L C 1
ATOM 3183 O O . ILE B 1 69 ? 14.057 -15.198 -34.995 1.00 23.66 69 ILE L O 1
ATOM 3188 N N . GLN B 1 70 ? 12.050 -14.822 -34.048 1.00 22.92 70 GLN L N 1
ATOM 3189 C CA . GLN B 1 70 ? 12.517 -14.732 -32.668 1.00 24.15 70 GLN L CA 1
ATOM 3190 C C . GLN B 1 70 ? 12.049 -15.989 -31.941 1.00 20.47 70 GLN L C 1
ATOM 3191 O O . GLN B 1 70 ? 10.912 -16.050 -31.472 1.00 22.89 70 GLN L O 1
ATOM 3197 N N . ALA B 1 71 ? 12.931 -16.964 -31.798 1.00 21.20 71 ALA L N 1
ATOM 3198 C CA . ALA B 1 71 ? 12.564 -18.135 -31.013 1.00 22.49 71 ALA L CA 1
ATOM 3199 C C . ALA B 1 71 ? 12.508 -17.771 -29.534 1.00 25.99 71 ALA L C 1
ATOM 3200 O O . ALA B 1 71 ? 13.402 -17.104 -29.020 1.00 24.70 71 ALA L O 1
ATOM 3202 N N . LEU B 1 72 ? 11.438 -18.178 -28.860 1.00 19.95 72 LEU L N 1
ATOM 3203 C CA . LEU B 1 72 ? 11.323 -18.089 -27.414 1.00 23.73 72 LEU L CA 1
ATOM 3204 C C . LEU B 1 72 ? 11.311 -19.497 -26.819 1.00 23.76 72 LEU L C 1
ATOM 3205 O O . LEU B 1 72 ? 10.515 -20.349 -27.241 1.00 18.38 72 LEU L O 1
ATOM 3210 N N . GLU B 1 73 ? 12.182 -19.748 -25.836 1.00 21.95 73 GLU L N 1
ATOM 3211 C CA . GLU B 1 73 ? 12.212 -21.080 -25.243 1.00 22.26 73 GLU L CA 1
ATOM 3212 C C . GLU B 1 73 ? 10.887 -21.364 -24.545 1.00 19.13 73 GLU L C 1
ATOM 3213 O O . GLU B 1 73 ? 10.337 -20.506 -23.848 1.00 17.53 73 GLU L O 1
ATOM 3219 N N . VAL B 1 74 ? 10.384 -22.593 -24.718 1.00 18.99 74 VAL L N 1
ATOM 3220 C CA . VAL B 1 74 ? 9.094 -22.961 -24.140 1.00 17.89 74 VAL L CA 1
ATOM 3221 C C . VAL B 1 74 ? 9.191 -23.018 -22.622 1.00 19.75 74 VAL L C 1
ATOM 3222 O O . VAL B 1 74 ? 10.185 -23.504 -22.063 1.00 22.35 74 VAL L O 1
ATOM 3226 N N . GLY B 1 75 ? 8.154 -22.517 -21.944 1.00 20.42 75 GLY L N 1
ATOM 3227 C CA . GLY B 1 75 ? 8.044 -22.611 -20.498 1.00 24.40 75 GLY L CA 1
ATOM 3228 C C . GLY B 1 75 ? 8.787 -21.556 -19.707 1.00 28.69 75 GLY L C 1
ATOM 3229 O O . GLY B 1 75 ? 8.891 -21.680 -18.483 1.00 32.11 75 GLY L O 1
ATOM 3230 N N . GLU B 1 76 ? 9.317 -20.533 -20.361 1.00 20.77 76 GLU L N 1
ATOM 3231 C CA . GLU B 1 76 ? 10.031 -19.445 -19.704 1.00 27.07 76 GLU L CA 1
ATOM 3232 C C . GLU B 1 76 ? 9.273 -18.146 -19.955 1.00 28.98 76 GLU L C 1
ATOM 3233 O O . GLU B 1 76 ? 8.835 -17.892 -21.075 1.00 27.59 76 GLU L O 1
ATOM 3239 N N . SER B 1 77 ? 9.099 -17.322 -18.930 1.00 26.09 77 SER L N 1
ATOM 3240 C CA . SER B 1 77 ? 8.407 -16.060 -19.168 1.00 21.64 77 SER L CA 1
ATOM 3241 C C . SER B 1 77 ? 9.325 -15.091 -19.907 1.00 22.06 77 SER L C 1
ATOM 3242 O O . SER B 1 77 ? 10.534 -15.051 -19.667 1.00 25.84 77 SER L O 1
ATOM 3245 N N . HIS B 1 78 ? 8.755 -14.320 -20.836 1.00 19.92 78 HIS L N 1
ATOM 3246 C CA . HIS B 1 78 ? 9.523 -13.355 -21.615 1.00 19.50 78 HIS L CA 1
ATOM 3247 C C . HIS B 1 78 ? 8.788 -12.022 -21.618 1.00 21.75 78 HIS L C 1
ATOM 3248 O O . HIS B 1 78 ? 7.573 -11.975 -21.844 1.00 26.60 78 HIS L O 1
ATOM 3255 N N . VAL B 1 79 ? 9.530 -10.942 -21.396 1.00 22.28 79 VAL L N 1
ATOM 3256 C CA . VAL B 1 79 ? 8.974 -9.588 -21.420 1.00 17.67 79 VAL L CA 1
ATOM 3257 C C . VAL B 1 79 ? 9.099 -9.006 -22.826 1.00 23.18 79 VAL L C 1
ATOM 3258 O O . VAL B 1 79 ? 10.190 -8.979 -23.412 1.00 25.53 79 VAL L O 1
ATOM 3262 N N . LEU B 1 80 ? 7.986 -8.514 -23.370 1.00 26.49 80 LEU L N 1
ATOM 3263 C CA . LEU B 1 80 ? 8.016 -7.915 -24.695 1.00 19.80 80 LEU L CA 1
ATOM 3264 C C . LEU B 1 80 ? 7.410 -6.520 -24.651 1.00 21.05 80 LEU L C 1
ATOM 3265 O O . LEU B 1 80 ? 6.421 -6.295 -23.941 1.00 26.08 80 LEU L O 1
ATOM 3270 N N . PRO B 1 81 ? 7.994 -5.567 -25.374 1.00 26.69 81 PRO L N 1
ATOM 3271 C CA . PRO B 1 81 ? 7.469 -4.193 -25.368 1.00 21.27 81 PRO L CA 1
ATOM 3272 C C . PRO B 1 81 ? 6.173 -4.070 -26.156 1.00 25.34 81 PRO L C 1
ATOM 3273 O O . PRO B 1 81 ? 5.988 -4.709 -27.194 1.00 29.61 81 PRO L O 1
ATOM 3277 N N . LEU B 1 82 ? 5.281 -3.211 -25.662 1.00 27.54 82 LEU L N 1
ATOM 3278 C CA . LEU B 1 82 ? 4.023 -2.902 -26.335 1.00 24.43 82 LEU L CA 1
ATOM 3279 C C . LEU B 1 82 ? 4.003 -1.489 -26.896 1.00 29.78 82 LEU L C 1
ATOM 3280 O O . LEU B 1 82 ? 2.963 -1.045 -27.396 1.00 32.07 82 LEU L O 1
ATOM 3285 N N . ASP B 1 83 ? 5.120 -0.773 -26.832 1.00 27.18 83 ASP L N 1
ATOM 3286 C CA . ASP B 1 83 ? 5.217 0.518 -27.496 1.00 27.81 83 ASP L CA 1
ATOM 3287 C C . ASP B 1 83 ? 6.667 0.730 -27.903 1.00 33.29 83 ASP L C 1
ATOM 3288 O O . ASP B 1 83 ? 7.539 -0.104 -27.630 1.00 27.81 83 ASP L O 1
ATOM 3293 N N . GLU B 1 84 ? 6.918 1.863 -28.566 1.00 26.45 84 GLU L N 1
ATOM 3294 C CA . GLU B 1 84 ? 8.200 2.091 -29.221 1.00 37.17 84 GLU L CA 1
ATOM 3295 C C . GLU B 1 84 ? 9.355 2.163 -28.239 1.00 36.84 84 GLU L C 1
ATOM 3296 O O . GLU B 1 84 ? 10.501 1.928 -28.633 1.00 50.35 84 GLU L O 1
ATOM 3302 N N . ILE B 1 85 ? 9.096 2.499 -26.977 1.00 38.83 85 ILE L N 1
ATOM 3303 C CA . ILE B 1 85 ? 10.166 2.626 -25.996 1.00 41.09 85 ILE L CA 1
ATOM 3304 C C . ILE B 1 85 ? 10.056 1.596 -24.868 1.00 31.77 85 ILE L C 1
ATOM 3305 O O . ILE B 1 85 ? 10.784 1.680 -23.888 1.00 39.32 85 ILE L O 1
ATOM 3310 N N . GLY B 1 86 ? 9.171 0.609 -24.995 1.00 40.21 86 GLY L N 1
ATOM 3311 C CA . GLY B 1 86 ? 8.988 -0.331 -23.904 1.00 32.25 86 GLY L CA 1
ATOM 3312 C C . GLY B 1 86 ? 8.557 0.310 -22.605 1.00 37.60 86 GLY L C 1
ATOM 3313 O O . GLY B 1 86 ? 8.868 -0.216 -21.531 1.00 35.81 86 GLY L O 1
ATOM 3314 N N . GLN B 1 87 ? 7.847 1.446 -22.668 1.00 34.98 87 GLN L N 1
ATOM 3315 C CA . GLN B 1 87 ? 7.211 1.980 -21.468 1.00 34.24 87 GLN L CA 1
ATOM 3316 C C . GLN B 1 87 ? 6.155 1.015 -20.948 1.00 31.41 87 GLN L C 1
ATOM 3317 O O . GLN B 1 87 ? 6.116 0.692 -19.753 1.00 33.23 87 GLN L O 1
ATOM 3323 N N . GLU B 1 88 ? 5.304 0.527 -21.844 1.00 25.30 88 GLU L N 1
ATOM 3324 C CA . GLU B 1 88 ? 4.331 -0.510 -21.535 1.00 25.02 88 GLU L CA 1
ATOM 3325 C C . GLU B 1 88 ? 4.869 -1.854 -22.032 1.00 22.32 88 GLU L C 1
ATOM 3326 O O . GLU B 1 88 ? 5.359 -1.952 -23.159 1.00 24.04 88 GLU L O 1
ATOM 3332 N N . THR B 1 89 ? 4.788 -2.881 -21.199 1.00 26.53 89 THR L N 1
ATOM 3333 C CA . THR B 1 89 ? 5.250 -4.206 -21.602 1.00 18.49 89 THR L CA 1
ATOM 3334 C C . THR B 1 89 ? 4.181 -5.248 -21.287 1.00 19.81 89 THR L C 1
ATOM 3335 O O . THR B 1 89 ? 3.255 -5.004 -20.507 1.00 22.86 89 THR L O 1
ATOM 3339 N N . MET B 1 90 ? 4.346 -6.435 -21.884 1.00 26.66 90 MET L N 1
ATOM 3340 C CA . MET B 1 90 ? 3.613 -7.619 -21.462 1.00 22.12 90 MET L CA 1
ATOM 3341 C C . MET B 1 90 ? 4.578 -8.769 -21.233 1.00 21.60 90 MET L C 1
ATOM 3342 O O . MET B 1 90 ? 5.720 -8.757 -21.698 1.00 23.51 90 MET L O 1
ATOM 3347 N N . THR B 1 91 ? 4.087 -9.781 -20.529 1.00 20.67 91 THR L N 1
ATOM 3348 C CA . THR B 1 91 ? 4.809 -11.033 -20.353 1.00 21.00 91 THR L CA 1
ATOM 3349 C C . THR B 1 91 ? 4.119 -12.084 -21.214 1.00 19.19 91 THR L C 1
ATOM 3350 O O . THR B 1 91 ? 2.886 -12.155 -21.240 1.00 21.95 91 THR L O 1
ATOM 3354 N N . VAL B 1 92 ? 4.900 -12.850 -21.962 1.00 21.98 92 VAL L N 1
ATOM 3355 C CA . VAL B 1 92 ? 4.368 -13.975 -22.723 1.00 17.45 92 VAL L CA 1
ATOM 3356 C C . VAL B 1 92 ? 5.101 -15.214 -22.247 1.00 22.11 92 VAL L C 1
ATOM 3357 O O . VAL B 1 92 ? 6.329 -15.195 -22.085 1.00 20.73 92 VAL L O 1
ATOM 3361 N N . THR B 1 93 ? 4.349 -16.274 -21.981 1.00 19.76 93 THR L N 1
ATOM 3362 C CA . THR B 1 93 ? 4.932 -17.570 -21.662 1.00 19.79 93 THR L CA 1
ATOM 3363 C C . THR B 1 93 ? 4.408 -18.563 -22.689 1.00 21.46 93 THR L C 1
ATOM 3364 O O . THR B 1 93 ? 3.192 -18.708 -22.840 1.00 21.62 93 THR L O 1
ATOM 3368 N N . LEU B 1 94 ? 5.316 -19.200 -23.423 1.00 19.28 94 LEU L N 1
ATOM 3369 C CA . LEU B 1 94 ? 4.930 -20.313 -24.282 1.00 19.39 94 LEU L CA 1
ATOM 3370 C C . LEU B 1 94 ? 4.770 -21.553 -23.420 1.00 18.10 94 LEU L C 1
ATOM 3371 O O . LEU B 1 94 ? 5.595 -21.816 -22.534 1.00 21.94 94 LEU L O 1
ATOM 3376 N N . LEU B 1 95 ? 3.705 -22.317 -23.674 1.00 19.76 95 LEU L N 1
ATOM 3377 C CA . LEU B 1 95 ? 3.469 -23.588 -23.000 1.00 19.24 95 LEU L CA 1
ATOM 3378 C C . LEU B 1 95 ? 3.224 -24.677 -24.041 1.00 19.78 95 LEU L C 1
ATOM 3379 O O . LEU B 1 95 ? 2.562 -24.428 -25.048 1.00 19.57 95 LEU L O 1
ATOM 3384 N N . ASP B 1 96 ? 3.728 -25.893 -23.787 1.00 18.26 96 ASP L N 1
ATOM 3385 C CA . ASP B 1 96 ? 3.528 -27.000 -24.723 1.00 16.14 96 ASP L CA 1
ATOM 3386 C C . ASP B 1 96 ? 2.048 -27.217 -24.979 1.00 14.28 96 ASP L C 1
ATOM 3387 O O . ASP B 1 96 ? 1.276 -27.404 -24.035 1.00 16.91 96 ASP L O 1
ATOM 3392 N N . ALA B 1 97 ? 1.652 -27.199 -26.265 1.00 19.27 97 ALA L N 1
ATOM 3393 C CA . ALA B 1 97 ? 0.274 -27.465 -26.675 1.00 21.33 97 ALA L CA 1
ATOM 3394 C C . ALA B 1 97 ? 0.017 -28.948 -26.935 1.00 18.79 97 ALA L C 1
ATOM 3395 O O . ALA B 1 97 ? -1.145 -29.360 -27.052 1.00 18.35 97 ALA L O 1
ATOM 3397 N N . ASN B 1 98 ? 1.069 -29.756 -26.991 1.00 16.28 98 ASN L N 1
ATOM 3398 C CA . ASN B 1 98 ? 0.941 -31.206 -27.128 1.00 16.78 98 ASN L CA 1
ATOM 3399 C C . ASN B 1 98 ? 0.142 -31.592 -28.382 1.00 21.77 98 ASN L C 1
ATOM 3400 O O . ASN B 1 98 ? -0.558 -32.615 -28.410 1.00 20.00 98 ASN L O 1
ATOM 3405 N N . HIS B 1 99 ? 0.260 -30.777 -29.427 1.00 20.44 99 HIS L N 1
ATOM 3406 C CA . HIS B 1 99 ? -0.439 -30.980 -30.698 1.00 19.68 99 HIS L CA 1
ATOM 3407 C C . HIS B 1 99 ? 0.467 -31.620 -31.745 1.00 24.25 99 HIS L C 1
ATOM 3408 O O . HIS B 1 99 ? 0.159 -32.700 -32.263 1.00 25.65 99 HIS L O 1
ATOM 3415 N N . CYS B 1 100 ? 1.599 -30.982 -32.038 1.00 19.47 100 CYS L N 1
ATOM 3416 C CA . CYS B 1 100 ? 2.594 -31.498 -32.973 1.00 17.40 100 CYS L CA 1
ATOM 3417 C C . CYS B 1 100 ? 3.938 -30.866 -32.617 1.00 21.13 100 CYS L C 1
ATOM 3418 O O . CYS B 1 100 ? 4.002 -29.937 -31.791 1.00 19.68 100 CYS L O 1
ATOM 3421 N N . PRO B 1 101 ? 5.027 -31.312 -33.237 1.00 20.10 101 PRO L N 1
ATOM 3422 C CA . PRO B 1 101 ? 6.333 -30.710 -32.926 1.00 16.91 101 PRO L CA 1
ATOM 3423 C C . PRO B 1 101 ? 6.309 -29.188 -33.082 1.00 21.18 101 PRO L C 1
ATOM 3424 O O . PRO B 1 101 ? 5.852 -28.647 -34.102 1.00 18.82 101 PRO L O 1
ATOM 3428 N N . GLY B 1 102 ? 6.801 -28.493 -32.054 1.00 19.50 102 GLY L N 1
ATOM 3429 C CA . GLY B 1 102 ? 6.847 -27.038 -32.058 1.00 18.49 102 GLY L CA 1
ATOM 3430 C C . GLY B 1 102 ? 5.594 -26.355 -31.568 1.00 23.16 102 GLY L C 1
ATOM 3431 O O . GLY B 1 102 ? 5.615 -25.135 -31.383 1.00 20.70 102 GLY L O 1
ATOM 3432 N N . SER B 1 103 ? 4.517 -27.100 -31.304 1.00 20.43 103 SER L N 1
ATOM 3433 C CA . SER B 1 103 ? 3.223 -26.495 -31.002 1.00 16.05 103 SER L CA 1
ATOM 3434 C C . SER B 1 103 ? 3.195 -25.937 -29.581 1.00 17.28 103 SER L C 1
ATOM 3435 O O . SER B 1 103 ? 3.571 -26.626 -28.626 1.00 18.20 103 SER L O 1
ATOM 3438 N N . VAL B 1 104 ? 2.724 -24.693 -29.438 1.00 17.72 104 VAL L N 1
ATOM 3439 C CA . VAL B 1 104 ? 2.628 -24.056 -28.136 1.00 17.40 104 VAL L CA 1
ATOM 3440 C C . VAL B 1 104 ? 1.312 -23.323 -27.993 1.00 18.15 104 VAL L C 1
ATOM 3441 O O . VAL B 1 104 ? 0.667 -22.935 -28.974 1.00 19.13 104 VAL L O 1
ATOM 3445 N N . MET B 1 105 ? 0.944 -23.121 -26.734 1.00 18.37 105 MET L N 1
ATOM 3446 C CA . MET B 1 105 ? -0.030 -22.138 -26.317 1.00 18.19 105 MET L CA 1
ATOM 3447 C C . MET B 1 105 ? 0.721 -20.901 -25.850 1.00 22.40 105 MET L C 1
ATOM 3448 O O . MET B 1 105 ? 1.888 -20.976 -25.436 1.00 21.32 105 MET L O 1
ATOM 3453 N N . PHE B 1 106 ? 0.050 -19.754 -25.929 1.00 21.61 106 PHE L N 1
ATOM 3454 C CA . PHE B 1 106 ? 0.601 -18.486 -25.447 1.00 18.73 106 PHE L CA 1
ATOM 3455 C C . PHE B 1 106 ? -0.209 -17.976 -24.266 1.00 22.68 106 PHE L C 1
ATOM 3456 O O . PHE B 1 106 ? -1.433 -17.841 -24.360 1.00 20.87 106 PHE L O 1
ATOM 3464 N N . LEU B 1 107 ? 0.477 -17.686 -23.151 1.00 16.47 107 LEU L N 1
ATOM 3465 C CA . LEU B 1 107 ? -0.135 -17.003 -22.023 1.00 18.60 107 LEU L CA 1
ATOM 3466 C C . LEU B 1 107 ? 0.364 -15.570 -22.074 1.00 20.54 107 LEU L C 1
ATOM 3467 O O . LEU B 1 107 ? 1.561 -15.328 -21.920 1.00 23.01 107 LEU L O 1
ATOM 3472 N N . PHE B 1 108 ? -0.542 -14.635 -22.362 1.00 18.84 108 PHE L N 1
ATOM 3473 C CA . PHE B 1 108 ? -0.225 -13.213 -22.452 1.00 17.52 108 PHE L CA 1
ATOM 3474 C C . PHE B 1 108 ? -0.668 -12.506 -21.173 1.00 21.62 108 PHE L C 1
ATOM 3475 O O . PHE B 1 108 ? -1.797 -12.703 -20.709 1.00 23.21 108 PHE L O 1
ATOM 3483 N N . GLU B 1 109 ? 0.192 -11.656 -20.614 1.00 21.27 109 GLU L N 1
ATOM 3484 C CA . GLU B 1 109 ? -0.172 -10.931 -19.409 1.00 21.11 109 GLU L CA 1
ATOM 3485 C C . GLU B 1 109 ? 0.203 -9.467 -19.582 1.00 23.67 109 GLU L C 1
ATOM 3486 O O . GLU B 1 109 ? 1.358 -9.158 -19.888 1.00 24.36 109 GLU L O 1
ATOM 3492 N N . GLY B 1 110 ? -0.760 -8.575 -19.412 1.00 24.64 110 GLY L N 1
ATOM 3493 C CA . GLY B 1 110 ? -0.456 -7.164 -19.554 1.00 28.07 110 GLY L CA 1
ATOM 3494 C C . GLY B 1 110 ? -1.616 -6.284 -19.164 1.00 23.84 110 GLY L C 1
ATOM 3495 O O . GLY B 1 110 ? -2.506 -6.696 -18.417 1.00 23.85 110 GLY L O 1
ATOM 3496 N N . TYR B 1 111 ? -1.601 -5.059 -19.698 1.00 25.57 111 TYR L N 1
ATOM 3497 C CA . TYR B 1 111 ? -2.670 -4.117 -19.374 1.00 32.84 111 TYR L CA 1
ATOM 3498 C C . TYR B 1 111 ? -4.040 -4.704 -19.678 1.00 30.16 111 TYR L C 1
ATOM 3499 O O . TYR B 1 111 ? -5.017 -4.365 -19.004 1.00 25.84 111 TYR L O 1
ATOM 3508 N N . PHE B 1 112 ? -4.128 -5.592 -20.686 1.00 28.55 112 PHE L N 1
ATOM 3509 C CA . PHE B 1 112 ? -5.386 -6.173 -21.151 1.00 27.89 112 PHE L CA 1
ATOM 3510 C C . PHE B 1 112 ? -5.883 -7.311 -20.268 1.00 29.49 112 PHE L C 1
ATOM 3511 O O . PHE B 1 112 ? -6.981 -7.823 -20.496 1.00 35.44 112 PHE L O 1
ATOM 3519 N N . GLY B 1 113 ? -5.110 -7.721 -19.284 1.00 22.81 113 GLY L N 1
ATOM 3520 C CA . GLY B 1 113 ? -5.492 -8.777 -18.383 1.00 29.74 113 GLY L CA 1
ATOM 3521 C C . GLY B 1 113 ? -4.649 -9.998 -18.673 1.00 26.03 113 GLY L C 1
ATOM 3522 O O . GLY B 1 113 ? -3.486 -9.879 -19.061 1.00 24.04 113 GLY L O 1
ATOM 3523 N N . THR B 1 114 ? -5.230 -11.176 -18.514 1.00 25.07 114 THR L N 1
ATOM 3524 C CA . THR B 1 114 ? -4.523 -12.426 -18.739 1.00 22.20 114 THR L CA 1
ATOM 3525 C C . THR B 1 114 ? -5.263 -13.194 -19.821 1.00 19.60 114 THR L C 1
ATOM 3526 O O . THR B 1 114 ? -6.453 -13.497 -19.669 1.00 25.45 114 THR L O 1
ATOM 3530 N N . ILE B 1 115 ? -4.559 -13.516 -20.898 1.00 20.47 115 ILE L N 1
ATOM 3531 C CA . ILE B 1 115 ? -5.134 -14.214 -22.044 1.00 20.88 115 ILE L CA 1
ATOM 3532 C C . ILE B 1 115 ? -4.376 -15.519 -22.247 1.00 22.95 115 ILE L C 1
ATOM 3533 O O . ILE B 1 115 ? -3.149 -15.514 -22.390 1.00 19.30 115 ILE L O 1
ATOM 3538 N N . LEU B 1 116 ? -5.103 -16.627 -22.296 1.00 21.20 116 LEU L N 1
ATOM 3539 C CA . LEU B 1 116 ? -4.530 -17.893 -22.732 1.00 19.41 116 LEU L CA 1
ATOM 3540 C C . LEU B 1 116 ? -5.022 -18.188 -24.150 1.00 19.34 116 LEU L C 1
ATOM 3541 O O . LEU B 1 116 ? -6.225 -18.177 -24.416 1.00 18.16 116 LEU L O 1
ATOM 3546 N N . TYR B 1 117 ? -4.088 -18.425 -25.046 1.00 18.31 117 TYR L N 1
ATOM 3547 C CA . TYR B 1 117 ? -4.364 -18.750 -26.437 1.00 21.61 117 TYR L CA 1
ATOM 3548 C C . TYR B 1 117 ? -3.823 -20.155 -26.686 1.00 19.71 117 TYR L C 1
ATOM 3549 O O . TYR B 1 117 ? -2.603 -20.367 -26.638 1.00 23.25 117 TYR L O 1
ATOM 3558 N N . THR B 1 118 ? -4.712 -21.123 -26.961 1.00 20.89 118 THR L N 1
ATOM 3559 C CA . THR B 1 118 ? -4.245 -22.513 -27.037 1.00 21.03 118 THR L CA 1
ATOM 3560 C C . THR B 1 118 ? -3.538 -22.847 -28.341 1.00 20.62 118 THR L C 1
ATOM 3561 O O . THR B 1 118 ? -2.803 -23.839 -28.390 1.00 22.40 118 THR L O 1
ATOM 3565 N N . GLY B 1 119 ? -3.786 -22.093 -29.407 1.00 21.00 119 GLY L N 1
ATOM 3566 C CA . GLY B 1 119 ? -3.401 -22.601 -30.703 1.00 15.27 119 GLY L CA 1
ATOM 3567 C C . GLY B 1 119 ? -4.161 -23.915 -30.898 1.00 18.22 119 GLY L C 1
ATOM 3568 O O . GLY B 1 119 ? -5.188 -24.160 -30.271 1.00 21.18 119 GLY L O 1
ATOM 3569 N N . ASP B 1 120 ? -3.628 -24.776 -31.754 1.00 19.65 120 ASP L N 1
ATOM 3570 C CA . ASP B 1 120 ? -4.079 -26.166 -31.783 1.00 16.06 120 ASP L CA 1
ATOM 3571 C C . ASP B 1 120 ? -3.472 -26.902 -30.592 1.00 20.23 120 ASP L C 1
ATOM 3572 O O . ASP B 1 120 ? -2.271 -26.772 -30.338 1.00 16.85 120 ASP L O 1
ATOM 3577 N N . PHE B 1 121 ? -4.281 -27.683 -29.875 1.00 16.89 121 PHE L N 1
ATOM 3578 C CA . PHE B 1 121 ? -3.714 -28.387 -28.723 1.00 18.56 121 PHE L CA 1
ATOM 3579 C C . PHE B 1 121 ? -4.518 -29.634 -28.421 1.00 22.88 121 PHE L C 1
ATOM 3580 O O . PHE B 1 121 ? -5.669 -29.767 -28.845 1.00 21.22 121 PHE L O 1
ATOM 3588 N N . ARG B 1 122 ? -3.884 -30.560 -27.687 1.00 20.08 122 ARG L N 1
ATOM 3589 C CA . ARG B 1 122 ? -4.572 -31.708 -27.100 1.00 22.87 122 ARG L CA 1
ATOM 3590 C C . ARG B 1 122 ? -4.370 -31.691 -25.587 1.00 18.04 122 ARG L C 1
ATOM 3591 O O . ARG B 1 122 ? -3.263 -31.957 -25.090 1.00 22.63 122 ARG L O 1
ATOM 3599 N N . TYR B 1 123 ? -5.460 -31.448 -24.866 1.00 19.97 123 TYR L N 1
ATOM 3600 C CA . TYR B 1 123 ? -5.436 -31.374 -23.408 1.00 25.28 123 TYR L CA 1
ATOM 3601 C C . TYR B 1 123 ? -5.014 -32.690 -22.768 1.00 29.72 123 TYR L C 1
ATOM 3602 O O . TYR B 1 123 ? -5.326 -33.777 -23.262 1.00 27.07 123 TYR L O 1
ATOM 3611 N N . THR B 1 124 ? -4.275 -32.582 -21.670 1.00 30.48 124 THR L N 1
ATOM 3612 C CA . THR B 1 124 ? -4.049 -33.655 -20.717 1.00 31.93 124 THR L CA 1
ATOM 3613 C C . THR B 1 124 ? -4.009 -33.015 -19.341 1.00 26.10 124 THR L C 1
ATOM 3614 O O . THR B 1 124 ? -3.687 -31.825 -19.217 1.00 28.11 124 THR L O 1
ATOM 3618 N N . PRO B 1 125 ? -4.359 -33.765 -18.296 1.00 41.24 125 PRO L N 1
ATOM 3619 C CA . PRO B 1 125 ? -4.324 -33.190 -16.939 1.00 34.89 125 PRO L CA 1
ATOM 3620 C C . PRO B 1 125 ? -3.003 -32.523 -16.610 1.00 33.58 125 PRO L C 1
ATOM 3621 O O . PRO B 1 125 ? -2.989 -31.495 -15.919 1.00 29.14 125 PRO L O 1
ATOM 3625 N N . SER B 1 126 ? -1.885 -33.049 -17.108 1.00 34.03 126 SER L N 1
ATOM 3626 C CA . SER B 1 126 ? -0.609 -32.416 -16.788 1.00 33.61 126 SER L CA 1
ATOM 3627 C C . SER B 1 126 ? -0.576 -30.953 -17.205 1.00 34.84 126 SER L C 1
ATOM 3628 O O . SER B 1 126 ? 0.162 -30.159 -16.612 1.00 31.15 126 SER L O 1
ATOM 3631 N N . MET B 1 127 ? -1.377 -30.569 -18.201 1.00 30.68 127 MET L N 1
ATOM 3632 C CA . MET B 1 127 ? -1.416 -29.178 -18.637 1.00 23.41 127 MET L CA 1
ATOM 3633 C C . MET B 1 127 ? -1.807 -28.241 -17.514 1.00 22.41 127 MET L C 1
ATOM 3634 O O . MET B 1 127 ? -1.305 -27.111 -17.426 1.00 25.73 127 MET L O 1
ATOM 3639 N N . LEU B 1 128 ? -2.753 -28.659 -16.680 1.00 31.38 128 LEU L N 1
ATOM 3640 C CA . LEU B 1 128 ? -3.228 -27.775 -15.628 1.00 29.45 128 LEU L CA 1
ATOM 3641 C C . LEU B 1 128 ? -2.229 -27.630 -14.487 1.00 29.54 128 LEU L C 1
ATOM 3642 O O . LEU B 1 128 ? -2.413 -26.751 -13.641 1.00 34.41 128 LEU L O 1
ATOM 3647 N N . LYS B 1 129 ? -1.166 -28.431 -14.476 1.00 29.85 129 LYS L N 1
ATOM 3648 C CA . LYS B 1 129 ? -0.105 -28.364 -13.478 1.00 28.87 129 LYS L CA 1
ATOM 3649 C C . LYS B 1 129 ? 1.078 -27.510 -13.915 1.00 32.52 129 LYS L C 1
ATOM 3650 O O . LYS B 1 129 ? 2.020 -27.351 -13.140 1.00 30.51 129 LYS L O 1
ATOM 3656 N N . GLU B 1 130 ? 1.063 -26.970 -15.128 1.00 32.94 130 GLU L N 1
ATOM 3657 C CA . GLU B 1 130 ? 2.100 -26.035 -15.542 1.00 31.75 130 GLU L CA 1
ATOM 3658 C C . GLU B 1 130 ? 2.257 -24.936 -14.493 1.00 30.08 130 GLU L C 1
ATOM 3659 O O . GLU B 1 130 ? 1.254 -24.345 -14.076 1.00 36.67 130 GLU L O 1
ATOM 3665 N N . PRO B 1 131 ? 3.480 -24.639 -14.038 1.00 33.59 131 PRO L N 1
ATOM 3666 C CA . PRO B 1 131 ? 3.641 -23.558 -13.045 1.00 34.31 131 PRO L CA 1
ATOM 3667 C C . PRO B 1 131 ? 2.996 -22.243 -13.452 1.00 40.34 131 PRO L C 1
ATOM 3668 O O . PRO B 1 131 ? 2.443 -21.540 -12.592 1.00 34.25 131 PRO L O 1
ATOM 3672 N N . ALA B 1 132 ? 3.043 -21.877 -14.737 1.00 33.33 132 ALA L N 1
ATOM 3673 C CA . ALA B 1 132 ? 2.445 -20.605 -15.123 1.00 28.37 132 ALA L CA 1
ATOM 3674 C C . ALA B 1 132 ? 0.936 -20.605 -14.917 1.00 26.24 132 ALA L C 1
ATOM 3675 O O . ALA B 1 132 ? 0.339 -19.530 -14.803 1.00 31.44 132 ALA L O 1
ATOM 3677 N N . LEU B 1 133 ? 0.306 -21.780 -14.852 1.00 26.41 133 LEU L N 1
ATOM 3678 C CA . LEU B 1 133 ? -1.137 -21.884 -14.684 1.00 28.89 133 LEU L CA 1
ATOM 3679 C C . LEU B 1 133 ? -1.553 -22.303 -13.278 1.00 35.84 133 LEU L C 1
ATOM 3680 O O . LEU B 1 133 ? -2.728 -22.623 -13.064 1.00 40.46 133 LEU L O 1
ATOM 3685 N N . THR B 1 134 ? -0.630 -22.309 -12.312 1.00 31.62 134 THR L N 1
ATOM 3686 C CA . THR B 1 134 ? -0.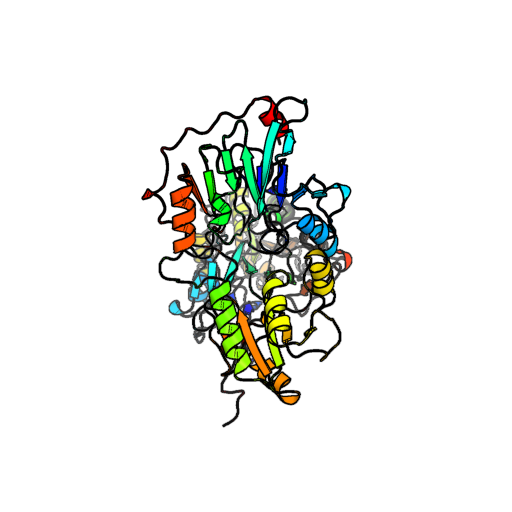946 -22.735 -10.954 1.00 37.99 134 THR L CA 1
ATOM 3687 C C . THR B 1 134 ? -0.701 -21.616 -9.949 1.00 42.29 134 THR L C 1
ATOM 3688 O O . THR B 1 134 ? -0.447 -21.874 -8.772 1.00 43.31 134 THR L O 1
ATOM 3692 N N . LEU B 1 135 ? -0.765 -20.366 -10.398 1.00 37.84 135 LEU L N 1
ATOM 3693 C CA . LEU B 1 135 ? -0.547 -19.230 -9.516 1.00 37.25 135 LEU L CA 1
ATOM 3694 C C . LEU B 1 135 ? -1.842 -18.564 -9.069 1.00 40.35 135 LEU L C 1
ATOM 3695 O O . LEU B 1 135 ? -1.791 -17.574 -8.332 1.00 43.53 135 LEU L O 1
ATOM 3700 N N . GLY B 1 136 ? -2.994 -19.090 -9.472 1.00 41.32 136 GLY L N 1
ATOM 3701 C CA . GLY B 1 136 ? -4.268 -18.486 -9.136 1.00 36.75 136 GLY L CA 1
ATOM 3702 C C . GLY B 1 136 ? -4.684 -17.319 -10.001 1.00 33.27 136 GLY L C 1
ATOM 3703 O O . GLY B 1 136 ? -5.682 -16.662 -9.685 1.00 36.28 136 GLY L O 1
ATOM 3704 N N . LYS B 1 137 ? -3.946 -17.022 -11.066 1.00 28.39 137 LYS L N 1
ATOM 3705 C CA . LYS B 1 137 ? -4.294 -15.893 -11.915 1.00 38.05 137 LYS L CA 1
ATOM 3706 C C . LYS B 1 137 ? -5.607 -16.167 -12.630 1.00 37.25 137 LYS L C 1
ATOM 3707 O O . LYS B 1 137 ? -5.851 -17.281 -13.106 1.00 42.43 137 LYS L O 1
ATOM 3713 N N . GLN B 1 138 ? -6.454 -15.149 -12.722 1.00 30.79 138 GLN L N 1
ATOM 3714 C CA . GLN B 1 138 ? -7.714 -15.290 -13.445 1.00 32.28 138 GLN L CA 1
ATOM 3715 C C . GLN B 1 138 ? -7.484 -15.070 -14.937 1.00 27.83 138 GLN L C 1
ATOM 3716 O O . GLN B 1 138 ? -6.949 -14.038 -15.348 1.00 29.66 138 GLN L O 1
ATOM 3722 N N . ILE B 1 139 ? -7.876 -16.036 -15.759 1.00 28.25 139 ILE L N 1
ATOM 3723 C CA . ILE B 1 139 ? -7.784 -15.854 -17.203 1.00 21.37 139 ILE L CA 1
ATOM 3724 C C . ILE B 1 139 ? -9.027 -15.121 -17.687 1.00 26.34 139 ILE L C 1
ATOM 3725 O O . ILE B 1 139 ? -10.156 -15.522 -17.383 1.00 34.30 139 ILE L O 1
ATOM 3730 N N . HIS B 1 140 ? -8.828 -14.037 -18.438 1.00 25.64 140 HIS L N 1
ATOM 3731 C CA . HIS B 1 140 ? -9.955 -13.221 -18.875 1.00 26.90 140 HIS L CA 1
ATOM 3732 C C . HIS B 1 140 ? -10.534 -13.684 -20.207 1.00 30.03 140 HIS L C 1
ATOM 3733 O O . HIS B 1 140 ? -11.758 -13.806 -20.330 1.00 35.70 140 HIS L O 1
ATOM 3740 N N . THR B 1 141 ? -9.696 -13.957 -21.204 1.00 29.82 141 THR L N 1
ATOM 3741 C CA . THR B 1 141 ? -10.143 -14.582 -22.445 1.00 25.95 141 THR L CA 1
ATOM 3742 C C . THR B 1 141 ? -9.348 -15.858 -22.678 1.00 24.11 141 THR L C 1
ATOM 3743 O O . THR B 1 141 ? -8.120 -15.858 -22.585 1.00 20.22 141 THR L O 1
ATOM 3747 N N . LEU B 1 142 ? -10.049 -16.930 -23.012 1.00 21.75 142 LEU L N 1
ATOM 3748 C CA . LEU B 1 142 ? -9.434 -18.186 -23.420 1.00 20.76 142 LEU L CA 1
ATOM 3749 C C . LEU B 1 142 ? -9.753 -18.375 -24.892 1.00 19.50 142 LEU L C 1
ATOM 3750 O O . LEU B 1 142 ? -10.912 -18.582 -25.248 1.00 24.10 142 LEU L O 1
ATOM 3755 N N . TYR B 1 143 ? -8.738 -18.260 -25.750 1.00 14.30 143 TYR L N 1
ATOM 3756 C CA . TYR B 1 143 ? -8.883 -18.603 -27.156 1.00 21.63 143 TYR L CA 1
ATOM 3757 C C . TYR B 1 143 ? -8.618 -20.096 -27.276 1.00 19.74 143 TYR L C 1
ATOM 3758 O O . TYR B 1 143 ? -7.558 -20.573 -26.858 1.00 19.25 143 TYR L O 1
ATOM 3767 N N . LEU B 1 144 ? -9.592 -20.822 -27.820 1.00 16.70 144 LEU L N 1
ATOM 3768 C CA . LEU B 1 144 ? -9.694 -22.268 -27.668 1.00 23.66 144 LEU L CA 1
ATOM 3769 C C . LEU B 1 144 ? -9.723 -22.980 -29.018 1.00 20.52 144 LEU L C 1
ATOM 3770 O O . LEU B 1 144 ? -10.426 -22.549 -29.941 1.00 19.34 144 LEU L O 1
ATOM 3775 N N . ASP B 1 145 ? -8.985 -24.097 -29.108 1.00 20.05 145 ASP L N 1
ATOM 3776 C CA . ASP B 1 145 ? -9.024 -24.995 -30.267 1.00 20.36 145 ASP L CA 1
ATOM 3777 C C . ASP B 1 145 ? -10.316 -25.805 -30.201 1.00 24.18 145 ASP L C 1
ATOM 3778 O O . ASP B 1 145 ? -10.392 -26.811 -29.493 1.00 20.86 145 ASP L O 1
ATOM 3783 N N . ASN B 1 146 ? -11.333 -25.382 -30.951 1.00 22.52 146 ASN L N 1
ATOM 3784 C CA . ASN B 1 146 ? -12.638 -26.034 -30.935 1.00 21.62 146 ASN L CA 1
ATOM 3785 C C . ASN B 1 146 ? -12.810 -27.031 -32.077 1.00 23.53 146 ASN L C 1
ATOM 3786 O O . ASN B 1 146 ? -13.946 -27.347 -32.447 1.00 23.78 146 ASN L O 1
ATOM 3791 N N . THR B 1 147 ? -11.711 -27.523 -32.652 1.00 22.43 147 THR L N 1
ATOM 3792 C CA . THR B 1 147 ? -11.819 -28.387 -33.827 1.00 21.04 147 THR L CA 1
ATOM 3793 C C . THR B 1 147 ? -12.812 -29.524 -33.604 1.00 26.63 147 THR L C 1
ATOM 3794 O O . THR B 1 147 ? -13.653 -29.811 -34.478 1.00 24.81 147 THR L O 1
ATOM 3798 N N . ASN B 1 148 ? -12.743 -30.168 -32.435 1.00 23.37 148 ASN L N 1
ATOM 3799 C CA . ASN B 1 148 ? -13.553 -31.337 -32.110 1.00 24.56 148 ASN L CA 1
ATOM 3800 C C . ASN B 1 148 ? -14.637 -31.021 -31.084 1.00 20.86 148 ASN L C 1
ATOM 3801 O O . ASN B 1 148 ? -15.079 -31.908 -30.356 1.00 25.20 148 ASN L O 1
ATOM 3806 N N . CYS B 1 149 ? -15.105 -29.771 -31.042 1.00 22.54 149 CYS L N 1
ATOM 3807 C CA . CYS B 1 149 ? -16.113 -29.330 -30.077 1.00 23.28 149 CYS L CA 1
ATOM 3808 C C . CYS B 1 149 ? -17.502 -29.744 -30.566 1.00 22.81 149 CYS L C 1
ATOM 3809 O O . CYS B 1 149 ? -18.353 -28.923 -30.912 1.00 26.09 149 CYS L O 1
ATOM 3812 N N . ASN B 1 150 ? -17.714 -31.055 -30.592 1.00 25.89 150 ASN L N 1
ATOM 3813 C CA . ASN B 1 150 ? -18.982 -31.660 -31.014 1.00 23.68 150 ASN L CA 1
ATOM 3814 C C . ASN B 1 150 ? -19.306 -32.738 -29.990 1.00 22.64 150 ASN L C 1
ATOM 3815 O O . ASN B 1 150 ? -18.541 -33.716 -29.861 1.00 24.64 150 ASN L O 1
ATOM 3820 N N . PRO B 1 151 ? -20.376 -32.585 -29.207 1.00 25.16 151 PRO L N 1
ATOM 3821 C CA . PRO B 1 151 ? -20.649 -33.575 -28.153 1.00 29.96 151 PRO L CA 1
ATOM 3822 C C . PRO B 1 151 ? -20.960 -34.961 -28.702 1.00 27.03 151 PRO L C 1
ATOM 3823 O O . PRO B 1 151 ? -20.833 -35.944 -27.967 1.00 28.57 151 PRO L O 1
ATOM 3827 N N . ALA B 1 152 ? -21.329 -35.076 -29.977 1.00 25.93 152 ALA L N 1
ATOM 3828 C CA . ALA B 1 152 ? -21.561 -36.380 -30.585 1.00 27.85 152 ALA L CA 1
ATOM 3829 C C . ALA B 1 152 ? -20.268 -37.110 -30.945 1.00 33.65 152 ALA L C 1
ATOM 3830 O O . ALA B 1 152 ? -20.303 -38.321 -31.202 1.00 32.57 152 ALA L O 1
ATOM 3832 N N . LEU B 1 153 ? -19.136 -36.417 -30.960 1.00 29.78 153 LEU L N 1
ATOM 3833 C CA . LEU B 1 153 ? -17.847 -37.000 -31.322 1.00 25.15 153 LEU L CA 1
ATOM 3834 C C . LEU B 1 153 ? -17.124 -37.441 -30.055 1.00 29.89 153 LEU L C 1
ATOM 3835 O O . LEU B 1 153 ? -16.612 -36.605 -29.298 1.00 27.10 153 LEU L O 1
ATOM 3840 N N . VAL B 1 154 ? -17.075 -38.745 -29.826 1.00 28.28 154 VAL L N 1
ATOM 3841 C CA . VAL B 1 154 ? -16.316 -39.302 -28.712 1.00 27.78 154 VAL L CA 1
ATOM 3842 C C . VAL B 1 154 ? -15.006 -39.843 -29.262 1.00 30.35 154 VAL L C 1
ATOM 3843 O O . VAL B 1 154 ? -14.974 -40.440 -30.343 1.00 37.03 154 VAL L O 1
ATOM 3847 N N . LEU B 1 155 ? -13.921 -39.633 -28.519 1.00 21.94 155 LEU L N 1
ATOM 3848 C CA . LEU B 1 155 ? -12.597 -40.053 -28.946 1.00 22.38 155 LEU L CA 1
ATOM 3849 C C . LEU B 1 155 ? -11.873 -40.734 -27.800 1.00 25.61 155 LEU L C 1
ATOM 3850 O O . LEU B 1 155 ? -12.025 -40.317 -26.642 1.00 31.06 155 LEU L O 1
ATOM 3855 N N . PRO B 1 156 ? -11.067 -41.751 -28.086 1.00 25.56 156 PRO L N 1
ATOM 3856 C CA . PRO B 1 156 ? -10.184 -42.312 -27.055 1.00 25.88 156 PRO L CA 1
ATOM 3857 C C . PRO B 1 156 ? -8.986 -41.398 -26.820 1.00 20.57 156 PRO L C 1
ATOM 3858 O O . PRO B 1 156 ? -8.752 -40.431 -27.541 1.00 24.15 156 PRO L O 1
ATOM 3862 N N . SER B 1 157 ? -8.230 -41.703 -25.770 1.00 28.04 157 SER L N 1
ATOM 3863 C CA . SER B 1 157 ? -6.944 -41.042 -25.623 1.00 24.47 157 SER L CA 1
ATOM 3864 C C . SER B 1 157 ? -6.007 -41.487 -26.741 1.00 26.54 157 SER L C 1
ATOM 3865 O O . SER B 1 157 ? -6.186 -42.540 -27.359 1.00 25.49 157 SER L O 1
ATOM 3868 N N . ARG B 1 158 ? -4.979 -40.679 -26.990 1.00 25.38 158 ARG L N 1
ATOM 3869 C CA . ARG B 1 158 ? -3.981 -41.096 -27.967 1.00 28.75 158 ARG L CA 1
ATOM 3870 C C . ARG B 1 158 ? -3.392 -42.455 -27.602 1.00 30.59 158 ARG L C 1
ATOM 3871 O O . ARG B 1 158 ? -3.154 -43.292 -28.486 1.00 29.57 158 ARG L O 1
ATOM 3879 N N . GLN B 1 159 ? -3.164 -42.701 -26.302 1.00 25.77 159 GLN L N 1
ATOM 3880 C CA . GLN B 1 159 ? -2.572 -43.974 -25.893 1.00 24.98 159 GLN L CA 1
ATOM 3881 C C . GLN B 1 159 ? -3.476 -45.139 -26.259 1.00 24.21 159 GLN L C 1
ATOM 3882 O O . GLN B 1 159 ? -2.998 -46.180 -26.733 1.00 23.77 159 GLN L O 1
ATOM 3888 N N . GLU B 1 160 ? -4.782 -44.989 -26.026 1.00 22.34 160 GLU L N 1
ATOM 3889 C CA . GLU B 1 160 ? -5.722 -46.051 -26.370 1.00 31.74 160 GLU L CA 1
ATOM 3890 C C . GLU B 1 160 ? -5.810 -46.225 -27.880 1.00 27.79 160 GLU L C 1
ATOM 3891 O O . GLU B 1 160 ? -5.787 -47.355 -28.377 1.00 28.04 160 GLU L O 1
ATOM 3897 N N . ALA B 1 161 ? -5.890 -45.116 -28.631 1.00 24.38 161 ALA L N 1
ATOM 3898 C CA . ALA B 1 161 ? -5.928 -45.234 -30.087 1.00 28.93 161 ALA L CA 1
ATOM 3899 C C . ALA B 1 161 ? -4.653 -45.884 -30.611 1.00 29.83 161 ALA L C 1
ATOM 3900 O O . ALA B 1 161 ? -4.702 -46.723 -31.519 1.00 25.34 161 ALA L O 1
ATOM 3902 N N . ALA B 1 162 ? -3.500 -45.523 -30.048 1.00 27.50 162 ALA L N 1
ATOM 3903 C CA . ALA B 1 162 ? -2.274 -46.196 -30.446 1.00 23.25 162 ALA L CA 1
ATOM 3904 C C . ALA B 1 162 ? -2.352 -47.682 -30.137 1.00 27.56 162 ALA L C 1
ATOM 3905 O O . ALA B 1 162 ? -1.862 -48.508 -30.915 1.00 21.24 162 ALA L O 1
ATOM 3907 N N . HIS B 1 163 ? -2.957 -48.046 -28.999 1.00 29.79 163 HIS L N 1
ATOM 3908 C CA . HIS B 1 163 ? -3.095 -49.461 -28.679 1.00 25.18 163 HIS L CA 1
ATOM 3909 C C . HIS B 1 163 ? -3.933 -50.168 -29.730 1.00 24.16 163 HIS L C 1
ATOM 3910 O O . HIS B 1 163 ? -3.589 -51.273 -30.159 1.00 26.82 163 HIS L O 1
ATOM 3917 N N . GLN B 1 164 ? -5.040 -49.548 -30.162 1.00 27.22 164 GLN L N 1
ATOM 3918 C CA . GLN B 1 164 ? -5.841 -50.151 -31.227 1.00 26.49 164 GLN L CA 1
ATOM 3919 C C . GLN B 1 164 ? -5.017 -50.379 -32.487 1.00 26.15 164 GLN L C 1
ATOM 3920 O O . GLN B 1 164 ? -5.226 -51.366 -33.202 1.00 23.00 164 GLN L O 1
ATOM 3926 N N . ILE B 1 165 ? -4.107 -49.454 -32.799 1.00 24.76 165 ILE L N 1
ATOM 3927 C CA . ILE B 1 165 ? -3.271 -49.587 -33.992 1.00 23.65 165 ILE L CA 1
ATOM 3928 C C . ILE B 1 165 ? -2.298 -50.748 -33.825 1.00 24.32 165 ILE L C 1
ATOM 3929 O O . ILE B 1 165 ? -2.097 -51.560 -34.743 1.00 25.48 165 ILE L O 1
ATOM 3934 N N . VAL B 1 166 ? -1.692 -50.862 -32.643 1.00 23.26 166 VAL L N 1
ATOM 3935 C CA . VAL B 1 166 ? -0.816 -51.996 -32.359 1.00 20.41 166 VAL L CA 1
ATOM 3936 C C . VAL B 1 166 ? -1.568 -53.307 -32.541 1.00 19.39 166 VAL L C 1
ATOM 3937 O O . VAL B 1 166 ? -1.084 -54.230 -33.198 1.00 23.58 166 VAL L O 1
ATOM 3941 N N . GLN B 1 167 ? -2.743 -53.422 -31.924 1.00 22.43 167 GLN L N 1
ATOM 3942 C CA . GLN B 1 167 ? -3.529 -54.646 -32.054 1.00 25.68 167 GLN L CA 1
ATOM 3943 C C . GLN B 1 167 ? -3.772 -55.017 -33.516 1.00 26.52 167 GLN L C 1
ATOM 3944 O O . GLN B 1 167 ? -3.680 -56.192 -33.901 1.00 24.54 167 GLN L O 1
ATOM 3950 N N . LEU B 1 168 ? -4.079 -54.021 -34.341 1.00 25.85 168 LEU L N 1
ATOM 3951 C CA . LEU B 1 168 ? -4.371 -54.260 -35.748 1.00 24.35 168 LEU L CA 1
ATOM 3952 C C . LEU B 1 168 ? -3.136 -54.744 -36.493 1.00 26.66 168 LEU L C 1
ATOM 3953 O O . LEU B 1 168 ? -3.201 -55.715 -37.256 1.00 24.05 168 LEU L O 1
ATOM 3958 N N . ILE B 1 169 ? -1.993 -54.077 -36.289 1.00 21.84 169 ILE L N 1
ATOM 3959 C CA . ILE B 1 169 ? -0.782 -54.477 -37.002 1.00 22.96 169 ILE L CA 1
ATOM 3960 C C . ILE B 1 169 ? -0.336 -55.880 -36.588 1.00 21.63 169 ILE L C 1
ATOM 3961 O O . ILE B 1 169 ? 0.156 -56.655 -37.419 1.00 23.96 169 ILE L O 1
ATOM 3966 N N . ARG B 1 170 ? -0.524 -56.239 -35.316 1.00 23.86 170 ARG L N 1
ATOM 3967 C CA . ARG B 1 170 ? -0.162 -57.582 -34.864 1.00 24.81 170 ARG L CA 1
ATOM 3968 C C . ARG B 1 170 ? -0.883 -58.654 -35.673 1.00 30.48 170 ARG L C 1
ATOM 3969 O O . ARG B 1 170 ? -0.372 -59.772 -35.815 1.00 27.38 170 ARG L O 1
ATOM 3977 N N . LYS B 1 171 ? -2.067 -58.340 -36.196 1.00 22.07 171 LYS L N 1
ATOM 3978 C CA . LYS B 1 171 ? -2.816 -59.281 -37.022 1.00 21.97 171 LYS L CA 1
ATOM 3979 C C . LYS B 1 171 ? -2.311 -59.364 -38.455 1.00 28.31 171 LYS L C 1
ATOM 3980 O O . LYS B 1 171 ? -2.823 -60.188 -39.233 1.00 28.61 171 LYS L O 1
ATOM 3986 N N . HIS B 1 172 ? -1.288 -58.588 -38.804 1.00 23.35 172 HIS L N 1
ATOM 3987 C CA . HIS B 1 172 ? -0.796 -58.486 -40.175 1.00 24.52 172 HIS L CA 1
ATOM 3988 C C . HIS B 1 172 ? 0.724 -58.614 -40.191 1.00 24.57 172 HIS L C 1
ATOM 3989 O O . HIS B 1 172 ? 1.435 -57.749 -40.703 1.00 24.89 172 HIS L O 1
ATOM 3996 N N . PRO B 1 173 ? 1.260 -59.729 -39.685 1.00 26.93 173 PRO L N 1
ATOM 3997 C CA . PRO B 1 173 ? 2.722 -59.851 -39.585 1.00 27.27 173 PRO L CA 1
ATOM 3998 C C . PRO B 1 173 ? 3.442 -59.800 -40.920 1.00 33.80 173 PRO L C 1
ATOM 3999 O O . PRO B 1 173 ? 4.607 -59.390 -40.962 1.00 42.12 173 PRO L O 1
ATOM 4003 N N . GLN B 1 174 ? 2.799 -60.209 -42.013 1.00 32.79 174 GLN L N 1
ATOM 4004 C CA . GLN B 1 174 ? 3.438 -60.246 -43.320 1.00 39.73 174 GLN L CA 1
ATOM 4005 C C . GLN B 1 174 ? 3.101 -59.026 -44.171 1.00 38.54 174 GLN L C 1
ATOM 4006 O O . GLN B 1 174 ? 3.381 -59.024 -45.376 1.00 43.91 174 GLN L O 1
ATOM 4012 N N . HIS B 1 175 ? 2.498 -57.995 -43.584 1.00 32.03 175 HIS L N 1
ATOM 4013 C CA . HIS B 1 175 ? 2.044 -56.836 -44.338 1.00 27.25 175 HIS L CA 1
ATOM 4014 C C . HIS B 1 175 ? 2.958 -55.652 -44.087 1.00 31.29 175 HIS L C 1
ATOM 4015 O O . HIS B 1 175 ? 3.436 -55.452 -42.961 1.00 24.59 175 HIS L O 1
ATOM 4022 N N . ASN B 1 176 ? 3.212 -54.880 -45.145 1.00 25.28 176 ASN L N 1
ATOM 4023 C CA . ASN B 1 176 ? 3.696 -53.521 -44.972 1.00 22.18 176 ASN L CA 1
ATOM 4024 C C . ASN B 1 176 ? 2.560 -52.654 -44.432 1.00 27.07 176 ASN L C 1
ATOM 4025 O O . ASN B 1 176 ? 1.380 -52.924 -44.675 1.00 22.12 176 ASN L O 1
ATOM 4030 N N . ILE B 1 177 ? 2.914 -51.618 -43.666 1.00 22.40 177 ILE L N 1
ATOM 4031 C CA . ILE B 1 177 ? 1.933 -50.739 -43.034 1.00 22.95 177 ILE L CA 1
ATOM 4032 C C . ILE B 1 177 ? 2.153 -49.328 -43.572 1.00 21.00 177 ILE L C 1
ATOM 4033 O O . ILE B 1 177 ? 3.204 -48.720 -43.324 1.00 24.59 177 ILE L O 1
ATOM 4038 N N . LYS B 1 178 ? 1.183 -48.807 -44.323 1.00 20.38 178 LYS L N 1
ATOM 4039 C CA . LYS B 1 178 ? 1.193 -47.398 -44.712 1.00 18.67 178 LYS L CA 1
ATOM 4040 C C . LYS B 1 178 ? 0.501 -46.575 -43.631 1.00 20.31 178 LYS L C 1
ATOM 4041 O O . LYS B 1 178 ? -0.621 -46.896 -43.226 1.00 22.19 178 LYS L O 1
ATOM 4047 N N . ILE B 1 179 ? 1.180 -45.538 -43.132 1.00 24.09 179 ILE L N 1
ATOM 4048 C CA . ILE B 1 179 ? 0.618 -44.650 -42.115 1.00 22.48 179 ILE L CA 1
ATOM 4049 C C . ILE B 1 179 ? 0.450 -43.292 -42.777 1.00 16.92 179 ILE L C 1
ATOM 4050 O O . ILE B 1 179 ? 1.437 -42.662 -43.181 1.00 20.51 179 ILE L O 1
ATOM 4055 N N . GLY B 1 180 ? -0.790 -42.868 -42.937 1.00 20.41 180 GLY L N 1
ATOM 4056 C CA . GLY B 1 180 ? -1.080 -41.683 -43.733 1.00 18.87 180 GLY L CA 1
ATOM 4057 C C . GLY B 1 180 ? -1.161 -40.473 -42.826 1.00 18.89 180 GLY L C 1
ATOM 4058 O O . GLY B 1 180 ? -2.055 -40.414 -41.987 1.00 24.20 180 GLY L O 1
ATOM 4059 N N . LEU B 1 181 ? -0.255 -39.507 -42.977 1.00 20.32 181 LEU L N 1
ATOM 4060 C CA . LEU B 1 181 ? -0.103 -38.405 -42.032 1.00 25.12 181 LEU L CA 1
ATOM 4061 C C . LEU B 1 181 ? -0.189 -37.060 -42.753 1.00 25.13 181 LEU L C 1
ATOM 4062 O O . LEU B 1 181 ? -0.120 -36.982 -43.981 1.00 28.11 181 LEU L O 1
ATOM 4067 N N . TYR B 1 182 ? -0.320 -35.988 -41.972 1.00 23.94 182 TYR L N 1
ATOM 4068 C CA . TYR B 1 182 ? -0.015 -34.663 -42.497 1.00 26.66 182 TYR L CA 1
ATOM 4069 C C . TYR B 1 182 ? 1.501 -34.505 -42.598 1.00 27.63 182 TYR L C 1
ATOM 4070 O O . TYR B 1 182 ? 2.272 -35.391 -42.214 1.00 29.12 182 TYR L O 1
ATOM 4079 N N . SER B 1 183 ? 1.934 -33.355 -43.127 1.00 32.22 183 SER L N 1
ATOM 4080 C CA . SER B 1 183 ? 3.359 -33.108 -43.324 1.00 33.55 183 SER L CA 1
ATOM 4081 C C . SER B 1 183 ? 4.110 -33.040 -42.005 1.00 31.27 183 SER L C 1
ATOM 4082 O O . SER B 1 183 ? 5.323 -33.275 -41.977 1.00 32.07 183 SER L O 1
ATOM 4085 N N . LEU B 1 184 ? 3.407 -32.744 -40.918 1.00 27.71 184 LEU L N 1
ATOM 4086 C CA . LEU B 1 184 ? 4.010 -32.509 -39.617 1.00 29.57 184 LEU L CA 1
ATOM 4087 C C . LEU B 1 184 ? 3.104 -33.092 -38.550 1.00 23.94 184 LEU L C 1
ATOM 4088 O O . LEU B 1 184 ? 1.898 -32.850 -38.573 1.00 23.88 184 LEU L O 1
ATOM 4093 N N . GLY B 1 185 ? 3.669 -33.835 -37.602 1.00 18.40 185 GLY L N 1
ATOM 4094 C CA . GLY B 1 185 ? 2.818 -34.439 -36.597 1.00 18.53 185 GLY L CA 1
ATOM 4095 C C . GLY B 1 185 ? 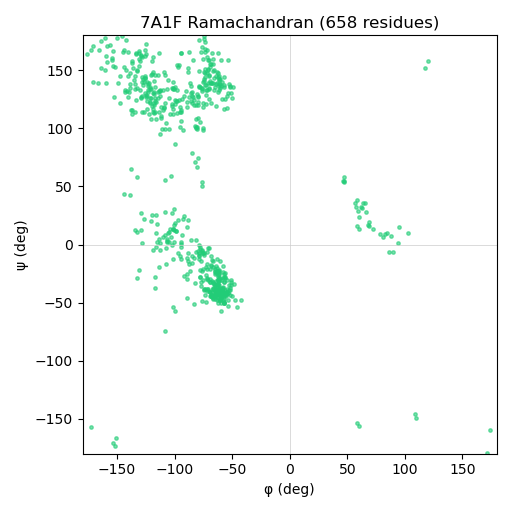2.828 -35.960 -36.595 1.00 23.22 185 GLY L C 1
ATOM 4096 O O . GLY B 1 185 ? 3.076 -36.597 -37.623 1.00 23.06 185 GLY L O 1
ATOM 4097 N N . LYS B 1 186 ? 2.584 -36.539 -35.419 1.00 20.11 186 LYS L N 1
ATOM 4098 C CA . LYS B 1 186 ? 2.412 -37.972 -35.152 1.00 24.38 186 LYS L CA 1
ATOM 4099 C C . LYS B 1 186 ? 3.711 -38.758 -35.244 1.00 28.54 186 LYS L C 1
ATOM 4100 O O . LYS B 1 186 ? 3.684 -39.998 -35.250 1.00 25.54 186 LYS L O 1
ATOM 4106 N N . GLU B 1 187 ? 4.857 -38.071 -35.269 1.00 22.56 187 GLU L N 1
ATOM 4107 C CA . GLU B 1 187 ? 6.149 -38.753 -35.304 1.00 28.63 187 GLU L CA 1
ATOM 4108 C C . GLU B 1 187 ? 6.363 -39.627 -34.076 1.00 26.49 187 GLU L C 1
ATOM 4109 O O . GLU B 1 187 ? 7.045 -40.662 -34.158 1.00 25.96 187 GLU L O 1
ATOM 4115 N N . SER B 1 188 ? 5.806 -39.223 -32.933 1.00 21.21 188 SER L N 1
ATOM 4116 C CA . SER B 1 188 ? 5.895 -40.041 -31.731 1.00 28.31 188 SER L CA 1
ATOM 4117 C C . SER B 1 188 ? 5.108 -41.347 -31.888 1.00 33.52 188 SER L C 1
ATOM 4118 O O . SER B 1 188 ? 5.499 -42.382 -31.328 1.00 24.34 188 SER L O 1
ATOM 4121 N N . LEU B 1 189 ? 4.004 -41.325 -32.641 1.00 25.30 189 LEU L N 1
ATOM 4122 C CA . LEU B 1 189 ? 3.269 -42.561 -32.906 1.00 23.02 189 LEU L CA 1
ATOM 4123 C C . LEU B 1 189 ? 4.079 -43.496 -33.796 1.00 24.31 189 LEU L C 1
ATOM 4124 O O . LEU B 1 189 ? 4.143 -44.709 -33.545 1.00 22.78 189 LEU L O 1
ATOM 4129 N N . LEU B 1 190 ? 4.694 -42.949 -34.849 1.00 23.57 190 LEU L N 1
ATOM 4130 C CA . LEU B 1 190 ? 5.584 -43.742 -35.684 1.00 22.95 190 LEU L CA 1
ATOM 4131 C C . LEU B 1 190 ? 6.672 -44.387 -34.847 1.00 25.39 190 LEU L C 1
ATOM 4132 O O . LEU B 1 190 ? 7.023 -45.543 -35.068 1.00 21.12 190 LEU L O 1
ATOM 4137 N N . GLU B 1 191 ? 7.226 -43.652 -33.881 1.00 19.13 191 GLU L N 1
ATOM 4138 C CA . GLU B 1 191 ? 8.286 -44.243 -33.058 1.00 28.48 191 GLU L CA 1
ATOM 4139 C C . GLU B 1 191 ? 7.760 -45.403 -32.211 1.00 23.33 191 GLU L C 1
ATOM 4140 O O . GLU B 1 191 ? 8.415 -46.448 -32.105 1.00 26.30 191 GLU L O 1
ATOM 4146 N N . GLN B 1 192 ? 6.582 -45.241 -31.598 1.00 22.13 192 GLN L N 1
ATOM 4147 C CA . GLN B 1 192 ? 6.019 -46.317 -30.793 1.00 23.54 192 GLN L CA 1
ATOM 4148 C C . GLN B 1 192 ? 5.817 -47.578 -31.623 1.00 24.93 192 GLN L C 1
ATOM 4149 O O . GLN B 1 192 ? 6.093 -48.691 -31.159 1.00 23.34 192 GLN L O 1
ATOM 4155 N N . LEU B 1 193 ? 5.354 -47.424 -32.861 1.00 20.40 193 LEU L N 1
ATOM 4156 C CA . LEU B 1 193 ? 5.114 -48.586 -33.705 1.00 20.64 193 LEU L CA 1
ATOM 4157 C C . LEU B 1 193 ? 6.422 -49.225 -34.156 1.00 22.46 193 LEU L C 1
ATOM 4158 O O . LEU B 1 193 ? 6.519 -50.451 -34.244 1.00 24.34 193 LEU L O 1
ATOM 4163 N N . ALA B 1 194 ? 7.438 -48.414 -34.456 1.00 21.56 194 ALA L N 1
ATOM 4164 C CA . ALA B 1 194 ? 8.710 -48.985 -34.875 1.00 21.02 194 ALA L CA 1
ATOM 4165 C C . ALA B 1 194 ? 9.351 -49.785 -33.740 1.00 25.36 194 ALA L C 1
ATOM 4166 O O . ALA B 1 194 ? 9.917 -50.863 -33.973 1.00 24.17 194 ALA L O 1
ATOM 4168 N N . LEU B 1 195 ? 9.252 -49.282 -32.503 1.00 21.18 195 LEU L N 1
ATOM 4169 C CA . LEU B 1 195 ? 9.804 -50.001 -31.359 1.00 20.76 195 LEU L CA 1
ATOM 4170 C C . LEU B 1 195 ? 9.013 -51.270 -31.079 1.00 29.26 195 LEU L C 1
ATOM 4171 O O . LEU B 1 195 ? 9.595 -52.314 -30.764 1.00 27.01 195 LEU L O 1
ATOM 4176 N N . GLU B 1 196 ? 7.684 -51.196 -31.183 1.00 26.03 196 GLU L N 1
ATOM 4177 C CA . GLU B 1 196 ? 6.841 -52.354 -30.907 1.00 27.60 196 GLU L CA 1
ATOM 4178 C C . GLU B 1 196 ? 7.165 -53.508 -31.853 1.00 27.47 196 GLU L C 1
ATOM 4179 O O . GLU B 1 196 ? 7.310 -54.666 -31.426 1.00 24.91 196 GLU L O 1
ATOM 4185 N N . PHE B 1 197 ? 7.282 -53.219 -33.149 1.00 23.98 197 PHE L N 1
ATOM 4186 C CA . PHE B 1 197 ? 7.400 -54.268 -34.150 1.00 26.78 197 PHE L CA 1
ATOM 4187 C C . PHE B 1 197 ? 8.833 -54.467 -34.615 1.00 27.95 197 PHE L C 1
ATOM 4188 O O . PHE B 1 197 ? 9.065 -55.188 -35.590 1.00 26.11 197 PHE L O 1
ATOM 4196 N N . GLN B 1 198 ? 9.795 -53.887 -33.894 1.00 27.32 198 GLN L N 1
ATOM 4197 C CA . GLN B 1 198 ? 11.225 -54.034 -34.166 1.00 25.39 198 GLN L CA 1
ATOM 4198 C C . GLN B 1 198 ? 11.541 -53.832 -35.643 1.00 32.05 198 GLN L C 1
ATOM 4199 O O . GLN B 1 198 ? 12.192 -54.656 -36.283 1.00 26.22 198 GLN L O 1
ATOM 4205 N N . THR B 1 199 ? 11.104 -52.702 -36.186 1.00 21.18 199 THR L N 1
ATOM 4206 C CA . THR B 1 199 ? 11.302 -52.439 -37.604 1.00 25.56 199 THR L CA 1
ATOM 4207 C C . THR B 1 199 ? 11.574 -50.956 -37.791 1.00 27.16 199 THR L C 1
ATOM 4208 O O . THR B 1 199 ? 11.384 -50.158 -36.879 1.00 31.46 199 THR L O 1
ATOM 4212 N N . TRP B 1 200 ? 12.031 -50.598 -38.985 1.00 23.23 200 TRP L N 1
ATOM 4213 C CA . TRP B 1 200 ? 12.315 -49.219 -39.325 1.00 22.58 200 TRP L CA 1
ATOM 4214 C C . TRP B 1 200 ? 11.059 -48.551 -39.869 1.00 26.57 200 TRP L C 1
ATOM 4215 O O . TRP B 1 200 ? 10.191 -49.205 -40.454 1.00 25.51 200 TRP L O 1
ATOM 4226 N N . VAL B 1 201 ? 10.941 -47.251 -39.620 1.00 21.94 201 VAL L N 1
ATOM 4227 C CA . VAL B 1 201 ? 9.942 -46.414 -40.269 1.00 21.30 201 VAL L CA 1
ATOM 4228 C C . VAL B 1 201 ? 10.621 -45.750 -41.451 1.00 24.44 201 VAL L C 1
ATOM 4229 O O . VAL B 1 201 ? 11.653 -45.088 -41.285 1.00 25.43 201 VAL L O 1
ATOM 4233 N N . VAL B 1 202 ? 10.060 -45.920 -42.649 1.00 21.16 202 VAL L N 1
ATOM 4234 C CA . VAL B 1 202 ? 10.586 -45.237 -43.820 1.00 25.53 202 VAL L CA 1
ATOM 4235 C C . VAL B 1 202 ? 9.884 -43.890 -43.969 1.00 28.30 202 VAL L C 1
ATOM 4236 O O . VAL B 1 202 ? 8.650 -43.806 -43.907 1.00 25.00 202 VAL L O 1
ATOM 4240 N N . LEU B 1 203 ? 10.681 -42.841 -44.171 1.00 26.39 203 LEU L N 1
ATOM 4241 C CA . LEU B 1 203 ? 10.235 -41.457 -44.182 1.00 23.03 203 LEU L CA 1
ATOM 4242 C C . LEU B 1 203 ? 10.818 -40.736 -45.382 1.00 20.15 203 LEU L C 1
ATOM 4243 O O . LEU B 1 203 ? 11.811 -41.167 -45.970 1.00 25.16 203 LEU L O 1
ATOM 4248 N N . SER B 1 204 ? 10.243 -39.575 -45.677 1.00 22.58 204 SER L N 1
ATOM 4249 C CA . SER B 1 204 ? 10.839 -38.656 -46.631 1.00 29.22 204 SER L CA 1
ATOM 4250 C C . SER B 1 204 ? 12.028 -37.943 -45.995 1.00 29.54 204 SER L C 1
ATOM 4251 O O . SER B 1 204 ? 12.155 -37.891 -44.770 1.00 27.89 204 SER L O 1
ATOM 4254 N N . PRO B 1 205 ? 12.926 -37.393 -46.809 1.00 35.66 205 PRO L N 1
ATOM 4255 C CA . PRO B 1 205 ? 14.012 -36.587 -46.238 1.00 29.42 205 PRO L CA 1
ATOM 4256 C C . PRO B 1 205 ? 13.523 -35.405 -45.410 1.00 33.12 205 PRO L C 1
ATOM 4257 O O . PRO B 1 205 ? 14.135 -35.087 -44.383 1.00 24.04 205 PRO L O 1
ATOM 4261 N N . ARG B 1 206 ? 12.425 -34.753 -45.801 1.00 27.52 206 ARG L N 1
ATOM 4262 C CA . ARG B 1 206 ? 11.930 -33.639 -44.998 1.00 28.32 206 ARG L CA 1
ATOM 4263 C C . ARG B 1 206 ? 11.500 -34.098 -43.608 1.00 29.24 206 ARG L C 1
ATOM 4264 O O . ARG B 1 206 ? 11.743 -33.401 -42.615 1.00 28.46 206 ARG L O 1
ATOM 4272 N N . ARG B 1 207 ? 10.862 -35.270 -43.500 1.00 25.57 207 ARG L N 1
ATOM 4273 C CA . ARG B 1 207 ? 10.425 -35.651 -42.164 1.00 24.02 207 ARG L CA 1
ATOM 4274 C C . ARG B 1 207 ? 11.582 -36.179 -41.328 1.00 23.44 207 ARG L C 1
ATOM 4275 O O . ARG B 1 207 ? 11.564 -36.052 -40.096 1.00 28.17 207 ARG L O 1
ATOM 4283 N N . LEU B 1 208 ? 12.600 -36.752 -41.973 1.00 25.84 208 LEU L N 1
ATOM 4284 C CA . LEU B 1 208 ? 13.776 -37.190 -41.231 1.00 29.30 208 LEU L CA 1
ATOM 4285 C C . LEU B 1 208 ? 14.522 -35.996 -40.647 1.00 26.95 208 LEU L C 1
ATOM 4286 O O . LEU B 1 208 ? 15.037 -36.070 -39.525 1.00 28.87 208 LEU L O 1
ATOM 4291 N N . GLU B 1 209 ? 14.592 -34.887 -41.391 1.00 22.91 209 GLU L N 1
ATOM 4292 C CA . GLU B 1 209 ? 15.161 -33.659 -40.828 1.00 29.28 209 GLU L CA 1
ATOM 4293 C C . GLU B 1 209 ? 14.480 -33.283 -39.518 1.00 29.74 209 GLU L C 1
ATOM 4294 O O . GLU B 1 209 ? 15.140 -33.006 -38.509 1.00 27.45 209 GLU L O 1
ATOM 4300 N N . LEU B 1 210 ? 13.148 -33.206 -39.541 1.00 25.07 210 LEU L N 1
ATOM 4301 C CA . LEU B 1 210 ? 12.390 -32.815 -38.361 1.00 27.62 210 LEU L CA 1
ATOM 4302 C C . LEU B 1 210 ? 12.629 -33.770 -37.198 1.00 28.71 210 LEU L C 1
ATOM 4303 O O . LEU B 1 210 ? 12.806 -33.335 -36.053 1.00 27.63 210 LEU L O 1
ATOM 4308 N N . VAL B 1 211 ? 12.608 -35.082 -37.470 1.00 26.00 211 VAL L N 1
ATOM 4309 C CA . VAL B 1 211 ? 12.779 -36.073 -36.408 1.00 26.21 211 VAL L CA 1
ATOM 4310 C C . VAL B 1 211 ? 14.076 -35.839 -35.656 1.00 25.93 211 VAL L C 1
ATOM 4311 O O . VAL B 1 211 ? 14.179 -36.156 -34.459 1.00 26.50 211 VAL L O 1
ATOM 4315 N N . GLN B 1 212 ? 15.082 -35.258 -36.313 1.00 27.12 212 GLN L N 1
ATOM 4316 C CA . GLN B 1 212 ? 16.343 -35.026 -35.608 1.00 31.70 212 GLN L CA 1
ATOM 4317 C C . GLN B 1 212 ? 16.166 -34.073 -34.427 1.00 33.08 212 GLN L C 1
ATOM 4318 O O . GLN B 1 212 ? 16.916 -34.156 -33.445 1.00 28.49 212 GLN L O 1
ATOM 4324 N N . LEU B 1 213 ? 15.163 -33.191 -34.485 1.00 24.78 213 LEU L N 1
ATOM 4325 C CA . LEU B 1 213 ? 14.898 -32.224 -33.427 1.00 24.64 213 LEU L CA 1
ATOM 4326 C C . LEU B 1 213 ? 14.164 -32.812 -32.226 1.00 27.59 213 LEU L C 1
ATOM 4327 O O . LEU B 1 213 ? 14.054 -32.131 -31.198 1.00 26.36 213 LEU L O 1
ATOM 4332 N N . LEU B 1 214 ? 13.672 -34.049 -32.316 1.00 23.43 214 LEU L N 1
ATOM 4333 C CA . LEU B 1 214 ? 12.637 -34.530 -31.411 1.00 21.92 214 LEU L CA 1
ATOM 4334 C C . LEU B 1 214 ? 13.138 -35.424 -30.286 1.00 25.35 214 LEU L C 1
ATOM 4335 O O . LEU B 1 214 ? 12.377 -35.684 -29.348 1.00 28.46 214 LEU L O 1
ATOM 4340 N N . GLY B 1 215 ? 14.376 -35.897 -30.346 1.00 22.59 215 GLY L N 1
ATOM 4341 C CA . GLY B 1 215 ? 14.848 -36.816 -29.313 1.00 23.49 215 GLY L CA 1
ATOM 4342 C C . GLY B 1 215 ? 14.138 -38.154 -29.287 1.00 24.99 215 GLY L C 1
ATOM 4343 O O . GLY B 1 215 ? 13.875 -38.693 -28.203 1.00 22.29 215 GLY L O 1
ATOM 4344 N N . LEU B 1 216 ? 13.766 -38.680 -30.452 1.00 26.35 216 LEU L N 1
ATOM 4345 C CA . LEU B 1 216 ? 13.098 -39.971 -30.523 1.00 30.40 216 LEU L CA 1
ATOM 4346 C C . LEU B 1 216 ? 14.125 -41.074 -30.767 1.00 25.36 216 LEU L C 1
ATOM 4347 O O . LEU B 1 216 ? 15.264 -40.825 -31.169 1.00 29.09 216 LEU L O 1
ATOM 4352 N N . ALA B 1 217 ? 13.707 -42.320 -30.538 1.00 26.46 217 ALA L N 1
ATOM 4353 C CA . ALA B 1 217 ? 14.586 -43.460 -30.792 1.00 29.81 217 ALA L CA 1
ATOM 4354 C C . ALA B 1 217 ? 15.139 -43.445 -32.213 1.00 27.16 217 ALA L C 1
ATOM 4355 O O . ALA B 1 217 ? 14.558 -42.829 -33.120 1.00 28.75 217 ALA L O 1
ATOM 4357 N N . ASP B 1 218 ? 16.248 -44.147 -32.423 1.00 24.81 218 ASP L N 1
ATOM 4358 C CA . ASP B 1 218 ? 16.915 -44.201 -33.722 1.00 23.89 218 ASP L CA 1
ATOM 4359 C C . ASP B 1 218 ? 16.245 -45.297 -34.547 1.00 33.18 218 ASP L C 1
ATOM 4360 O O . ASP B 1 218 ? 16.747 -46.411 -34.682 1.00 30.32 218 ASP L O 1
ATOM 4365 N N . VAL B 1 219 ? 15.082 -44.963 -35.115 1.00 29.13 219 VAL L N 1
ATOM 4366 C CA . VAL B 1 219 ? 14.245 -45.967 -35.765 1.00 27.97 219 VAL L CA 1
ATOM 4367 C C . VAL B 1 219 ? 13.732 -45.469 -37.112 1.00 28.23 219 VAL L C 1
ATOM 4368 O O . VAL B 1 219 ? 12.853 -46.091 -37.714 1.00 24.65 219 VAL L O 1
ATOM 4372 N N . PHE B 1 220 ? 14.292 -44.369 -37.615 1.00 26.33 220 PHE L N 1
ATOM 4373 C CA . PHE B 1 220 ? 13.810 -43.777 -38.856 1.00 22.85 220 PHE L CA 1
ATOM 4374 C C . PHE B 1 220 ? 14.885 -43.800 -39.932 1.00 28.27 220 PHE L C 1
ATOM 4375 O O . PHE B 1 220 ? 16.070 -43.598 -39.658 1.00 26.21 220 PHE L O 1
ATOM 4383 N N . THR B 1 221 ? 14.451 -43.969 -41.181 1.00 25.48 221 THR L N 1
ATOM 4384 C CA . THR B 1 221 ? 15.387 -44.017 -42.290 1.00 29.01 221 THR L CA 1
ATOM 4385 C C . THR B 1 221 ? 14.683 -43.512 -43.542 1.00 23.22 221 THR L C 1
ATOM 4386 O O . THR B 1 221 ? 13.456 -43.581 -43.648 1.00 24.42 221 THR L O 1
ATOM 4390 N N . VAL B 1 222 ? 15.469 -42.963 -44.478 1.00 24.47 222 VAL L N 1
ATOM 4391 C CA . VAL B 1 222 ? 14.953 -42.676 -45.817 1.00 23.18 222 VAL L CA 1
ATOM 4392 C C . VAL B 1 222 ? 15.101 -43.848 -46.781 1.00 29.11 222 VAL L C 1
ATOM 4393 O O . VAL B 1 222 ? 14.572 -43.782 -47.901 1.00 28.83 222 VAL L O 1
ATOM 4397 N N . GLU B 1 223 ? 15.782 -44.920 -46.388 1.00 30.11 223 GLU L N 1
ATOM 4398 C CA . GLU B 1 223 ? 16.100 -45.983 -47.334 1.00 33.61 223 GLU L CA 1
ATOM 4399 C C . GLU B 1 223 ? 14.836 -46.739 -47.727 1.00 26.76 223 GLU L C 1
ATOM 4400 O O . GLU B 1 223 ? 14.087 -47.222 -46.871 1.00 26.22 223 GLU L O 1
ATOM 4406 N N . GLU B 1 224 ? 14.589 -46.810 -49.032 1.00 25.88 224 GLU L N 1
ATOM 4407 C CA . GLU B 1 224 ? 13.390 -47.458 -49.542 1.00 27.96 224 GLU L CA 1
ATOM 4408 C C . GLU B 1 224 ? 13.311 -48.900 -49.051 1.00 30.52 224 GLU L C 1
ATOM 4409 O O . GLU B 1 224 ? 14.315 -49.604 -49.024 1.00 29.58 224 GLU L O 1
ATOM 4415 N N . LYS B 1 225 ? 12.114 -49.314 -48.613 1.00 24.62 225 LYS L N 1
ATOM 4416 C CA . LYS B 1 225 ? 11.802 -50.680 -48.180 1.00 25.78 225 LYS L CA 1
ATOM 4417 C C . LYS B 1 225 ? 12.677 -51.175 -47.032 1.00 27.76 225 LYS L C 1
ATOM 4418 O O . LYS B 1 225 ? 12.710 -52.377 -46.762 1.00 28.85 225 LYS L O 1
ATOM 4424 N N . ALA B 1 226 ? 13.373 -50.275 -46.335 1.00 24.77 226 ALA L N 1
ATOM 4425 C CA . ALA B 1 226 ? 14.225 -50.684 -45.219 1.00 25.88 226 ALA L CA 1
ATOM 4426 C C . ALA B 1 226 ? 13.435 -51.179 -44.005 1.00 29.08 226 ALA L C 1
ATOM 4427 O O . ALA B 1 226 ? 14.002 -51.886 -43.158 1.00 33.20 226 ALA L O 1
ATOM 4429 N N . GLY B 1 227 ? 12.157 -50.822 -43.880 1.00 27.75 227 GLY L N 1
ATOM 4430 C CA . GLY B 1 227 ? 11.336 -51.335 -42.801 1.00 21.82 227 GLY L CA 1
ATOM 4431 C C . GLY B 1 227 ? 9.907 -51.525 -43.247 1.00 27.76 227 GLY L C 1
ATOM 4432 O O . GLY B 1 227 ? 9.552 -51.218 -44.384 1.00 26.88 227 GLY L O 1
ATOM 4433 N N . ARG B 1 228 ? 9.078 -52.006 -42.324 1.00 23.79 228 ARG L N 1
ATOM 4434 C CA . ARG B 1 228 ? 7.699 -52.370 -42.625 1.00 23.44 228 ARG L CA 1
ATOM 4435 C C . ARG B 1 228 ? 6.712 -51.223 -42.523 1.00 27.36 228 ARG L C 1
ATOM 4436 O O . ARG B 1 228 ? 5.619 -51.316 -43.104 1.00 28.78 228 ARG L O 1
ATOM 4444 N N . ILE B 1 229 ? 7.043 -50.186 -41.764 1.00 23.72 229 ILE L N 1
ATOM 4445 C CA . ILE B 1 229 ? 6.164 -49.050 -41.534 1.00 29.23 229 ILE L CA 1
ATOM 4446 C C . ILE B 1 229 ? 6.593 -47.925 -42.465 1.00 26.84 229 ILE L C 1
ATOM 4447 O O . ILE B 1 229 ? 7.756 -47.507 -42.452 1.00 25.47 229 ILE L O 1
ATOM 4452 N N . HIS B 1 230 ? 5.661 -47.440 -43.279 1.00 24.73 230 HIS L N 1
ATOM 4453 C CA . HIS B 1 230 ? 5.933 -46.410 -44.273 1.00 23.77 230 HIS L CA 1
ATOM 4454 C C . HIS B 1 230 ? 5.078 -45.196 -43.947 1.00 25.56 230 HIS L C 1
ATOM 4455 O O . HIS B 1 230 ? 3.843 -45.277 -43.964 1.00 23.34 230 HIS L O 1
ATOM 4462 N N . ALA B 1 231 ? 5.727 -44.081 -43.635 1.00 21.68 231 ALA L N 1
ATOM 4463 C CA . ALA B 1 231 ? 5.001 -42.833 -43.450 1.00 19.10 231 ALA L CA 1
ATOM 4464 C C . ALA B 1 231 ? 4.694 -42.228 -44.816 1.00 23.21 231 ALA L C 1
ATOM 4465 O O . ALA B 1 231 ? 5.601 -42.012 -45.622 1.00 26.51 231 ALA L O 1
ATOM 4467 N N . VAL B 1 232 ? 3.415 -41.992 -45.101 1.00 19.23 232 VAL L N 1
ATOM 4468 C CA . VAL B 1 232 ? 3.007 -41.439 -46.384 1.00 22.80 232 VAL L CA 1
ATOM 4469 C C . VAL B 1 232 ? 2.089 -40.247 -46.147 1.00 18.62 232 VAL L C 1
ATOM 4470 O O . VAL B 1 232 ? 1.519 -40.067 -45.066 1.00 26.01 232 VAL L O 1
ATOM 4474 N N . ASP B 1 233 ? 1.933 -39.430 -47.184 1.00 27.59 233 ASP L N 1
ATOM 4475 C CA . ASP B 1 233 ? 0.932 -38.380 -47.108 1.00 23.34 233 ASP L CA 1
ATOM 4476 C C . ASP B 1 233 ? -0.450 -39.006 -46.992 1.00 24.31 233 ASP L C 1
ATOM 4477 O O . ASP B 1 233 ? -0.751 -39.993 -47.661 1.00 25.87 233 ASP L O 1
ATOM 4482 N N . HIS B 1 234 ? -1.296 -38.424 -46.142 1.00 23.06 234 HIS L N 1
ATOM 4483 C CA . HIS B 1 234 ? -2.601 -39.024 -45.883 1.00 23.91 234 HIS L CA 1
ATOM 4484 C C . HIS B 1 234 ? -3.440 -39.117 -47.152 1.00 22.96 234 HIS L C 1
ATOM 4485 O O . HIS B 1 234 ? -4.261 -40.034 -47.286 1.00 23.58 234 HIS L O 1
ATOM 4492 N N . MET B 1 235 ? -3.235 -38.208 -48.100 1.00 24.75 235 MET L N 1
ATOM 4493 C CA . MET B 1 235 ? -4.014 -38.293 -49.338 1.00 25.98 235 MET L CA 1
ATOM 4494 C C . MET B 1 235 ? -3.641 -39.504 -50.182 1.00 24.67 235 MET L C 1
ATOM 4495 O O . MET B 1 235 ? -4.408 -39.888 -51.083 1.00 24.60 235 MET L O 1
ATOM 4500 N N . GLU B 1 236 ? -2.486 -40.111 -49.924 1.00 27.32 236 GLU L N 1
ATOM 4501 C CA . GLU B 1 236 ? -2.078 -41.285 -50.687 1.00 32.64 236 GLU L CA 1
ATOM 4502 C C . GLU B 1 236 ? -2.895 -42.525 -50.338 1.00 28.45 236 GLU L C 1
ATOM 4503 O O . GLU B 1 236 ? -2.890 -43.490 -51.105 1.00 31.08 236 GLU L O 1
ATOM 4509 N N . ILE B 1 237 ? -3.603 -42.520 -49.213 1.00 22.64 237 ILE L N 1
ATOM 4510 C CA . ILE B 1 237 ? -4.367 -43.686 -48.758 1.00 23.67 237 ILE L CA 1
ATOM 4511 C C . ILE B 1 237 ? -5.692 -43.677 -49.515 1.00 23.80 237 ILE L C 1
ATOM 4512 O O . ILE B 1 237 ? -6.602 -42.925 -49.171 1.00 25.99 237 ILE L O 1
ATOM 4517 N N . CYS B 1 238 ? -5.795 -44.501 -50.565 1.00 23.60 238 CYS L N 1
ATOM 4518 C CA . CYS B 1 238 ? -7.000 -44.616 -51.368 1.00 26.41 238 CYS L CA 1
ATOM 4519 C C . CYS B 1 238 ? -7.045 -46.009 -51.989 1.00 27.27 238 CYS L C 1
ATOM 4520 O O . CYS B 1 238 ? -6.050 -46.741 -52.007 1.00 24.43 238 CYS L O 1
ATOM 4523 N N . HIS B 1 239 ? -8.223 -46.352 -52.515 1.00 26.87 239 HIS L N 1
ATOM 4524 C CA . HIS B 1 239 ? -8.419 -47.663 -53.131 1.00 26.74 239 HIS L CA 1
ATOM 4525 C C . HIS B 1 239 ? -7.413 -47.899 -54.252 1.00 31.46 239 HIS L C 1
ATOM 4526 O O . HIS B 1 239 ? -6.808 -48.977 -54.340 1.00 29.35 239 HIS L O 1
ATOM 4533 N N . SER B 1 240 ? -7.201 -46.893 -55.104 1.00 28.83 240 SER L N 1
ATOM 4534 C CA . SER B 1 240 ? -6.308 -47.065 -56.246 1.00 27.35 240 SER L CA 1
ATOM 4535 C C . SER B 1 240 ? -4.894 -47.445 -55.810 1.00 34.58 240 SER L C 1
ATOM 4536 O O . SER B 1 240 ? -4.266 -48.338 -56.398 1.00 27.20 240 SER L O 1
ATOM 4539 N N . ASN B 1 241 ? -4.370 -46.776 -54.786 1.00 27.83 241 ASN L N 1
ATOM 4540 C CA . ASN B 1 241 ? -3.020 -47.085 -54.327 1.00 23.83 241 ASN L CA 1
ATOM 4541 C C . ASN B 1 241 ? -2.950 -48.435 -53.624 1.00 18.56 241 ASN L C 1
ATOM 4542 O O . ASN B 1 241 ? -1.916 -49.087 -53.687 1.00 23.17 241 ASN L O 1
ATOM 4547 N N . MET B 1 242 ? -4.016 -48.877 -52.953 1.00 24.05 242 MET L N 1
ATOM 4548 C CA . MET B 1 242 ? -3.978 -50.227 -52.399 1.00 28.49 242 MET L CA 1
ATOM 4549 C C . MET B 1 242 ? -3.762 -51.246 -53.516 1.00 25.43 242 MET L C 1
ATOM 4550 O O . MET B 1 242 ? -3.037 -52.238 -53.349 1.00 24.52 242 MET L O 1
ATOM 4555 N N . LEU B 1 243 ? -4.374 -51.010 -54.678 1.00 24.49 243 LEU L N 1
ATOM 4556 C CA . LEU B 1 243 ? -4.221 -51.956 -55.779 1.00 22.51 243 LEU L CA 1
ATOM 4557 C C . LEU B 1 243 ? -2.820 -51.899 -56.379 1.00 26.05 243 LEU L C 1
ATOM 4558 O O . LEU B 1 243 ? -2.323 -52.917 -56.880 1.00 22.90 243 LEU L O 1
ATOM 4563 N N . ARG B 1 244 ? -2.164 -50.734 -56.337 1.00 22.45 244 ARG L N 1
ATOM 4564 C CA . ARG B 1 244 ? -0.785 -50.646 -56.815 1.00 25.43 244 ARG L CA 1
ATOM 4565 C C . ARG B 1 244 ? 0.179 -51.237 -55.799 1.00 23.84 244 ARG L C 1
ATOM 4566 O O . ARG B 1 244 ? 1.053 -52.039 -56.153 1.00 25.50 244 ARG L O 1
ATOM 4574 N N . TRP B 1 245 ? 0.037 -50.844 -54.526 1.00 21.00 245 TRP L N 1
ATOM 4575 C CA . TRP B 1 245 ? 0.945 -51.350 -53.500 1.00 21.56 245 TRP L CA 1
ATOM 4576 C C . TRP B 1 245 ? 0.916 -52.876 -53.458 1.00 23.94 245 TRP L C 1
ATOM 4577 O O . TRP B 1 245 ? 1.960 -53.528 -53.319 1.00 23.78 245 TRP L O 1
ATOM 4588 N N . ASN B 1 246 ? -0.277 -53.466 -53.569 1.00 22.28 246 ASN L N 1
ATOM 4589 C CA . ASN B 1 246 ? -0.396 -54.918 -53.462 1.00 22.91 246 ASN L CA 1
ATOM 4590 C C . ASN B 1 246 ? 0.246 -55.677 -54.626 1.00 27.95 246 ASN L C 1
ATOM 4591 O O . ASN B 1 246 ? 0.435 -56.898 -54.511 1.00 24.61 246 ASN L O 1
ATOM 4596 N N . GLN B 1 247 ? 0.588 -55.003 -55.728 1.00 25.55 247 GLN L N 1
ATOM 4597 C CA . GLN B 1 247 ? 1.359 -55.668 -56.771 1.00 29.27 247 GLN L CA 1
ATOM 4598 C C . GLN B 1 247 ? 2.822 -55.857 -56.392 1.00 28.98 247 GLN L C 1
ATOM 4599 O O . GLN B 1 247 ? 3.550 -56.514 -57.137 1.00 28.54 247 GLN L O 1
ATOM 4605 N N . THR B 1 248 ? 3.287 -55.299 -55.275 1.00 28.53 248 THR L N 1
ATOM 4606 C CA . THR B 1 248 ? 4.661 -55.570 -54.868 1.00 29.11 248 THR L CA 1
ATOM 4607 C C . THR B 1 248 ? 4.780 -56.297 -53.541 1.00 25.37 248 THR L C 1
ATOM 4608 O O . THR B 1 248 ? 5.764 -57.013 -53.341 1.00 29.18 248 THR L O 1
ATOM 4612 N N . HIS B 1 249 ? 3.817 -56.133 -52.635 1.00 27.42 249 HIS L N 1
ATOM 4613 C CA . HIS B 1 249 ? 3.928 -56.619 -51.264 1.00 29.77 249 HIS L CA 1
ATOM 4614 C C . HIS B 1 249 ? 2.576 -56.463 -50.588 1.00 25.18 249 HIS L C 1
ATOM 4615 O O . HIS B 1 249 ? 1.901 -55.447 -50.790 1.00 25.45 249 HIS L O 1
ATOM 4622 N N . PRO B 1 250 ? 2.139 -57.422 -49.786 1.00 21.27 250 PRO L N 1
ATOM 4623 C CA . PRO B 1 250 ? 0.858 -57.244 -49.089 1.00 27.04 250 PRO L CA 1
ATOM 4624 C C . PRO B 1 250 ? 0.908 -56.022 -48.165 1.00 22.92 250 PRO L C 1
ATOM 4625 O O . PRO B 1 250 ? 1.878 -55.811 -47.431 1.00 24.62 250 PRO L O 1
ATOM 4629 N N . THR B 1 251 ? -0.152 -55.212 -48.223 1.00 21.57 251 THR L N 1
ATOM 4630 C CA . THR B 1 251 ? -0.157 -53.859 -47.667 1.00 22.85 251 THR L CA 1
ATOM 4631 C C . THR B 1 251 ? -1.484 -53.593 -46.970 1.00 24.92 251 THR L C 1
ATOM 4632 O O . THR B 1 251 ? -2.552 -53.882 -47.522 1.00 22.73 251 THR L O 1
ATOM 4636 N N . ILE B 1 252 ? -1.421 -53.020 -45.767 1.00 20.33 252 ILE L N 1
ATOM 4637 C CA . ILE B 1 252 ? -2.577 -52.377 -45.159 1.00 22.72 252 ILE L CA 1
ATOM 4638 C C . ILE B 1 252 ? -2.229 -50.906 -44.956 1.00 20.53 252 ILE L C 1
ATOM 4639 O O . ILE B 1 252 ? -1.066 -50.514 -44.999 1.00 21.02 252 ILE L O 1
ATOM 4644 N N . ALA B 1 253 ? -3.261 -50.092 -44.774 1.00 19.28 253 ALA L N 1
ATOM 4645 C CA . ALA B 1 253 ? -3.095 -48.646 -44.631 1.00 18.66 253 ALA L CA 1
ATOM 4646 C C . ALA B 1 253 ? -3.934 -48.143 -43.471 1.00 20.95 253 ALA L C 1
ATOM 4647 O O . ALA B 1 253 ? -5.072 -48.574 -43.279 1.00 24.07 253 ALA L O 1
ATOM 4649 N N . ILE B 1 254 ? -3.354 -47.241 -42.685 1.00 20.93 254 ILE L N 1
ATOM 4650 C CA . ILE B 1 254 ? -3.991 -46.728 -41.482 1.00 22.14 254 ILE L CA 1
ATOM 4651 C C . ILE B 1 254 ? -4.012 -45.213 -41.565 1.00 21.39 254 ILE L C 1
ATOM 4652 O O . ILE B 1 254 ? -2.994 -44.586 -41.869 1.00 21.66 254 ILE L O 1
ATOM 4657 N N . LEU B 1 255 ? -5.172 -44.637 -41.317 1.00 19.81 255 LEU L N 1
ATOM 4658 C CA . LEU B 1 255 ? -5.352 -43.191 -41.216 1.00 17.35 255 LEU L CA 1
ATOM 4659 C C . LEU B 1 255 ? -5.666 -42.910 -39.764 1.00 17.29 255 LEU L C 1
ATOM 4660 O O . LEU B 1 255 ? -6.800 -43.152 -39.317 1.00 21.48 255 LEU L O 1
ATOM 4665 N N . PRO B 1 256 ? -4.692 -42.485 -38.965 1.00 21.39 256 PRO L N 1
ATOM 4666 C CA . PRO B 1 256 ? -4.988 -42.134 -37.576 1.00 24.00 256 PRO L CA 1
ATOM 4667 C C . PRO B 1 256 ? -5.556 -40.728 -37.478 1.00 22.72 256 PRO L C 1
ATOM 4668 O O . PRO B 1 256 ? -4.798 -39.757 -37.517 1.00 23.38 256 PRO L O 1
ATOM 4672 N N . THR B 1 257 ? -6.872 -40.599 -37.340 1.00 20.22 257 THR L N 1
ATOM 4673 C CA . THR B 1 257 ? -7.504 -39.288 -37.429 1.00 22.55 257 THR L CA 1
ATOM 4674 C C . THR B 1 257 ? -8.874 -39.354 -36.765 1.00 22.49 257 THR L C 1
ATOM 4675 O O . THR B 1 257 ? -9.499 -40.415 -36.714 1.00 24.89 257 THR L O 1
ATOM 4679 N N . SER B 1 258 ? -9.311 -38.215 -36.218 1.00 21.63 258 SER L N 1
ATOM 4680 C CA . SER B 1 258 ? -10.694 -38.058 -35.765 1.00 21.46 258 SER L CA 1
ATOM 4681 C C . SER B 1 258 ? -11.659 -37.784 -36.912 1.00 24.76 258 SER L C 1
ATOM 4682 O O . SER B 1 258 ? -12.878 -37.867 -36.718 1.00 27.29 258 SER L O 1
ATOM 4685 N N . ARG B 1 259 ? -11.159 -37.462 -38.098 1.00 22.51 259 ARG L N 1
ATOM 4686 C CA . ARG B 1 259 ? -12.060 -37.177 -39.211 1.00 27.66 259 ARG L CA 1
ATOM 4687 C C . ARG B 1 259 ? -12.880 -38.410 -39.582 1.00 31.62 259 ARG L C 1
ATOM 4688 O O . ARG B 1 259 ? -12.396 -39.539 -39.509 1.00 28.40 259 ARG L O 1
ATOM 4696 N N . LYS B 1 260 ? -14.129 -38.188 -39.994 1.00 32.60 260 LYS L N 1
ATOM 4697 C CA . LYS B 1 260 ? -15.001 -39.275 -40.430 1.00 35.48 260 LYS L CA 1
ATOM 4698 C C . LYS B 1 260 ? -14.672 -39.630 -41.875 1.00 27.97 260 LYS L C 1
ATOM 4699 O O . LYS B 1 260 ? -15.002 -38.875 -42.795 1.00 34.28 260 LYS L O 1
ATOM 4705 N N . ILE B 1 261 ? -14.046 -40.787 -42.087 1.00 28.41 261 ILE L N 1
ATOM 4706 C CA . ILE B 1 261 ? -13.565 -41.185 -43.407 1.00 29.60 261 ILE L CA 1
ATOM 4707 C C . ILE B 1 261 ? -14.089 -42.580 -43.719 1.00 30.25 261 ILE L C 1
ATOM 4708 O O . ILE B 1 261 ? -13.676 -43.563 -43.086 1.00 29.17 261 ILE L O 1
ATOM 4713 N N . HIS B 1 262 ? -14.957 -42.676 -44.718 1.00 27.65 262 HIS L N 1
ATOM 4714 C CA . HIS B 1 262 ? -15.399 -43.983 -45.188 1.00 31.81 262 HIS L CA 1
ATOM 4715 C C . HIS B 1 262 ? -14.218 -44.782 -45.731 1.00 29.15 262 HIS L C 1
ATOM 4716 O O . HIS B 1 262 ? -13.416 -44.269 -46.516 1.00 32.26 262 HIS L O 1
ATOM 4723 N N . SER B 1 263 ? -14.092 -46.034 -45.293 1.00 30.55 263 SER L N 1
ATOM 4724 C CA . SER B 1 263 ? -13.039 -46.911 -45.797 1.00 32.09 263 SER L CA 1
ATOM 4725 C C . SER B 1 263 ? -13.466 -47.508 -47.135 1.00 31.46 263 SER L C 1
ATOM 4726 O O . SER B 1 263 ? -14.466 -48.229 -47.202 1.00 31.62 263 SER L O 1
ATOM 4729 N N . SER B 1 264 ? -12.691 -47.250 -48.186 1.00 28.87 264 SER L N 1
ATOM 4730 C CA . SER B 1 264 ? -13.047 -47.718 -49.521 1.00 34.43 264 SER L CA 1
ATOM 4731 C C . SER B 1 264 ? -12.398 -49.048 -49.891 1.00 32.89 264 SER L C 1
ATOM 4732 O O . SER B 1 264 ? -12.618 -49.547 -50.996 1.00 34.27 264 SER L O 1
ATOM 4735 N N . HIS B 1 265 ? -11.612 -49.640 -49.006 1.00 24.42 265 HIS L N 1
ATOM 4736 C CA . HIS B 1 265 ? -10.934 -50.877 -49.333 1.00 27.12 265 HIS L CA 1
ATOM 4737 C C . HIS B 1 265 ? -10.865 -51.617 -48.012 1.00 32.79 265 HIS L C 1
ATOM 4738 O O . HIS B 1 265 ? -10.768 -50.968 -46.961 1.00 28.54 265 HIS L O 1
ATOM 4745 N N . PRO B 1 266 ? -10.976 -52.946 -48.009 1.00 29.46 266 PRO L N 1
ATOM 4746 C CA . PRO B 1 266 ? -11.032 -53.659 -46.725 1.00 32.28 266 PRO L CA 1
ATOM 4747 C C . PRO B 1 266 ? -9.768 -53.504 -45.901 1.00 24.30 266 PRO L C 1
ATOM 4748 O O . PRO B 1 266 ? -9.811 -53.671 -44.676 1.00 31.34 266 PRO L O 1
ATOM 4752 N N . ASP B 1 267 ? -8.640 -53.187 -46.525 1.00 24.67 267 ASP L N 1
ATOM 4753 C CA . ASP B 1 267 ? -7.382 -53.061 -45.805 1.00 29.91 267 ASP L CA 1
ATOM 4754 C C . ASP B 1 267 ? -7.008 -51.610 -45.511 1.00 22.45 267 ASP L C 1
ATOM 4755 O O . ASP B 1 267 ? -5.867 -51.344 -45.127 1.00 22.32 267 ASP L O 1
ATOM 4760 N N . ILE B 1 268 ? -7.935 -50.680 -45.684 1.00 21.31 268 ILE L N 1
ATOM 4761 C CA . ILE B 1 268 ? -7.758 -49.302 -45.235 1.00 24.65 268 ILE L CA 1
ATOM 4762 C C . ILE B 1 268 ? -8.488 -49.144 -43.915 1.00 21.03 268 ILE L C 1
ATOM 4763 O O . ILE B 1 268 ? -9.702 -49.347 -43.853 1.00 23.59 268 ILE L O 1
ATOM 4768 N N . HIS B 1 269 ? -7.770 -48.761 -42.859 1.00 21.64 269 HIS L N 1
ATOM 4769 C CA . HIS B 1 269 ? -8.358 -48.656 -41.531 1.00 24.52 269 HIS L CA 1
ATOM 4770 C C . HIS B 1 269 ? -8.280 -47.228 -41.018 1.00 22.60 269 HIS L C 1
ATOM 4771 O O . HIS B 1 269 ? -7.209 -46.622 -41.039 1.00 21.79 269 HIS L O 1
ATOM 4778 N N . VAL B 1 270 ? -9.402 -46.704 -40.538 1.00 20.24 270 VAL L N 1
ATOM 4779 C CA . VAL B 1 270 ? -9.461 -45.353 -39.973 1.00 26.21 270 VAL L CA 1
ATOM 4780 C C . VAL B 1 270 ? -9.642 -45.503 -38.471 1.00 26.30 270 VAL L C 1
ATOM 4781 O O . VAL B 1 270 ? -10.633 -46.077 -38.011 1.00 27.24 270 VAL L O 1
ATOM 4785 N N . ILE B 1 271 ? -8.683 -45.011 -37.696 1.00 19.55 271 ILE L N 1
ATOM 4786 C CA . ILE B 1 271 ? -8.634 -45.250 -36.263 1.00 19.64 271 ILE L CA 1
ATOM 4787 C C . ILE B 1 271 ? -8.578 -43.893 -35.574 1.00 21.03 271 ILE L C 1
ATOM 4788 O O . ILE B 1 271 ? -7.734 -43.070 -35.929 1.00 21.79 271 ILE L O 1
ATOM 4793 N N . PRO B 1 272 ? -9.470 -43.604 -34.625 1.00 21.74 272 PRO L N 1
ATOM 4794 C CA . PRO B 1 272 ? -9.622 -42.219 -34.146 1.00 25.77 272 PRO L CA 1
ATOM 4795 C C . PRO B 1 272 ? -8.526 -41.717 -33.204 1.00 28.88 272 PRO L C 1
ATOM 4796 O O . PRO B 1 272 ? -8.804 -41.215 -32.109 1.00 25.25 272 PRO L O 1
ATOM 4800 N N . TYR B 1 273 ? -7.276 -41.830 -33.640 1.00 22.54 273 TYR L N 1
ATOM 4801 C CA . TYR B 1 273 ? -6.174 -41.103 -33.028 1.00 20.54 273 TYR L CA 1
ATOM 4802 C C . TYR B 1 273 ? -6.283 -39.619 -33.414 1.00 22.95 273 TYR L C 1
ATOM 4803 O O . TYR B 1 273 ? -6.522 -39.296 -34.579 1.00 26.40 273 TYR L O 1
ATOM 4812 N N . SER B 1 274 ? -6.149 -38.703 -32.447 1.00 18.21 274 SER L N 1
ATOM 4813 C CA . SER B 1 274 ? -6.372 -37.292 -32.757 1.00 20.58 274 SER L CA 1
ATOM 4814 C C . SER B 1 274 ? -5.365 -36.398 -32.056 1.00 23.35 274 SER L C 1
ATOM 4815 O O . SER B 1 274 ? -4.978 -36.666 -30.918 1.00 21.48 274 SER L O 1
ATOM 4818 N N . ASP B 1 275 ? -4.975 -35.315 -32.727 1.00 21.10 275 ASP L N 1
ATOM 4819 C CA . ASP B 1 275 ? -4.087 -34.322 -32.130 1.00 21.30 275 ASP L CA 1
ATOM 4820 C C . ASP B 1 275 ? -4.830 -33.087 -31.653 1.00 22.26 275 ASP L C 1
ATOM 4821 O O . ASP B 1 275 ? -4.194 -32.071 -31.372 1.00 21.65 275 ASP L O 1
ATOM 4826 N N . HIS B 1 276 ? -6.161 -33.146 -31.575 1.00 21.92 276 HIS L N 1
ATOM 4827 C CA . HIS B 1 276 ? -6.968 -32.083 -31.004 1.00 23.27 276 HIS L CA 1
ATOM 4828 C C . HIS B 1 276 ? -7.743 -32.646 -29.831 1.00 26.07 276 HIS L C 1
ATOM 4829 O O . HIS B 1 276 ? -8.143 -33.811 -29.844 1.00 22.70 276 HIS L O 1
ATOM 4836 N N . SER B 1 277 ? -7.942 -31.797 -28.820 1.00 23.82 277 SER L N 1
ATOM 4837 C CA . SER B 1 277 ? -8.805 -32.103 -27.687 1.00 21.47 277 SER L CA 1
ATOM 4838 C C . SER B 1 277 ? -10.193 -32.555 -28.119 1.00 24.09 277 SER L C 1
ATOM 4839 O O . SER B 1 277 ? -10.861 -31.900 -28.934 1.00 23.21 277 SER L O 1
ATOM 4842 N N . SER B 1 278 ? -10.670 -33.617 -27.477 1.00 22.16 278 SER L N 1
ATOM 4843 C CA . SER B 1 278 ? -12.052 -34.030 -27.637 1.00 23.35 278 SER L CA 1
ATOM 4844 C C . SER B 1 278 ? -12.986 -33.049 -26.924 1.00 26.93 278 SER L C 1
ATOM 4845 O O . SER B 1 278 ? -12.560 -32.207 -26.118 1.00 20.38 278 SER L O 1
ATOM 4848 N N . TYR B 1 279 ? -14.289 -33.172 -27.226 1.00 25.99 279 TYR L N 1
ATOM 4849 C CA . TYR B 1 279 ? -15.293 -32.337 -26.565 1.00 29.36 279 TYR L CA 1
ATOM 4850 C C . TYR B 1 279 ? -15.236 -32.490 -25.044 1.00 27.86 279 TYR L C 1
ATOM 4851 O O . TYR B 1 279 ? -15.280 -31.499 -24.295 1.00 22.24 279 TYR L O 1
ATOM 4860 N N . SER B 1 280 ? -15.168 -33.729 -24.568 1.00 20.92 280 SER L N 1
ATOM 4861 C CA . SER B 1 280 ? -15.146 -33.942 -23.133 1.00 26.31 280 SER L CA 1
ATOM 4862 C C . SER B 1 280 ? -13.875 -33.356 -22.533 1.00 24.04 280 SER L C 1
ATOM 4863 O O . SER B 1 280 ? -13.917 -32.773 -21.452 1.00 24.14 280 SER L O 1
ATOM 4866 N N . GLU B 1 281 ? -12.753 -33.439 -23.255 1.00 21.19 281 GLU L N 1
ATOM 4867 C CA . GLU B 1 281 ? -11.510 -32.833 -22.775 1.00 22.21 281 GLU L CA 1
ATOM 4868 C C . GLU B 1 281 ? -11.600 -31.313 -22.752 1.00 20.13 281 GLU L C 1
ATOM 4869 O O . GLU B 1 281 ? -11.108 -30.677 -21.814 1.00 20.89 281 GLU L O 1
ATOM 4875 N N . LEU B 1 282 ? -12.209 -30.711 -23.778 1.00 19.88 282 LEU L N 1
ATOM 4876 C CA . LEU B 1 282 ? -12.463 -29.270 -23.751 1.00 26.11 282 LEU L CA 1
ATOM 4877 C C . LEU B 1 282 ? -13.310 -28.883 -22.546 1.00 22.63 282 LEU L C 1
ATOM 4878 O O . LEU B 1 282 ? -13.066 -27.851 -21.908 1.00 24.83 282 LEU L O 1
ATOM 4883 N N . ARG B 1 283 ? -14.327 -29.685 -22.224 1.00 19.98 283 ARG L N 1
ATOM 4884 C CA . ARG B 1 283 ? -15.179 -29.338 -21.093 1.00 21.65 283 ARG L CA 1
ATOM 4885 C C . ARG B 1 283 ? -14.377 -29.349 -19.789 1.00 21.69 283 ARG L C 1
ATOM 4886 O O . ARG B 1 283 ? -14.480 -28.424 -18.970 1.00 22.98 283 ARG L O 1
ATOM 4894 N N . ALA B 1 284 ? -13.562 -30.385 -19.589 1.00 25.70 284 ALA L N 1
ATOM 4895 C CA . ALA B 1 284 ? -12.711 -30.449 -18.396 1.00 22.88 284 ALA L CA 1
ATOM 4896 C C . ALA B 1 284 ? -11.746 -29.277 -18.352 1.00 21.32 284 ALA L C 1
ATOM 4897 O O . ALA B 1 284 ? -11.580 -28.625 -17.311 1.00 26.57 284 ALA L O 1
ATOM 4899 N N . PHE B 1 285 ? -11.071 -29.021 -19.473 1.00 25.18 285 PHE L N 1
ATOM 4900 C CA . PHE B 1 285 ? -10.112 -27.925 -19.545 1.00 25.94 285 PHE L CA 1
ATOM 4901 C C . PHE B 1 285 ? -10.776 -26.601 -19.182 1.00 23.82 285 PHE L C 1
ATOM 4902 O O . PHE B 1 285 ? -10.275 -25.856 -18.331 1.00 25.15 285 PHE L O 1
ATOM 4910 N N . VAL B 1 286 ? -11.924 -26.290 -19.798 1.00 23.62 286 VAL L N 1
ATOM 4911 C CA . VAL B 1 286 ? -12.520 -24.982 -19.540 1.00 23.19 286 VAL L CA 1
ATOM 4912 C C . VAL B 1 286 ? -13.063 -24.900 -18.113 1.00 23.37 286 VAL L C 1
ATOM 4913 O O . VAL B 1 286 ? -12.939 -23.867 -17.448 1.00 23.49 286 VAL L O 1
ATOM 4917 N N . ALA B 1 287 ? -13.682 -25.972 -17.624 1.00 23.87 287 ALA L N 1
ATOM 4918 C CA . ALA B 1 287 ? -14.202 -25.951 -16.262 1.00 29.63 287 ALA L CA 1
ATOM 4919 C C . ALA B 1 287 ? -13.094 -25.735 -15.230 1.00 30.82 287 ALA L C 1
ATOM 4920 O O . ALA B 1 287 ? -13.319 -25.076 -14.206 1.00 29.30 287 ALA L O 1
ATOM 4922 N N . ALA B 1 288 ? -11.896 -26.269 -15.478 1.00 26.03 288 ALA L N 1
ATOM 4923 C CA . ALA B 1 288 ? -10.789 -26.052 -14.555 1.00 26.86 288 ALA L CA 1
ATOM 4924 C C . ALA B 1 288 ? -10.330 -24.601 -14.589 1.00 29.50 288 ALA L C 1
ATOM 4925 O O . ALA B 1 288 ? -10.126 -23.982 -13.537 1.00 34.51 288 ALA L O 1
ATOM 4927 N N . LEU B 1 289 ? -10.201 -24.028 -15.784 1.00 25.20 289 LEU L N 1
ATOM 4928 C CA . LEU B 1 289 ? -9.663 -22.681 -15.934 1.00 27.68 289 LEU L CA 1
ATOM 4929 C C . LEU B 1 289 ? -10.666 -21.575 -15.591 1.00 36.25 289 LEU L C 1
ATOM 4930 O O . LEU B 1 289 ? -10.256 -20.481 -15.197 1.00 32.40 289 LEU L O 1
ATOM 4935 N N . LYS B 1 290 ? -11.964 -21.810 -15.748 1.00 27.83 290 LYS L N 1
ATOM 4936 C CA . LYS B 1 290 ? -12.989 -20.811 -15.465 1.00 28.66 290 LYS L CA 1
ATOM 4937 C C . LYS B 1 290 ? -12.678 -19.425 -16.043 1.00 33.56 290 LYS L C 1
ATOM 4938 O O . LYS B 1 290 ? -12.685 -18.426 -15.320 1.00 29.77 290 LYS L O 1
ATOM 4944 N N . PRO B 1 291 ? -12.415 -19.327 -17.341 1.00 23.88 291 PRO L N 1
ATOM 4945 C CA . PRO B 1 291 ? -12.126 -18.017 -17.923 1.00 23.83 291 PRO L CA 1
ATOM 4946 C C . PRO B 1 291 ? -13.371 -17.144 -17.897 1.00 24.28 291 PRO L C 1
ATOM 4947 O O . PRO B 1 291 ? -14.490 -17.605 -17.655 1.00 25.69 291 PRO L O 1
ATOM 4951 N N . CYS B 1 292 ? -13.160 -15.844 -18.107 1.00 27.56 292 CYS L N 1
ATOM 4952 C CA . CYS B 1 292 ? -14.307 -14.951 -18.231 1.00 23.29 292 CYS L CA 1
ATOM 4953 C C . CYS B 1 292 ? -15.029 -15.158 -19.548 1.00 24.20 292 CYS L C 1
ATOM 4954 O O . CYS B 1 292 ? -16.232 -14.895 -19.644 1.00 29.13 292 CYS L O 1
ATOM 4957 N N . GLN B 1 293 ? -14.321 -15.586 -20.582 1.00 29.63 293 GLN L N 1
ATOM 4958 C CA . GLN B 1 293 ? -15.010 -15.874 -21.824 1.00 27.53 293 GLN L CA 1
ATOM 4959 C C . GLN B 1 293 ? -14.149 -16.809 -22.655 1.00 29.63 293 GLN L C 1
ATOM 4960 O O . GLN B 1 293 ? -12.930 -16.893 -22.474 1.00 23.88 293 GLN L O 1
ATOM 4966 N N . VAL B 1 294 ? -14.816 -17.521 -23.560 1.00 24.89 294 VAL L N 1
ATOM 4967 C CA . VAL B 1 294 ? -14.193 -18.451 -24.491 1.00 23.95 294 VAL L CA 1
ATOM 4968 C C . VAL B 1 294 ? -14.458 -17.939 -25.901 1.00 28.50 294 VAL L C 1
ATOM 4969 O O . VAL B 1 294 ? -15.603 -17.616 -26.245 1.00 27.58 294 VAL L O 1
ATOM 4973 N N . VAL B 1 295 ? -13.409 -17.869 -26.711 1.00 23.14 295 VAL L N 1
ATOM 4974 C CA . VAL B 1 295 ? -13.508 -17.432 -28.095 1.00 24.18 295 VAL L CA 1
ATOM 4975 C C . VAL B 1 295 ? -12.934 -18.539 -28.969 1.00 22.18 295 VAL L C 1
ATOM 4976 O O . VAL B 1 295 ? -11.789 -18.951 -28.775 1.00 19.46 295 VAL L O 1
ATOM 4980 N N . PRO B 1 296 ? -13.689 -19.067 -29.930 1.00 21.82 296 PRO L N 1
ATOM 4981 C CA . PRO B 1 296 ? -13.158 -20.151 -30.758 1.00 22.00 296 PRO L CA 1
ATOM 4982 C C . PRO B 1 296 ? -12.059 -19.659 -31.677 1.00 19.68 296 PRO L C 1
ATOM 4983 O O . PRO B 1 296 ? -12.152 -18.584 -32.275 1.00 26.02 296 PRO L O 1
ATOM 4987 N N . ILE B 1 297 ? -11.032 -20.486 -31.826 1.00 20.33 297 ILE L N 1
ATOM 4988 C CA . ILE B 1 297 ? -10.007 -20.193 -32.817 1.00 25.52 297 ILE L CA 1
ATOM 4989 C C . ILE B 1 297 ? -10.425 -20.650 -34.217 1.00 27.24 297 ILE L C 1
ATOM 4990 O O . ILE B 1 297 ? -10.038 -20.029 -35.212 1.00 26.11 297 ILE L O 1
ATOM 4995 N N . VAL B 1 298 ? -11.184 -21.740 -34.328 1.00 21.11 298 VAL L N 1
ATOM 4996 C CA . VAL B 1 298 ? -11.526 -22.318 -35.623 1.00 22.77 298 VAL L CA 1
ATOM 4997 C C . VAL B 1 298 ? -12.892 -21.760 -36.035 1.00 25.92 298 VAL L C 1
ATOM 4998 O O . VAL B 1 298 ? -13.941 -22.224 -35.576 1.00 24.14 298 VAL L O 1
ATOM 5002 N N . SER B 1 299 ? -12.881 -20.765 -36.923 1.00 34.76 299 SER L N 1
ATOM 5003 C CA . SER B 1 299 ? -14.104 -20.021 -37.245 1.00 39.78 299 SER L CA 1
ATOM 5004 C C . SER B 1 299 ? -15.196 -20.886 -37.866 1.00 36.55 299 SER L C 1
ATOM 5005 O O . SER B 1 299 ? -16.388 -20.631 -37.644 1.00 35.93 299 SER L O 1
ATOM 5008 N N . ARG B 1 300 ? -14.833 -21.882 -38.665 1.00 35.85 300 ARG L N 1
ATOM 5009 C CA . ARG B 1 300 ? -15.838 -22.648 -39.390 1.00 45.07 300 ARG L CA 1
ATOM 5010 C C . ARG B 1 300 ? -16.414 -23.804 -38.581 1.00 48.02 300 ARG L C 1
ATOM 5011 O O . ARG B 1 300 ? -17.229 -24.564 -39.116 1.00 39.26 300 ARG L O 1
ATOM 5013 N N . ARG B 1 301 ? -16.031 -23.961 -37.316 1.00 35.20 301 ARG L N 1
ATOM 5014 C CA . ARG B 1 301 ? -16.514 -25.082 -36.531 1.00 32.11 301 ARG L CA 1
ATOM 5015 C C . ARG B 1 301 ? -17.282 -24.616 -35.304 1.00 33.43 301 ARG L C 1
ATOM 5016 O O . ARG B 1 301 ? -17.106 -23.487 -34.828 1.00 32.47 301 ARG L O 1
ATOM 5024 N N . PRO B 1 302 ? -18.134 -25.477 -34.760 1.00 38.84 302 PRO L N 1
ATOM 5025 C CA . PRO B 1 302 ? -18.935 -25.098 -33.601 1.00 31.34 302 PRO L CA 1
ATOM 5026 C C . PRO B 1 302 ? -18.078 -24.928 -32.361 1.00 32.41 302 PRO L C 1
ATOM 5027 O O . PRO B 1 302 ? -17.000 -25.509 -32.218 1.00 28.86 302 PRO L O 1
ATOM 5031 N N . CYS B 1 303 ? -18.604 -24.122 -31.448 1.00 29.41 303 CYS L N 1
ATOM 5032 C CA . CYS B 1 303 ? -18.012 -23.915 -30.139 1.00 28.60 303 CYS L CA 1
ATOM 5033 C C . CYS B 1 303 ? -19.164 -23.675 -29.181 1.00 38.70 303 CYS L C 1
ATOM 5034 O O . CYS B 1 303 ? -19.958 -22.753 -29.395 1.00 44.34 303 CYS L O 1
ATOM 5037 N N . GLY B 1 304 ? -19.274 -24.502 -28.152 1.00 32.08 304 GLY L N 1
ATOM 5038 C CA . GLY B 1 304 ? -20.383 -24.385 -27.221 1.00 35.40 304 GLY L CA 1
ATOM 5039 C C . GLY B 1 304 ? -20.222 -25.375 -26.088 1.00 47.29 304 GLY L C 1
ATOM 5040 O O . GLY B 1 304 ? -19.434 -26.324 -26.168 1.00 34.30 304 GLY L O 1
ATOM 5041 N N . GLY B 1 305 ? -20.981 -25.135 -25.018 1.00 39.64 305 GLY L N 1
ATOM 5042 C CA . GLY B 1 305 ? -20.964 -26.004 -23.862 1.00 37.16 305 GLY L CA 1
ATOM 5043 C C . GLY B 1 305 ? -20.175 -25.501 -22.673 1.00 39.91 305 GLY L C 1
ATOM 5044 O O . GLY B 1 305 ? -19.992 -26.263 -21.712 1.00 37.74 305 GLY L O 1
ATOM 5045 N N . PHE B 1 306 ? -19.727 -24.240 -22.694 1.00 42.18 306 PHE L N 1
ATOM 5046 C CA . PHE B 1 306 ? -18.902 -23.679 -21.631 1.00 33.49 306 PHE L CA 1
ATOM 5047 C C . PHE B 1 306 ? -19.561 -22.545 -20.870 1.00 29.46 306 PHE L C 1
ATOM 5048 O O . PHE B 1 306 ? -18.935 -22.000 -19.958 1.00 28.37 306 PHE L O 1
ATOM 5056 N N . GLN B 1 307 ? -20.809 -22.199 -21.197 1.00 34.72 307 GLN L N 1
ATOM 5057 C CA . GLN B 1 307 ? -21.511 -21.096 -20.541 1.00 33.79 307 GLN L CA 1
ATOM 5058 C C . GLN B 1 307 ? -21.400 -21.167 -19.021 1.00 33.93 307 GLN L C 1
ATOM 5059 O O . GLN B 1 307 ? -21.116 -20.162 -18.356 1.00 32.59 307 GLN L O 1
ATOM 5065 N N . ASP B 1 308 ? -21.651 -22.345 -18.452 1.00 30.78 308 ASP L N 1
ATOM 5066 C CA . ASP B 1 308 ? -21.652 -22.536 -17.006 1.00 34.31 308 ASP L CA 1
ATOM 5067 C C . ASP B 1 308 ? -20.261 -22.716 -16.434 1.00 30.72 308 ASP L C 1
ATOM 5068 O O . ASP B 1 308 ? -20.132 -22.917 -15.222 1.00 36.95 308 ASP L O 1
ATOM 5073 N N . SER B 1 309 ? -19.225 -22.608 -17.259 1.00 26.62 309 SER L N 1
ATOM 5074 C CA . SER B 1 309 ? -17.849 -22.723 -16.792 1.00 25.54 309 SER L CA 1
ATOM 5075 C C . SER B 1 309 ? -17.143 -21.377 -16.663 1.00 33.56 309 SER L C 1
ATOM 5076 O O . SER B 1 309 ? -15.974 -21.350 -16.266 1.00 37.14 309 SER L O 1
ATOM 5079 N N . LEU B 1 310 ? -17.808 -20.266 -16.979 1.00 31.14 310 LEU L N 1
ATOM 5080 C CA . LEU B 1 310 ? -17.145 -18.967 -17.019 1.00 29.38 310 LEU L CA 1
ATOM 5081 C C . LEU B 1 310 ? -17.161 -18.271 -15.657 1.00 32.98 310 LEU L C 1
ATOM 5082 O O . LEU B 1 310 ? -18.071 -18.451 -14.845 1.00 33.15 310 LEU L O 1
ATOM 5087 N N . SER B 1 311 ? -16.152 -17.444 -15.433 1.00 30.14 311 SER L N 1
ATOM 5088 C CA . SER B 1 311 ? -16.167 -16.527 -14.308 1.00 32.53 311 SER L CA 1
ATOM 5089 C C . SER B 1 311 ? -16.936 -15.266 -14.686 1.00 31.02 311 SER L C 1
ATOM 5090 O O . SER B 1 311 ? -17.090 -14.959 -15.868 1.00 36.58 311 SER L O 1
ATOM 5093 N N . PRO B 1 312 ? -17.432 -14.519 -13.700 1.00 35.98 312 PRO L N 1
ATOM 5094 C CA . PRO B 1 312 ? -18.153 -13.279 -14.005 1.00 38.80 312 PRO L CA 1
ATOM 5095 C C . PRO B 1 312 ? -17.355 -12.361 -14.927 1.00 34.14 312 PRO L C 1
ATOM 5096 O O . PRO B 1 312 ? -16.149 -12.163 -14.756 1.00 38.34 312 PRO L O 1
ATOM 5100 N N . ARG B 1 313 ? -18.050 -11.797 -15.915 1.00 39.41 313 ARG L N 1
ATOM 5101 C CA . ARG B 1 313 ? -17.397 -10.988 -16.937 1.00 42.27 313 ARG L CA 1
ATOM 5102 C C . ARG B 1 313 ? -16.759 -9.738 -16.334 1.00 44.83 313 ARG L C 1
ATOM 5103 O O . ARG B 1 313 ? -17.245 -9.168 -15.354 1.00 41.79 313 ARG L O 1
ATOM 5105 N N . ILE B 1 314 ? -15.665 -9.301 -16.951 1.00 42.45 314 ILE L N 1
ATOM 5106 C CA . ILE B 1 314 ? -14.936 -8.110 -16.538 1.00 45.93 314 ILE L CA 1
ATOM 5107 C C . ILE B 1 314 ? -14.956 -7.107 -17.685 1.00 47.85 314 ILE L C 1
ATOM 5108 O O . ILE B 1 314 ? -14.997 -7.479 -18.863 1.00 53.50 314 ILE L O 1
ATOM 5113 N N . SER B 1 315 ? -14.958 -5.823 -17.341 1.00 46.26 315 SER L N 1
ATOM 5114 C CA . SER B 1 315 ? -15.071 -4.808 -18.376 1.00 50.87 315 SER L CA 1
ATOM 5115 C C . SER B 1 315 ? -13.799 -4.759 -19.214 1.00 45.81 315 SER L C 1
ATOM 5116 O O . SER B 1 315 ? -12.710 -5.109 -18.756 1.00 43.91 315 SER L O 1
ATOM 5119 N N . VAL B 1 316 ? -13.951 -4.326 -20.461 1.00 49.24 316 VAL L N 1
ATOM 5120 C CA . VAL B 1 316 ? -12.836 -4.270 -21.403 1.00 46.54 316 VAL L CA 1
ATOM 5121 C C . VAL B 1 316 ? -11.800 -3.269 -20.910 1.00 44.39 316 VAL L C 1
ATOM 5122 O O . VAL B 1 316 ? -12.103 -2.075 -20.784 1.00 39.26 316 VAL L O 1
ATOM 5126 N N . PRO B 1 317 ? -10.574 -3.704 -20.637 1.00 47.76 317 PRO L N 1
ATOM 5127 C CA . PRO B 1 317 ? -9.555 -2.777 -20.139 1.00 39.39 317 PRO L CA 1
ATOM 5128 C C . PRO B 1 317 ? -9.265 -1.663 -21.129 1.00 39.31 317 PRO L C 1
ATOM 5129 O O . PRO B 1 317 ? -9.277 -1.850 -22.348 1.00 28.47 317 PRO L O 1
ATOM 5133 N N . LEU B 1 318 ? -8.983 -0.487 -20.584 1.00 34.04 318 LEU L N 1
ATOM 5134 C CA . LEU B 1 318 ? -8.601 0.633 -21.421 1.00 26.28 318 LEU L CA 1
ATOM 5135 C C . LEU B 1 318 ? -7.215 0.397 -22.014 1.00 29.04 318 LEU L C 1
ATOM 5136 O O . LEU B 1 318 ? -6.346 -0.227 -21.396 1.00 30.80 318 LEU L O 1
ATOM 5141 N N . ILE B 1 319 ? -7.021 0.871 -23.231 1.00 25.70 319 ILE L N 1
ATOM 5142 C CA . ILE B 1 319 ? -5.705 0.785 -23.869 1.00 21.90 319 ILE L CA 1
ATOM 5143 C C . ILE B 1 319 ? -4.831 1.916 -23.329 1.00 33.01 319 ILE L C 1
ATOM 5144 O O . ILE B 1 319 ? -5.279 3.073 -23.310 1.00 33.86 319 ILE L O 1
ATOM 5149 N N . PRO B 1 320 ? -3.619 1.636 -22.858 1.00 26.29 320 PRO L N 1
ATOM 5150 C CA . PRO B 1 320 ? -2.731 2.724 -22.421 1.00 24.36 320 PRO L CA 1
ATOM 5151 C C . PRO B 1 320 ? -2.414 3.671 -23.563 1.00 25.32 320 PRO L C 1
ATOM 5152 O O . PRO B 1 320 ? -2.180 3.258 -24.699 1.00 21.55 320 PRO L O 1
ATOM 5156 N N . ASP B 1 321 ? -2.356 4.957 -23.225 1.00 27.60 321 ASP L N 1
ATOM 5157 C CA . ASP B 1 321 ? -1.996 5.985 -24.181 1.00 26.73 321 ASP L CA 1
ATOM 5158 C C . ASP B 1 321 ? -0.837 5.570 -25.075 1.00 20.19 321 ASP L C 1
ATOM 5159 O O . ASP B 1 321 ? -0.887 5.745 -26.292 1.00 24.91 321 ASP L O 1
ATOM 5164 N N . SER B 1 322 ? 0.241 5.031 -24.488 1.00 27.98 322 SER L N 1
ATOM 5165 C CA . SER B 1 322 ? 1.430 4.761 -25.293 1.00 24.10 322 SER L CA 1
ATOM 5166 C C . SER B 1 322 ? 1.192 3.630 -26.275 1.00 24.35 322 SER L C 1
ATOM 5167 O O . SER B 1 322 ? 1.817 3.587 -27.336 1.00 20.02 322 SER L O 1
ATOM 5170 N N . VAL B 1 323 ? 0.319 2.695 -25.932 1.00 22.99 323 VAL L N 1
ATOM 5171 C CA . VAL B 1 323 ? 0.056 1.602 -26.855 1.00 25.07 323 VAL L CA 1
ATOM 5172 C C . VAL B 1 323 ? -0.862 2.073 -27.978 1.00 25.78 323 VAL L C 1
ATOM 5173 O O . VAL B 1 323 ? -0.709 1.661 -29.136 1.00 26.06 323 VAL L O 1
ATOM 5177 N N . GLN B 1 324 ? -1.800 2.964 -27.657 1.00 25.88 324 GLN L N 1
ATOM 5178 C CA . GLN B 1 324 ? -2.601 3.602 -28.702 1.00 28.79 324 GLN L CA 1
ATOM 5179 C C . GLN B 1 324 ? -1.693 4.237 -29.756 1.00 34.98 324 GLN L C 1
ATOM 5180 O O . GLN B 1 324 ? -1.863 4.021 -30.960 1.00 35.91 324 GLN L O 1
ATOM 5186 N N . GLN B 1 325 ? -0.689 4.991 -29.311 1.00 27.75 325 GLN L N 1
ATOM 5187 C CA . GLN B 1 325 ? 0.239 5.616 -30.248 1.00 27.57 325 GLN L CA 1
ATOM 5188 C C . GLN B 1 325 ? 0.973 4.576 -31.081 1.00 31.03 325 GLN L C 1
ATOM 5189 O O . GLN B 1 325 ? 1.126 4.735 -32.300 1.00 34.34 325 GLN L O 1
ATOM 5195 N N . TYR B 1 326 ? 1.413 3.490 -30.447 1.00 28.42 326 TYR L N 1
ATOM 5196 C CA . TYR B 1 326 ? 2.137 2.447 -31.167 1.00 34.22 326 TYR L CA 1
ATOM 5197 C C . TYR B 1 326 ? 1.264 1.791 -32.238 1.00 34.95 326 TYR L C 1
ATOM 5198 O O . TYR B 1 326 ? 1.761 1.409 -33.305 1.00 28.15 326 TYR L O 1
ATOM 5207 N N . MET B 1 327 ? -0.026 1.631 -31.962 1.00 29.84 327 MET L N 1
ATOM 5208 C CA . MET B 1 327 ? -0.934 0.977 -32.895 1.00 33.58 327 MET L CA 1
ATOM 5209 C C . MET B 1 327 ? -1.428 1.912 -33.994 1.00 38.04 327 MET L C 1
ATOM 5210 O O . MET B 1 327 ? -2.105 1.444 -34.923 1.00 30.87 327 MET L O 1
ATOM 5215 N N . SER B 1 328 ? -1.113 3.207 -33.921 1.00 31.31 328 SER L N 1
ATOM 5216 C CA . SER B 1 328 ? -1.632 4.134 -34.915 1.00 34.77 328 SER L CA 1
ATOM 5217 C C . SER B 1 328 ? -0.868 4.009 -36.233 1.00 43.12 328 SER L C 1
ATOM 5218 O O . SER B 1 328 ? 0.224 3.438 -36.304 1.00 38.63 328 SER L O 1
ATOM 5221 N N . SER B 1 329 ? -1.451 4.585 -37.282 1.00 48.22 329 SER L N 1
ATOM 5222 C CA . SER B 1 329 ? -0.858 4.588 -38.615 1.00 53.17 329 SER L CA 1
ATOM 5223 C C . SER B 1 329 ? -1.111 5.934 -39.281 1.00 46.62 329 SER L C 1
ATOM 5224 O O . SER B 1 329 ? -2.242 6.426 -39.267 1.00 46.12 329 SER L O 1
ATOM 5227 N N . SER B 1 330 ? -0.061 6.528 -39.856 1.00 41.66 330 SER L N 1
ATOM 5228 C CA . SER B 1 330 ? -0.232 7.781 -40.581 1.00 47.96 330 SER L CA 1
ATOM 5229 C C . SER B 1 330 ? -1.179 7.622 -41.761 1.00 50.72 330 SER L C 1
ATOM 5230 O O . SER B 1 330 ? -1.748 8.614 -42.221 1.00 57.38 330 SER L O 1
ATOM 5233 N N . SER B 1 331 ? -1.362 6.396 -42.255 1.00 52.47 331 SER L N 1
ATOM 5234 C CA . SER B 1 331 ? -2.299 6.153 -43.343 1.00 49.70 331 SER L CA 1
ATOM 5235 C C . SER B 1 331 ? -3.742 6.355 -42.908 1.00 57.15 331 SER L C 1
ATOM 5236 O O . SER B 1 331 ? -4.618 6.532 -43.763 1.00 53.15 331 SER L O 1
ATOM 5239 N N . ARG B 1 332 ? -4.009 6.331 -41.601 1.00 44.28 332 ARG L N 1
ATOM 5240 C CA . ARG B 1 332 ? -5.339 6.604 -41.073 1.00 49.87 332 ARG L CA 1
ATOM 5241 C C . ARG B 1 332 ? -5.447 8.010 -40.497 1.00 53.62 332 ARG L C 1
ATOM 5242 O O . ARG B 1 332 ? -6.256 8.259 -39.595 1.00 51.11 332 ARG L O 1
ATOM 5250 N N . LYS B 1 333 ? -4.637 8.929 -40.998 1.00 49.65 333 LYS L N 1
ATOM 5251 C CA . LYS B 1 333 ? -4.678 10.334 -40.636 1.00 51.76 333 LYS L CA 1
ATOM 5252 C C . LYS B 1 333 ? -4.703 11.160 -41.908 1.00 57.10 333 LYS L C 1
ATOM 5253 O O . LYS B 1 333 ? -4.315 10.680 -42.979 1.00 61.52 333 LYS L O 1
ATOM 5259 N N . PRO B 1 334 ? -5.171 12.393 -41.831 1.00 60.69 334 PRO L N 1
ATOM 5260 C CA . PRO B 1 334 ? -5.318 13.226 -43.030 1.00 70.95 334 PRO L CA 1
ATOM 5261 C C . PRO B 1 334 ? -3.981 13.824 -43.468 1.00 69.56 334 PRO L C 1
ATOM 5262 O O . PRO B 1 334 ? -2.953 13.669 -42.812 1.00 68.79 334 PRO L O 1
ATOM 5266 N N . SER B 1 335 ? -4.026 14.533 -44.598 1.00 83.65 335 SER L N 1
ATOM 5267 C CA . SER B 1 335 ? -2.863 15.175 -45.223 1.00 77.90 335 SER L CA 1
ATOM 5268 C C . SER B 1 335 ? -2.077 14.165 -46.051 1.00 84.31 335 SER L C 1
ATOM 5269 O O . SER B 1 335 ? -2.514 13.765 -47.132 1.00 87.10 335 SER L O 1
#

GO terms:
  GO:0008409 5'-3' exonuclease activity (F, IDA)
  GO:0000781 chromosome, telomeric region (C, IDA)
  GO:0005813 centrosome (C, IDA)
  GO:0008800 beta-lactamase activity (F, IDA)
  GO:0031848 protection from non-homologous end joining at telomere (P, IMP)
  GO:0000723 telomere maintenance (P, IMP)
  GO:0005515 protein binding (F, IPI)
  GO:0042803 protein homodimerization activity (F, IDA)
  GO:0000781 chromosome, telomeric region (C, HDA)
  GO:0036297 interstrand cross-link repair (P, IMP)
  GO:0010833 telomere maintenance via telomere lengthening (P, IMP)
  GO:0016233 telomere capping (P, IMP)
  GO:0044877 protein-containing complex binding (F, IPI)
  GO:0005654 nucleoplasm (C, IDA)
  GO:0016604 nuclear body (C, IDA)